Protein AF-A0AAJ2IHF0-F1 (afdb_monomer)

Radius of gyration: 32.64 Å; Cα contacts (8 Å, |Δi|>4): 915; chains: 1; bounding box: 80×68×90 Å

pLDDT: mean 74.74, std 17.46, range [26.31, 97.81]

Sequence (650 aa):
MVAQSSVLARRWADSAPLRAQQWGLITSAQLQRLGVAGSSQLLLRRNGLLVSVARGVMRESRPPSDDLLAAAQLAWVSAAPGSTPEERLSAERPDYVVTAYTALALHGLDDPPVETLPQLAVTGRFRHRQTATYAIVPRRADLSWEDVAVLDGLPVFTPAAAIRDLAAHGGARFADDLADYFTAVAGAAAGRPDRAAIDAAIAATGVRLDAPSSPLPPLLAGKWADTASLRTAQWGLITSVQLQQQGVTRSDQVKLRDAGLVVPVANGVMREADRPGEGVLAAAKLAWVAAVRDSTPAQRLAATRPDCVVTGTTAVAIHGLGQPGEGLPQLAITKERTNGPRTTTTARYLGRSTALSWDDVDIVDGLPVFTPAAAIRDLGQDSRGRLVDDLAGYFADIAIAAADRPDRDAIVAAIAACGARLRTVVCDARAILDRVYRTAGVTDDDLLAATVWGGLWQRRFTADRVQHIVATALSVALDTIAGRAGDDLSATLVQMLERNGQARKCVVPECEWWAVEQDRCSAHAIQRRRERVLLDPSGVDSSTTPTPRRSGHGWWGHLDDDGETIACHECGERFRALTRTHLETHDLTAREYKQRHGIEQRIGLVSTEIRERQQHQVATNPRTSERFRRNPNAPRLTDLPSALLDDQSR

Mean predicted aligned error: 19.47 Å

Solvent-accessible surface area (backbone atoms only — not comparable to full-atom values): 36724 Å² total; per-residue (Å²): 110,70,67,60,55,48,50,51,52,44,45,54,56,69,41,46,66,59,18,64,73,43,83,46,38,47,27,56,54,46,38,42,75,61,68,45,46,72,72,55,52,51,50,40,36,75,69,55,57,33,41,78,81,51,96,60,29,30,26,61,71,63,84,85,69,90,46,71,65,54,45,40,52,52,30,59,50,65,73,46,42,80,61,55,68,68,66,49,73,70,38,98,46,56,62,66,31,30,24,31,52,52,18,32,31,76,72,69,34,45,75,51,79,41,82,60,58,35,34,30,33,32,63,55,93,73,96,71,55,67,60,99,57,28,32,54,45,70,31,92,60,79,55,55,62,90,42,44,39,70,58,97,80,42,48,23,29,32,64,34,45,15,46,44,45,32,65,76,62,37,72,86,54,59,74,72,54,54,35,64,52,50,43,48,30,53,59,58,29,72,86,46,95,59,31,71,51,38,54,50,26,48,56,72,62,71,60,68,68,84,66,79,64,66,76,65,55,69,70,56,47,50,51,53,56,72,42,47,67,55,24,63,73,44,78,35,37,47,26,56,55,48,39,43,76,62,70,42,46,74,74,51,52,38,52,38,35,67,55,58,55,35,41,67,60,46,78,54,29,31,29,36,54,90,54,90,69,73,59,74,62,41,42,40,52,52,24,57,49,65,73,48,49,83,61,53,66,68,62,51,72,68,40,96,45,55,71,61,32,31,21,34,44,43,21,30,27,71,72,70,33,45,71,63,44,90,74,61,35,32,32,37,28,48,63,71,56,98,73,62,86,59,63,51,79,46,26,36,61,44,70,35,94,56,80,55,57,61,92,43,44,39,71,58,97,82,40,54,24,27,32,64,31,46,12,46,45,53,47,61,60,54,84,76,63,83,69,50,93,55,44,24,58,52,52,23,50,29,50,61,63,27,44,86,46,94,59,30,68,53,38,39,47,24,54,17,53,46,35,29,55,88,71,85,86,70,54,50,48,64,58,20,48,62,48,43,35,47,73,45,67,52,48,75,69,50,49,54,63,62,45,78,59,54,104,58,46,65,59,40,46,55,51,69,54,36,18,52,53,46,25,52,54,50,50,54,39,29,33,40,60,64,68,67,53,90,66,64,64,64,63,50,50,42,54,50,48,60,72,71,51,82,58,44,56,19,74,51,85,96,43,86,47,56,17,46,46,95,54,17,19,68,66,57,43,50,48,55,53,56,59,56,50,54,57,77,94,77,69,90,68,96,86,68,84,90,70,80,51,75,29,75,67,34,39,40,32,47,81,52,56,82,40,64,31,24,47,37,36,89,76,52,56,71,30,52,47,71,43,69,78,60,35,50,80,70,79,31,51,78,66,53,49,23,61,75,35,52,31,57,86,88,62,70,64,49,6,49,48,56,53,47,52,54,48,43,58,55,35,69,35,91,88,49,54,83,81,69,80,74,67,92,83,61,84,52,90,84,73,56,80,73,86,82,69,84,78,84,82,132

Structure (mmCIF, N/CA/C/O backbone):
data_AF-A0AAJ2IHF0-F1
#
_entry.id   AF-A0AAJ2IHF0-F1
#
loop_
_atom_site.group_PDB
_atom_site.id
_atom_site.type_symbol
_atom_site.label_atom_id
_atom_site.label_alt_id
_atom_site.label_comp_id
_atom_site.label_asym_id
_atom_site.label_entity_id
_atom_site.label_seq_id
_atom_site.pdbx_PDB_ins_code
_atom_site.Cartn_x
_atom_site.Cartn_y
_atom_site.Cartn_z
_atom_site.occupancy
_atom_site.B_iso_or_equiv
_atom_site.auth_seq_id
_atom_site.auth_comp_id
_atom_site.auth_asym_id
_atom_site.auth_atom_id
_atom_site.pdbx_PDB_model_num
ATOM 1 N N . MET A 1 1 ? 40.220 13.641 -9.267 1.00 33.34 1 MET A N 1
ATOM 2 C CA . MET A 1 1 ? 39.003 12.867 -8.915 1.00 33.34 1 MET A CA 1
ATOM 3 C C . MET A 1 1 ? 39.199 11.952 -7.708 1.00 33.34 1 MET A C 1
ATOM 5 O O . MET A 1 1 ? 38.303 11.896 -6.876 1.00 33.34 1 MET A O 1
ATOM 9 N N . VAL A 1 2 ? 40.368 11.315 -7.551 1.00 26.31 2 VAL A N 1
ATOM 10 C CA . VAL A 1 2 ? 40.700 10.462 -6.388 1.00 26.31 2 VAL A CA 1
ATOM 11 C C . VAL A 1 2 ? 40.499 11.184 -5.042 1.00 26.31 2 VAL A C 1
ATOM 13 O O . VAL A 1 2 ? 39.925 10.607 -4.128 1.00 26.31 2 VAL A O 1
ATOM 16 N N . ALA A 1 3 ? 40.838 12.477 -4.953 1.00 29.20 3 ALA A N 1
ATOM 17 C CA . ALA A 1 3 ? 40.659 13.275 -3.734 1.00 29.20 3 ALA A CA 1
ATOM 18 C C . ALA A 1 3 ? 39.187 13.575 -3.358 1.00 29.20 3 ALA A C 1
ATOM 20 O O . ALA A 1 3 ? 38.857 13.648 -2.183 1.00 29.20 3 ALA A O 1
ATOM 21 N N . GLN A 1 4 ? 38.270 13.736 -4.322 1.00 41.75 4 GLN A N 1
ATOM 22 C CA . GLN A 1 4 ? 36.842 13.947 -4.009 1.00 41.75 4 GLN A CA 1
ATOM 23 C C . GLN A 1 4 ? 36.147 12.633 -3.640 1.00 41.75 4 GLN A C 1
ATOM 25 O O . GLN A 1 4 ? 35.288 12.625 -2.761 1.00 41.75 4 GLN A O 1
ATOM 30 N N . SER A 1 5 ? 36.560 11.522 -4.261 1.00 51.62 5 SER A N 1
ATOM 31 C CA . SER A 1 5 ? 36.126 10.180 -3.868 1.00 51.62 5 SER A CA 1
ATOM 32 C C . SER A 1 5 ? 36.637 9.815 -2.473 1.00 51.62 5 SER A C 1
ATOM 34 O O . SER A 1 5 ? 35.890 9.215 -1.709 1.00 51.62 5 SER A O 1
ATOM 36 N N . SER A 1 6 ? 37.862 10.217 -2.108 1.00 58.22 6 SER A N 1
ATOM 37 C CA . SER A 1 6 ? 38.405 9.987 -0.765 1.00 58.22 6 SER A CA 1
ATOM 38 C C . SER A 1 6 ? 37.771 10.895 0.289 1.00 58.22 6 SER A C 1
ATOM 40 O O . SER A 1 6 ? 37.497 10.426 1.385 1.00 58.22 6 SER A O 1
ATOM 42 N N . VAL A 1 7 ? 37.456 12.157 -0.031 1.00 66.31 7 VAL A N 1
ATOM 43 C CA . VAL A 1 7 ? 36.739 13.063 0.887 1.00 66.31 7 VAL A CA 1
ATOM 44 C C . VAL A 1 7 ? 35.289 12.626 1.091 1.00 66.31 7 VAL A C 1
ATOM 46 O O . VAL A 1 7 ? 34.814 12.654 2.221 1.00 66.31 7 VAL A O 1
ATOM 49 N N . LEU A 1 8 ? 34.580 12.198 0.041 1.00 70.06 8 LEU A N 1
ATOM 50 C CA . LEU A 1 8 ? 33.222 11.666 0.186 1.00 70.06 8 LEU A CA 1
ATOM 51 C C . LEU A 1 8 ? 33.220 10.339 0.952 1.00 70.06 8 LEU A C 1
ATOM 53 O O . LEU A 1 8 ? 32.394 10.172 1.844 1.00 70.06 8 LEU A O 1
ATOM 57 N N . ALA A 1 9 ? 34.151 9.429 0.647 1.00 67.88 9 ALA A N 1
ATOM 58 C CA . ALA A 1 9 ? 34.307 8.180 1.388 1.00 67.88 9 ALA A CA 1
ATOM 59 C C . ALA A 1 9 ? 34.653 8.438 2.859 1.00 67.88 9 ALA A C 1
ATOM 61 O O . ALA A 1 9 ? 34.087 7.791 3.734 1.00 67.88 9 ALA A O 1
ATOM 62 N N . ARG A 1 10 ? 35.510 9.429 3.137 1.00 76.00 10 ARG A N 1
ATOM 63 C CA . ARG A 1 10 ? 35.848 9.852 4.498 1.00 76.00 10 ARG A CA 1
ATOM 64 C C . ARG A 1 10 ? 34.647 10.461 5.214 1.00 76.00 10 ARG A C 1
ATOM 66 O O . ARG A 1 10 ? 34.287 9.947 6.251 1.00 76.00 10 ARG A O 1
ATOM 73 N N . ARG A 1 11 ? 33.936 11.430 4.624 1.00 79.38 11 ARG A N 1
ATOM 74 C CA . ARG A 1 11 ? 32.717 12.021 5.223 1.00 79.38 11 ARG A CA 1
ATOM 75 C C . ARG A 1 11 ? 31.601 10.998 5.445 1.00 79.38 11 ARG A C 1
ATOM 77 O O . ARG A 1 11 ? 30.830 11.104 6.392 1.00 79.38 11 ARG A O 1
ATOM 84 N N . TRP A 1 12 ? 31.499 10.002 4.568 1.00 79.56 12 TRP A N 1
ATOM 85 C CA . TRP A 1 12 ? 30.594 8.873 4.756 1.00 79.56 12 TRP A CA 1
ATOM 86 C C . TRP A 1 12 ? 31.048 7.960 5.905 1.00 79.56 12 TRP A C 1
ATOM 88 O O . TRP A 1 12 ? 30.223 7.580 6.736 1.00 79.56 12 TRP A O 1
ATOM 98 N N . ALA A 1 13 ? 32.343 7.655 6.003 1.00 78.62 13 ALA A N 1
ATOM 99 C CA . ALA A 1 13 ? 32.913 6.922 7.131 1.00 78.62 13 ALA A CA 1
ATOM 100 C C . ALA A 1 13 ? 32.757 7.693 8.456 1.00 78.62 13 ALA A C 1
ATOM 102 O O . ALA A 1 13 ? 32.364 7.102 9.455 1.00 78.62 13 ALA A O 1
ATOM 103 N N . ASP A 1 14 ? 32.932 9.015 8.441 1.00 82.94 14 ASP A N 1
ATOM 104 C CA . ASP A 1 14 ? 32.757 9.911 9.590 1.00 82.94 14 ASP A CA 1
ATOM 105 C C . ASP A 1 14 ? 31.300 9.918 10.096 1.00 82.94 14 ASP A C 1
ATOM 107 O O . ASP A 1 14 ? 31.042 10.244 11.250 1.00 82.94 14 ASP A O 1
ATOM 111 N N . SER A 1 15 ? 30.332 9.513 9.262 1.00 85.94 15 SER A N 1
ATOM 112 C CA . SER A 1 15 ? 28.933 9.337 9.679 1.00 85.94 15 SER A CA 1
ATOM 113 C C . SER A 1 15 ? 28.662 8.017 10.413 1.00 85.94 15 SER A C 1
ATOM 115 O O . SER A 1 15 ? 27.576 7.846 10.967 1.00 85.94 15 SER A O 1
ATOM 117 N N . ALA A 1 16 ? 29.607 7.067 10.412 1.00 85.56 16 ALA A N 1
ATOM 118 C CA . ALA A 1 16 ? 29.413 5.741 10.998 1.00 85.56 16 ALA A CA 1
ATOM 119 C C . ALA A 1 16 ? 29.040 5.766 12.492 1.00 85.56 16 ALA A C 1
ATOM 121 O O . ALA A 1 16 ? 28.111 5.040 12.846 1.00 85.56 16 ALA A O 1
ATOM 122 N N . PRO A 1 17 ? 29.645 6.611 13.356 1.00 88.44 17 PRO A N 1
ATOM 123 C CA . PRO A 1 17 ? 29.239 6.704 14.759 1.00 88.44 17 PRO A CA 1
ATOM 124 C C . PRO A 1 17 ? 27.779 7.145 14.920 1.00 88.44 17 PRO A C 1
ATOM 126 O O . PRO A 1 17 ? 27.024 6.523 15.661 1.00 88.44 17 PRO A O 1
ATOM 129 N N . LEU A 1 18 ? 27.346 8.159 14.161 1.00 88.88 18 LEU A N 1
ATOM 130 C CA . LEU A 1 18 ? 25.962 8.642 14.199 1.00 88.88 18 LEU A CA 1
ATOM 131 C C . LEU A 1 18 ? 24.977 7.573 13.710 1.00 88.88 18 LEU A C 1
ATOM 133 O O . LEU A 1 18 ? 23.908 7.396 14.284 1.00 88.88 18 LEU A O 1
ATOM 137 N N . ARG A 1 19 ? 25.343 6.830 12.661 1.00 88.38 19 ARG A N 1
ATOM 138 C CA . ARG A 1 19 ? 24.531 5.714 12.162 1.00 88.38 19 ARG A CA 1
ATOM 139 C C . ARG A 1 19 ? 24.451 4.580 13.172 1.00 88.38 19 ARG A C 1
ATOM 141 O O . ARG A 1 19 ? 23.376 4.020 13.333 1.00 88.38 19 ARG A O 1
ATOM 148 N N . ALA A 1 20 ? 25.544 4.260 13.861 1.00 86.56 20 ALA A N 1
ATOM 149 C CA . ALA A 1 20 ? 25.544 3.249 14.914 1.00 86.56 20 ALA A CA 1
ATOM 150 C C . ALA A 1 20 ? 24.597 3.631 16.064 1.00 86.56 20 ALA A C 1
ATOM 152 O O . ALA A 1 20 ? 23.838 2.787 16.524 1.00 86.56 20 ALA A O 1
ATOM 153 N N . GLN A 1 21 ? 24.567 4.910 16.453 1.00 86.62 21 GLN A N 1
ATOM 154 C CA . GLN A 1 21 ? 23.627 5.426 17.456 1.00 86.62 21 GLN A CA 1
ATOM 155 C C . GLN A 1 21 ? 22.164 5.470 16.975 1.00 86.62 21 GLN A C 1
ATOM 157 O O . GLN A 1 21 ? 21.259 5.491 17.798 1.00 86.62 21 GLN A O 1
ATOM 162 N N . GLN A 1 22 ? 21.920 5.505 15.660 1.00 90.38 22 GLN A N 1
ATOM 163 C CA . GLN A 1 22 ? 20.583 5.591 15.052 1.00 90.38 22 GLN A CA 1
ATOM 164 C C . GLN A 1 22 ? 20.162 4.307 14.337 1.00 90.38 22 GLN A C 1
ATOM 166 O O . GLN A 1 22 ? 19.456 4.370 13.329 1.00 90.38 22 GLN A O 1
ATOM 171 N N . TRP A 1 23 ? 20.615 3.141 14.798 1.00 89.94 23 TRP A N 1
ATOM 172 C CA . TRP A 1 23 ? 20.162 1.852 14.250 1.00 89.94 23 TRP A CA 1
ATOM 173 C C . TRP A 1 23 ? 20.403 1.710 12.732 1.00 89.94 23 TRP A C 1
ATOM 175 O O . TRP A 1 23 ? 19.651 1.075 11.998 1.00 89.94 23 TRP A O 1
ATOM 185 N N . GLY A 1 24 ? 21.456 2.352 12.223 1.00 88.00 24 GLY A N 1
ATOM 186 C CA . GLY A 1 24 ? 21.801 2.397 10.801 1.00 88.00 24 GLY A CA 1
ATOM 187 C C . GLY A 1 24 ? 21.053 3.453 9.976 1.00 88.00 24 GLY A C 1
ATOM 188 O O . GLY A 1 24 ? 21.317 3.567 8.775 1.00 88.00 24 GLY A O 1
ATOM 189 N N . LEU A 1 25 ? 20.163 4.239 10.589 1.00 90.44 25 LEU A N 1
ATOM 190 C CA . LEU A 1 25 ? 19.421 5.328 9.954 1.00 90.44 25 LEU A CA 1
ATOM 191 C C . LEU A 1 25 ? 20.241 6.623 9.912 1.00 90.44 25 LEU A C 1
ATOM 193 O O . LEU A 1 25 ? 20.995 6.954 10.829 1.00 90.44 25 LEU A O 1
ATOM 197 N N . ILE A 1 26 ? 20.050 7.408 8.854 1.00 91.44 26 ILE A N 1
ATOM 198 C CA . ILE A 1 26 ? 20.618 8.749 8.722 1.00 91.44 26 ILE A CA 1
ATOM 199 C C . ILE A 1 26 ? 19.717 9.656 7.889 1.00 91.44 26 ILE A C 1
ATOM 201 O O . ILE A 1 26 ? 19.158 9.248 6.868 1.00 91.44 26 ILE A O 1
ATOM 205 N N . THR A 1 27 ? 19.572 10.914 8.296 1.00 91.50 27 THR A N 1
ATOM 206 C CA . THR A 1 27 ? 18.740 11.870 7.557 1.00 91.50 27 THR A CA 1
ATOM 207 C C . THR A 1 27 ? 19.547 12.670 6.537 1.00 91.50 27 THR A C 1
ATOM 209 O O . THR A 1 27 ? 20.755 12.887 6.666 1.00 91.50 27 THR A O 1
ATOM 212 N N . SER A 1 28 ? 18.861 13.178 5.512 1.00 87.25 28 SER A N 1
ATOM 213 C CA . SER A 1 28 ? 19.461 14.094 4.537 1.00 87.25 28 SER A CA 1
ATOM 214 C C . SER A 1 28 ? 20.000 15.363 5.205 1.00 87.25 28 SER A C 1
ATOM 216 O O . SER A 1 28 ? 21.059 15.847 4.808 1.00 87.25 28 SER A O 1
ATOM 218 N N . ALA A 1 29 ? 19.321 15.866 6.243 1.00 89.25 29 ALA A N 1
ATOM 219 C CA . ALA A 1 29 ? 19.750 17.039 7.003 1.00 89.25 29 ALA A CA 1
ATOM 220 C C . ALA A 1 29 ? 21.003 16.757 7.856 1.00 89.25 29 ALA A C 1
ATOM 222 O O . ALA A 1 29 ? 21.918 17.577 7.885 1.00 89.25 29 ALA A O 1
ATOM 223 N N . GLN A 1 30 ? 21.100 15.584 8.489 1.00 91.44 30 GLN A N 1
ATOM 224 C CA . GLN A 1 30 ? 22.305 15.142 9.205 1.00 91.44 30 GLN A CA 1
ATOM 225 C C . GLN A 1 30 ? 23.503 14.994 8.258 1.00 91.44 30 GLN A C 1
ATOM 227 O O . GLN A 1 30 ? 24.578 15.519 8.536 1.00 91.44 30 GLN A O 1
ATOM 232 N N . LEU A 1 31 ? 23.308 14.368 7.093 1.00 89.19 31 LEU A N 1
ATOM 233 C CA . LEU A 1 31 ? 24.354 14.266 6.072 1.00 89.19 31 LEU A CA 1
ATOM 234 C C . LEU A 1 31 ? 24.806 15.639 5.560 1.00 89.19 31 LEU A C 1
ATOM 236 O O . LEU A 1 31 ? 26.000 15.850 5.363 1.00 89.19 31 LEU A O 1
ATOM 240 N N . GLN A 1 32 ? 23.884 16.588 5.383 1.00 89.12 32 GLN A N 1
ATOM 241 C CA . GLN A 1 32 ? 24.239 17.961 5.012 1.00 89.12 32 GLN A CA 1
ATOM 242 C C . GLN A 1 32 ? 25.084 18.647 6.095 1.00 89.12 32 GLN A C 1
ATOM 244 O O . GLN A 1 32 ? 26.079 19.280 5.746 1.00 89.12 32 GLN A O 1
ATOM 249 N N . ARG A 1 33 ? 24.757 18.467 7.387 1.00 88.19 33 ARG A N 1
ATOM 250 C CA . ARG A 1 33 ? 25.579 18.966 8.512 1.00 88.19 33 ARG A CA 1
ATOM 251 C C . ARG A 1 33 ? 26.990 18.367 8.516 1.00 88.19 33 ARG A C 1
ATOM 253 O O . ARG A 1 33 ? 27.947 19.080 8.789 1.00 88.19 33 ARG A O 1
ATOM 260 N N . LEU A 1 34 ? 27.135 17.103 8.115 1.00 86.06 34 LEU A N 1
ATOM 261 C CA . LEU A 1 34 ? 28.431 16.427 7.930 1.00 86.06 34 LEU A CA 1
ATOM 262 C C . LEU A 1 34 ? 29.144 16.804 6.611 1.00 86.06 34 LEU A C 1
ATOM 264 O O . LEU A 1 34 ? 30.148 16.201 6.229 1.00 86.06 34 LEU A O 1
ATOM 268 N N . GLY A 1 35 ? 28.632 17.791 5.869 1.00 84.81 35 GLY A N 1
ATOM 269 C CA . GLY A 1 35 ? 29.224 18.260 4.616 1.00 84.81 35 GLY A CA 1
ATOM 270 C C . GLY A 1 35 ? 28.974 17.343 3.413 1.00 84.81 35 GLY A C 1
ATOM 271 O O . GLY A 1 35 ? 29.644 17.479 2.385 1.00 84.81 35 GLY A O 1
ATOM 272 N N . VAL A 1 36 ? 28.030 16.404 3.491 1.00 83.50 36 VAL A N 1
ATOM 273 C CA . VAL A 1 36 ? 27.607 15.565 2.361 1.00 83.50 36 VAL A CA 1
ATOM 274 C C . VAL A 1 36 ? 26.422 16.233 1.658 1.00 83.50 36 VAL A C 1
ATOM 276 O O . VAL A 1 36 ? 25.261 16.071 2.038 1.00 83.50 36 VAL A O 1
ATOM 279 N N . ALA A 1 37 ? 26.724 17.002 0.609 1.00 80.25 37 ALA A N 1
ATOM 280 C CA . ALA A 1 37 ? 25.734 17.726 -0.189 1.00 80.25 37 ALA A CA 1
ATOM 281 C C . ALA A 1 37 ? 24.722 16.791 -0.880 1.00 80.25 37 ALA A C 1
ATOM 283 O O . ALA A 1 37 ? 25.027 15.635 -1.178 1.00 80.25 37 ALA A O 1
ATOM 284 N N . GLY A 1 38 ? 23.530 17.306 -1.211 1.00 73.62 38 GLY A N 1
ATOM 285 C CA . GLY A 1 38 ? 22.446 16.517 -1.819 1.00 73.62 38 GLY A CA 1
ATOM 286 C C . GLY A 1 38 ? 22.821 15.805 -3.129 1.00 73.62 38 GLY A C 1
ATOM 287 O O . GLY A 1 38 ? 22.367 14.690 -3.377 1.00 73.62 38 GLY A O 1
ATOM 288 N N . SER A 1 39 ? 23.710 16.389 -3.939 1.00 73.62 39 SER A N 1
ATOM 289 C CA . SER A 1 39 ? 24.257 15.745 -5.143 1.00 73.62 39 SER A CA 1
ATOM 290 C C . SER A 1 39 ? 25.088 14.496 -4.819 1.00 73.62 39 SER A C 1
ATOM 292 O O . SER A 1 39 ? 24.966 13.484 -5.506 1.00 73.62 39 SER A O 1
ATOM 294 N N . SER A 1 40 ? 25.876 14.527 -3.742 1.00 74.69 40 SER A N 1
ATOM 295 C CA . SER A 1 40 ? 26.642 13.376 -3.253 1.00 74.69 40 SER A CA 1
ATOM 296 C C . SER A 1 40 ? 25.743 12.305 -2.634 1.00 74.69 40 SER A C 1
ATOM 298 O O . SER A 1 40 ? 25.980 11.119 -2.840 1.00 74.69 40 SER A O 1
ATOM 300 N N . GLN A 1 41 ? 24.671 12.705 -1.943 1.00 78.81 41 GLN A N 1
ATOM 301 C CA . GLN A 1 41 ? 23.661 11.770 -1.427 1.00 78.81 41 GLN A CA 1
ATOM 302 C C . GLN A 1 41 ? 22.983 10.995 -2.570 1.00 78.81 41 GLN A C 1
ATOM 304 O O . GLN A 1 41 ? 22.800 9.782 -2.480 1.00 78.81 41 GLN A O 1
ATOM 309 N N . LEU A 1 42 ? 22.666 11.672 -3.681 1.00 71.81 42 LEU A N 1
ATOM 310 C CA . LEU A 1 42 ? 22.108 11.034 -4.876 1.00 71.81 42 LEU A CA 1
ATOM 311 C C . LEU A 1 42 ? 23.082 10.026 -5.506 1.00 71.81 42 LEU A C 1
ATOM 313 O O . LEU A 1 42 ? 22.649 8.965 -5.953 1.00 71.81 42 LEU A O 1
ATOM 317 N N . LEU A 1 43 ? 24.381 10.338 -5.534 1.00 67.50 43 LEU A N 1
ATOM 318 C CA . LEU A 1 43 ? 25.415 9.424 -6.031 1.00 67.50 43 LEU A CA 1
ATOM 319 C C . LEU A 1 43 ? 25.523 8.163 -5.164 1.00 67.50 43 LEU A C 1
ATOM 321 O O . LEU A 1 43 ? 25.524 7.062 -5.706 1.00 67.50 43 LEU A O 1
ATOM 325 N N . LEU A 1 44 ? 25.546 8.308 -3.834 1.00 71.56 44 LEU A N 1
ATOM 326 C CA . LEU A 1 44 ? 25.568 7.170 -2.905 1.00 71.56 44 LEU A CA 1
ATOM 327 C C . LEU A 1 44 ? 24.352 6.251 -3.102 1.00 71.56 44 LEU A C 1
ATOM 329 O O . LEU A 1 44 ? 24.504 5.032 -3.120 1.00 71.56 44 LEU A O 1
ATOM 333 N N . ARG A 1 45 ? 23.165 6.828 -3.330 1.00 76.19 45 ARG A N 1
ATOM 334 C CA . ARG A 1 45 ? 21.939 6.069 -3.619 1.00 76.19 45 ARG A CA 1
ATOM 335 C C . ARG A 1 45 ? 21.976 5.360 -4.971 1.00 76.19 45 ARG A C 1
ATOM 337 O O . ARG A 1 45 ? 21.637 4.188 -5.052 1.00 76.19 45 ARG A O 1
ATOM 344 N N . ARG A 1 46 ? 22.420 6.042 -6.032 1.00 66.31 46 ARG A N 1
ATOM 345 C CA . ARG A 1 46 ? 22.567 5.429 -7.367 1.00 66.31 46 ARG A CA 1
ATOM 346 C C . ARG A 1 46 ? 23.566 4.274 -7.383 1.00 66.31 46 ARG A C 1
ATOM 348 O O . ARG A 1 46 ? 23.404 3.359 -8.176 1.00 66.31 46 ARG A O 1
ATOM 355 N N . ASN A 1 47 ? 24.567 4.323 -6.509 1.00 64.69 47 ASN A N 1
ATOM 356 C CA . ASN A 1 47 ? 25.564 3.267 -6.351 1.00 64.69 47 ASN A CA 1
ATOM 357 C C . ASN A 1 47 ? 25.126 2.156 -5.376 1.00 64.69 47 ASN A C 1
ATOM 359 O O . ASN A 1 47 ? 25.939 1.294 -5.057 1.00 64.69 47 ASN A O 1
ATOM 363 N N . GLY A 1 48 ? 23.887 2.185 -4.867 1.00 66.94 48 GLY A N 1
ATOM 364 C CA . GLY A 1 48 ? 23.347 1.154 -3.973 1.00 66.94 48 GLY A CA 1
ATOM 365 C C . GLY A 1 48 ? 23.912 1.161 -2.548 1.00 66.94 48 GLY A C 1
ATOM 366 O O . GLY A 1 48 ? 23.623 0.257 -1.774 1.00 66.94 48 GLY A O 1
ATOM 367 N N . LEU A 1 49 ? 24.698 2.174 -2.165 1.00 72.31 49 LEU A N 1
ATOM 368 C CA . LEU A 1 49 ? 25.261 2.282 -0.810 1.00 72.31 49 LEU A CA 1
ATOM 369 C C . LEU A 1 49 ? 24.231 2.787 0.210 1.00 72.31 49 LEU A C 1
ATOM 371 O O . LEU A 1 49 ? 24.363 2.540 1.407 1.00 72.31 49 LEU A O 1
ATOM 375 N N . LEU A 1 50 ? 23.210 3.500 -0.269 1.00 79.00 50 LEU A N 1
ATOM 376 C CA . LEU A 1 50 ? 22.113 4.039 0.524 1.00 79.00 50 LEU A CA 1
ATOM 377 C C . LEU A 1 50 ? 20.769 3.711 -0.122 1.00 79.00 50 LEU A C 1
ATOM 379 O O . LEU A 1 50 ? 20.585 3.932 -1.320 1.00 79.00 50 LEU A O 1
ATOM 383 N N . VAL A 1 51 ? 19.801 3.313 0.697 1.00 78.06 51 VAL A N 1
ATOM 384 C CA . VAL A 1 51 ? 18.392 3.163 0.312 1.00 78.06 51 VAL A CA 1
ATOM 385 C C . VAL A 1 51 ? 17.533 4.168 1.079 1.00 78.06 51 VAL A C 1
ATOM 387 O O . VAL A 1 51 ? 17.869 4.571 2.194 1.00 78.06 51 VAL A O 1
ATOM 390 N N . SER A 1 52 ? 16.459 4.648 0.451 1.00 81.56 52 SER A N 1
ATOM 391 C CA . SER A 1 52 ? 15.535 5.608 1.067 1.00 81.56 52 SER A CA 1
ATOM 392 C C . SER A 1 52 ? 14.433 4.839 1.778 1.00 81.56 52 SER A C 1
ATOM 394 O O . SER A 1 52 ? 13.762 4.057 1.128 1.00 81.56 52 SER A O 1
ATOM 396 N N . VAL A 1 53 ? 14.206 5.106 3.063 1.00 79.19 53 VAL A N 1
ATOM 397 C CA . VAL A 1 53 ? 13.174 4.405 3.859 1.00 79.19 53 VAL A CA 1
ATOM 398 C C . VAL A 1 53 ? 11.994 5.288 4.237 1.00 79.19 53 VAL A C 1
ATOM 400 O O . VAL A 1 53 ? 10.875 4.825 4.404 1.00 79.19 53 VAL A O 1
ATOM 403 N N . ALA A 1 54 ? 12.217 6.595 4.331 1.00 76.12 54 ALA A N 1
ATOM 404 C CA . ALA A 1 54 ? 11.154 7.574 4.494 1.00 76.12 54 ALA A CA 1
ATOM 405 C C . ALA A 1 54 ? 11.563 8.883 3.819 1.00 76.12 54 ALA A C 1
ATOM 407 O O . ALA A 1 54 ? 12.671 9.031 3.294 1.00 76.12 54 ALA A O 1
ATOM 408 N N . ARG A 1 55 ? 10.669 9.875 3.816 1.00 74.75 55 ARG A N 1
ATOM 409 C CA . ARG A 1 55 ? 10.976 11.187 3.238 1.00 74.75 55 ARG A CA 1
ATOM 410 C C . ARG A 1 55 ? 12.172 11.813 3.963 1.00 74.75 55 ARG A C 1
ATOM 412 O O . ARG A 1 55 ? 12.031 12.310 5.072 1.00 74.75 55 ARG A O 1
ATOM 419 N N . GLY A 1 56 ? 13.322 11.842 3.290 1.00 79.75 56 GLY A N 1
ATOM 420 C CA . GLY A 1 56 ? 14.547 12.441 3.819 1.00 79.75 56 GLY A CA 1
ATOM 421 C C . GLY A 1 56 ? 15.303 11.570 4.827 1.00 79.75 56 GLY A C 1
ATOM 422 O O . GLY A 1 56 ? 16.272 12.067 5.394 1.00 79.75 56 GLY A O 1
ATOM 423 N N . VAL A 1 57 ? 14.907 10.306 5.019 1.00 86.56 57 VAL A N 1
ATOM 424 C CA . VAL A 1 57 ? 15.600 9.331 5.877 1.00 86.56 57 VAL A CA 1
ATOM 425 C C . VAL A 1 57 ? 16.102 8.173 5.023 1.00 86.56 57 VAL A C 1
ATOM 427 O O . VAL A 1 57 ? 15.384 7.648 4.169 1.00 86.56 57 VAL A O 1
ATOM 430 N N . MET A 1 58 ? 17.359 7.809 5.233 1.00 87.94 58 MET A N 1
ATOM 431 C CA . MET A 1 58 ? 18.094 6.816 4.462 1.00 87.94 58 MET A CA 1
ATOM 432 C C . MET A 1 58 ? 18.772 5.825 5.406 1.00 87.94 58 MET A C 1
ATOM 434 O O . MET A 1 58 ? 18.978 6.125 6.580 1.00 87.94 58 MET A O 1
ATOM 438 N N . ARG A 1 59 ? 19.155 4.664 4.882 1.00 85.62 59 ARG A N 1
ATOM 439 C CA . ARG A 1 59 ? 19.958 3.661 5.593 1.00 85.62 59 ARG A CA 1
ATOM 440 C C . ARG A 1 59 ? 20.907 2.944 4.642 1.00 85.62 59 ARG A C 1
ATOM 442 O O . ARG A 1 59 ? 20.730 3.021 3.425 1.00 85.62 59 ARG A O 1
ATOM 449 N N . GLU A 1 60 ? 21.897 2.245 5.191 1.00 79.81 60 GLU A N 1
ATOM 450 C CA . GLU A 1 60 ? 22.698 1.291 4.412 1.00 79.81 60 GLU A CA 1
ATOM 451 C C . GLU A 1 60 ? 21.810 0.184 3.831 1.00 79.81 60 GLU A C 1
ATOM 453 O O . GLU A 1 60 ? 20.825 -0.225 4.453 1.00 79.81 60 GLU A O 1
ATOM 458 N N . SER A 1 61 ? 22.178 -0.309 2.647 1.00 68.75 61 SER A N 1
ATOM 459 C CA . SER A 1 61 ? 21.487 -1.421 1.991 1.00 68.75 61 SER A CA 1
ATOM 460 C C . SER A 1 61 ? 21.598 -2.696 2.835 1.00 68.75 61 SER A C 1
ATOM 462 O O . SER A 1 61 ? 22.611 -3.391 2.815 1.00 68.75 61 SER A O 1
ATOM 464 N N . ARG A 1 62 ? 20.551 -2.975 3.609 1.00 65.12 62 ARG A N 1
ATOM 465 C CA . ARG A 1 62 ? 20.335 -4.197 4.402 1.00 65.12 62 ARG A CA 1
ATOM 466 C C . ARG A 1 62 ? 18.887 -4.666 4.184 1.00 65.12 62 ARG A C 1
ATOM 468 O O . ARG A 1 62 ? 18.082 -3.857 3.713 1.00 65.12 62 ARG A O 1
ATOM 475 N N . PRO A 1 63 ? 18.502 -5.900 4.522 1.00 53.12 63 PRO A N 1
ATOM 476 C CA . PRO A 1 63 ? 17.087 -6.262 4.563 1.00 53.12 63 PRO A CA 1
ATOM 477 C C . PRO A 1 63 ? 16.319 -5.285 5.476 1.00 53.12 63 PRO A C 1
ATOM 479 O O . PRO A 1 63 ? 16.894 -4.838 6.475 1.00 53.12 63 PRO A O 1
ATOM 482 N N . PRO A 1 64 ? 15.100 -4.852 5.114 1.00 56.34 64 PRO A N 1
ATOM 483 C CA . PRO A 1 64 ? 14.241 -4.138 6.055 1.00 56.34 64 PRO A CA 1
ATOM 484 C C . PRO A 1 64 ? 13.948 -5.039 7.267 1.00 56.34 64 PRO A C 1
ATOM 486 O O . PRO A 1 64 ? 13.900 -6.260 7.129 1.00 56.34 64 PRO A O 1
ATOM 489 N N . SER A 1 65 ? 13.820 -4.437 8.453 1.00 58.22 65 SER A N 1
ATOM 490 C CA . SER A 1 65 ? 13.200 -5.107 9.600 1.00 58.22 65 SER A CA 1
ATOM 491 C C . SER A 1 65 ? 11.762 -4.619 9.678 1.00 58.22 65 SER A C 1
ATOM 493 O O . SER A 1 65 ? 11.548 -3.405 9.726 1.00 58.22 65 SER A O 1
ATOM 495 N N . ASP A 1 66 ? 10.812 -5.549 9.689 1.00 60.16 66 ASP A N 1
ATOM 496 C CA . ASP A 1 66 ? 9.374 -5.261 9.762 1.00 60.16 66 ASP A CA 1
ATOM 497 C C . ASP A 1 66 ? 8.852 -5.276 11.209 1.00 60.16 66 ASP A C 1
ATOM 499 O O . ASP A 1 66 ? 7.647 -5.329 11.450 1.00 60.16 66 ASP A O 1
ATOM 503 N N . ASP A 1 67 ? 9.750 -5.226 12.198 1.00 78.75 67 ASP A N 1
ATOM 504 C CA . ASP A 1 67 ? 9.362 -5.182 13.603 1.00 78.75 67 ASP A CA 1
ATOM 505 C C . ASP A 1 67 ? 8.898 -3.777 14.054 1.00 78.75 67 ASP A C 1
ATOM 507 O O . ASP A 1 67 ? 9.262 -2.726 13.509 1.00 78.75 67 ASP A O 1
ATOM 511 N N . LEU A 1 68 ? 8.051 -3.756 15.087 1.00 83.69 68 LEU A N 1
ATOM 512 C CA . LEU A 1 68 ? 7.473 -2.531 15.645 1.00 83.69 68 LEU A CA 1
ATOM 513 C C . LEU A 1 68 ? 8.546 -1.553 16.156 1.00 83.69 68 LEU A C 1
ATOM 515 O O . LEU A 1 68 ? 8.358 -0.333 16.102 1.00 83.69 68 LEU A O 1
ATOM 519 N N . LEU A 1 69 ? 9.669 -2.083 16.644 1.00 87.50 69 LEU A N 1
ATOM 520 C CA . LEU A 1 69 ? 10.779 -1.301 17.172 1.00 87.50 69 LEU A CA 1
ATOM 521 C C . LEU A 1 69 ? 11.456 -0.498 16.056 1.00 87.50 69 LEU A C 1
ATOM 523 O O . LEU A 1 69 ? 11.606 0.716 16.194 1.00 87.50 69 LEU A O 1
ATOM 527 N N . ALA A 1 70 ? 11.769 -1.120 14.922 1.00 86.88 70 ALA A N 1
ATOM 528 C CA . ALA A 1 70 ? 12.345 -0.485 13.743 1.00 86.88 70 ALA A CA 1
ATOM 529 C C . ALA A 1 70 ? 11.411 0.590 13.170 1.00 86.88 70 ALA A C 1
ATOM 531 O O . ALA A 1 70 ? 11.856 1.691 12.823 1.00 86.88 70 ALA A O 1
ATOM 532 N N . ALA A 1 71 ? 10.102 0.323 13.140 1.00 87.12 71 ALA A N 1
ATOM 533 C CA . ALA A 1 71 ? 9.109 1.316 12.744 1.00 87.12 71 ALA A CA 1
ATOM 534 C C . ALA A 1 71 ? 9.102 2.531 13.694 1.00 87.12 71 ALA A C 1
ATOM 536 O O . ALA A 1 71 ? 9.094 3.682 13.240 1.00 87.12 71 ALA A O 1
ATOM 537 N N . ALA A 1 72 ? 9.148 2.304 15.011 1.00 90.62 72 ALA A N 1
ATOM 538 C CA . ALA A 1 72 ? 9.178 3.366 16.018 1.00 90.62 72 ALA A CA 1
ATOM 539 C C . ALA A 1 72 ? 10.496 4.168 16.003 1.00 90.62 72 ALA A C 1
ATOM 541 O O . ALA A 1 72 ? 10.479 5.397 16.116 1.00 90.62 72 ALA A O 1
ATOM 542 N N . GLN A 1 73 ? 11.628 3.506 15.771 1.00 92.62 73 GLN A N 1
ATOM 543 C CA . GLN A 1 73 ? 12.936 4.132 15.562 1.00 92.62 73 GLN A CA 1
ATOM 544 C C . GLN A 1 73 ? 12.934 5.035 14.322 1.00 92.62 73 GLN A C 1
ATOM 546 O O . GLN A 1 73 ? 13.323 6.207 14.391 1.00 92.62 73 GLN A O 1
ATOM 551 N N . LEU A 1 74 ? 12.417 4.534 13.195 1.00 90.94 74 LEU A N 1
ATOM 552 C CA . LEU A 1 74 ? 12.258 5.312 11.967 1.00 90.94 74 LEU A CA 1
ATOM 553 C C . LEU A 1 74 ? 11.352 6.527 12.182 1.00 90.94 74 LEU A C 1
ATOM 555 O O . LEU A 1 74 ? 11.667 7.626 11.711 1.00 90.94 74 LEU A O 1
ATOM 559 N N . ALA A 1 75 ? 10.243 6.350 12.900 1.00 90.25 75 ALA A N 1
ATOM 560 C CA . ALA A 1 75 ? 9.336 7.428 13.269 1.00 90.25 75 ALA A CA 1
ATOM 561 C C . ALA A 1 75 ? 10.054 8.526 14.064 1.00 90.25 75 ALA A C 1
ATOM 563 O O . ALA A 1 75 ? 9.982 9.702 13.696 1.00 90.25 75 ALA A O 1
ATOM 564 N N . TRP A 1 76 ? 10.788 8.143 15.109 1.00 93.06 76 TRP A N 1
ATOM 565 C CA . TRP A 1 76 ? 11.488 9.073 15.987 1.00 93.06 76 TRP A CA 1
ATOM 566 C C . TRP A 1 76 ? 12.592 9.853 15.262 1.00 93.06 76 TRP A C 1
ATOM 568 O O . TRP A 1 76 ? 12.695 11.069 15.439 1.00 93.06 76 TRP A O 1
ATOM 578 N N . VAL A 1 77 ? 13.365 9.202 14.383 1.00 92.56 77 VAL A N 1
ATOM 579 C CA . VAL A 1 77 ? 14.374 9.865 13.529 1.00 92.56 77 VAL A CA 1
ATOM 580 C C . VAL A 1 77 ? 13.716 10.805 12.513 1.00 92.56 77 VAL A C 1
ATOM 582 O O . VAL A 1 77 ? 14.201 11.910 12.260 1.00 92.56 77 VAL A O 1
ATOM 585 N N . SER A 1 78 ? 12.578 10.401 11.944 1.00 89.06 78 SER A N 1
ATOM 586 C CA . SER A 1 78 ? 11.829 11.210 10.974 1.00 89.06 78 SER A CA 1
ATOM 587 C C . SER A 1 78 ? 11.196 12.464 11.589 1.00 89.06 78 SER A C 1
ATOM 589 O O . SER A 1 78 ? 10.895 13.412 10.860 1.00 89.06 78 SER A O 1
ATOM 591 N N . ALA A 1 79 ? 10.951 12.472 12.901 1.00 88.94 79 ALA A N 1
ATOM 592 C CA . ALA A 1 79 ? 10.284 13.566 13.603 1.00 88.94 79 ALA A CA 1
ATOM 593 C C . ALA A 1 79 ? 11.183 14.795 13.819 1.00 88.94 79 ALA A C 1
ATOM 595 O O . ALA A 1 79 ? 10.714 15.928 13.704 1.00 88.94 79 ALA A O 1
ATOM 596 N N . ALA A 1 80 ? 12.481 14.583 14.049 1.00 89.06 80 ALA A N 1
ATOM 597 C CA . ALA A 1 80 ? 13.465 15.646 14.257 1.00 89.06 80 ALA A CA 1
ATOM 598 C C . ALA A 1 80 ? 14.707 15.426 13.371 1.00 89.06 80 ALA A C 1
ATOM 600 O O . ALA A 1 80 ? 15.799 15.149 13.869 1.00 89.06 80 ALA A O 1
ATOM 601 N N . PRO A 1 81 ? 14.585 15.565 12.036 1.00 89.06 81 PRO A N 1
ATOM 602 C CA . PRO A 1 81 ? 15.637 15.145 11.111 1.00 89.06 81 PRO A CA 1
ATOM 603 C C . PRO A 1 81 ? 16.929 15.959 11.238 1.00 89.06 81 PRO A C 1
ATOM 605 O O . PRO A 1 81 ? 17.970 15.538 10.742 1.00 89.06 81 PRO A O 1
ATOM 608 N N . GLY A 1 82 ? 16.866 17.138 11.854 1.00 88.06 82 GLY A N 1
ATOM 609 C CA . GLY A 1 82 ? 17.992 18.044 12.037 1.00 88.06 82 GLY A CA 1
ATOM 610 C C . GLY A 1 82 ? 18.784 17.840 13.325 1.00 88.06 82 GLY A C 1
ATOM 611 O O . GLY A 1 82 ? 19.747 18.572 13.493 1.00 88.06 82 GLY A O 1
ATOM 612 N N . SER A 1 83 ? 18.427 16.885 14.188 1.00 90.81 83 SER A N 1
ATOM 613 C CA . SER A 1 83 ? 19.065 16.676 15.500 1.00 90.81 83 SER A CA 1
ATOM 614 C C . SER A 1 83 ? 19.650 15.265 15.613 1.00 90.81 83 SER A C 1
ATOM 616 O O . SER A 1 83 ? 19.195 14.359 14.915 1.00 90.81 83 SER A O 1
ATOM 618 N N . THR A 1 84 ? 20.711 15.075 16.397 1.00 91.19 84 THR A N 1
ATOM 619 C CA . THR A 1 84 ? 21.310 13.754 16.688 1.00 91.19 84 THR A CA 1
ATOM 620 C C . THR A 1 84 ? 20.643 13.106 17.909 1.00 91.19 84 THR A C 1
ATOM 622 O O . THR A 1 84 ? 19.978 13.806 18.674 1.00 91.19 84 THR A O 1
ATOM 625 N N . PRO A 1 85 ? 20.794 11.786 18.136 1.00 90.69 85 PRO A N 1
ATOM 626 C CA . PRO A 1 85 ? 20.232 11.148 19.323 1.00 90.69 85 PRO A CA 1
ATOM 627 C C . PRO A 1 85 ? 20.805 11.720 20.613 1.00 90.69 85 PRO A C 1
ATOM 629 O O . PRO A 1 85 ? 20.052 12.014 21.530 1.00 90.69 85 PRO A O 1
ATOM 632 N N . GLU A 1 86 ? 22.116 11.951 20.649 1.00 90.25 86 GLU A N 1
ATOM 633 C CA . GLU A 1 86 ? 22.803 12.546 21.795 1.00 90.25 86 GLU A CA 1
ATOM 634 C C . GLU A 1 86 ? 22.253 13.939 22.132 1.00 90.25 86 GLU A C 1
ATOM 636 O O . GLU A 1 86 ? 21.908 14.188 23.285 1.00 90.25 86 GLU A O 1
ATOM 641 N N . GLU A 1 87 ? 22.073 14.815 21.133 1.00 92.56 87 GLU A N 1
ATOM 642 C CA . GLU A 1 87 ? 21.485 16.156 21.315 1.00 92.56 87 GLU A CA 1
ATOM 643 C C . GLU A 1 87 ? 20.074 16.085 21.919 1.00 92.56 87 GLU A C 1
ATOM 645 O O . GLU A 1 87 ? 19.686 16.935 22.716 1.00 92.56 87 GLU A O 1
ATOM 650 N N . ARG A 1 88 ? 19.291 15.074 21.532 1.00 93.88 88 ARG A N 1
ATOM 651 C CA . ARG A 1 88 ? 17.892 14.929 21.949 1.00 93.88 88 ARG A CA 1
ATOM 652 C C . ARG A 1 88 ? 17.747 14.261 23.313 1.00 93.88 88 ARG A C 1
ATOM 654 O O . ARG A 1 88 ? 16.910 14.683 24.100 1.00 93.88 88 ARG A O 1
ATOM 661 N N . LEU A 1 89 ? 18.554 13.239 23.596 1.00 92.69 89 LEU A N 1
ATOM 662 C CA . LEU A 1 89 ? 18.530 12.498 24.862 1.00 92.69 89 LEU A CA 1
ATOM 663 C C . LEU A 1 89 ? 19.169 13.288 26.016 1.00 92.69 89 LEU A C 1
ATOM 665 O O . LEU A 1 89 ? 18.829 13.051 27.168 1.00 92.69 89 LEU A O 1
ATOM 669 N N . SER A 1 90 ? 20.072 14.227 25.716 1.00 92.00 90 SER A N 1
ATOM 670 C CA . SER A 1 90 ? 20.697 15.115 26.711 1.00 92.00 90 SER A CA 1
ATOM 671 C C . SER A 1 90 ? 19.936 16.423 26.948 1.00 92.00 90 SER A C 1
ATOM 673 O O . SER A 1 90 ? 20.309 17.200 27.829 1.00 92.00 90 SER A O 1
ATOM 675 N N . ALA A 1 91 ? 18.879 16.687 26.176 1.00 92.50 91 ALA A N 1
ATOM 676 C CA . ALA A 1 91 ? 18.057 17.874 26.355 1.00 92.50 91 ALA A CA 1
ATOM 677 C C . ALA A 1 91 ? 17.380 17.869 27.736 1.00 92.50 91 ALA A C 1
ATOM 679 O O . ALA A 1 91 ? 16.974 16.821 28.236 1.00 92.50 91 ALA A O 1
ATOM 680 N N . GLU A 1 92 ? 17.188 19.055 28.327 1.00 92.69 92 GLU A N 1
ATOM 681 C CA . GLU A 1 92 ? 16.527 19.214 29.636 1.00 92.69 92 GLU A CA 1
ATOM 682 C C . GLU A 1 92 ? 15.151 18.531 29.679 1.00 92.69 92 GLU A C 1
ATOM 684 O O . GLU A 1 92 ? 14.729 18.011 30.711 1.00 92.69 92 GLU A O 1
ATOM 689 N N . ARG A 1 93 ? 14.456 18.506 28.537 1.00 91.06 93 ARG A N 1
ATOM 690 C CA . ARG A 1 93 ? 13.159 17.857 28.368 1.00 91.06 93 ARG A CA 1
ATOM 691 C C . ARG A 1 93 ? 13.124 17.059 27.070 1.00 91.06 93 ARG A C 1
ATOM 693 O O . ARG A 1 93 ? 13.686 17.522 26.073 1.00 91.06 93 ARG A O 1
ATOM 700 N N . PRO A 1 94 ? 12.428 15.912 27.046 1.00 92.69 94 PRO A N 1
ATOM 701 C CA . PRO A 1 94 ? 12.291 15.134 25.830 1.00 92.69 94 PRO A CA 1
ATOM 702 C C . PRO A 1 94 ? 11.414 15.867 24.810 1.00 92.69 94 PRO A C 1
ATOM 704 O O . PRO A 1 94 ? 10.416 16.504 25.154 1.00 92.69 94 PRO A O 1
ATOM 707 N N . ASP A 1 95 ? 11.785 15.760 23.535 1.00 90.12 95 ASP A N 1
ATOM 708 C CA . ASP A 1 95 ? 11.091 16.421 22.431 1.00 90.12 95 ASP A CA 1
ATOM 709 C C . ASP A 1 95 ? 9.973 15.547 21.843 1.00 90.12 95 ASP A C 1
ATOM 711 O O . ASP A 1 95 ? 8.822 15.972 21.777 1.00 90.12 95 ASP A O 1
ATOM 715 N N . TYR A 1 96 ? 10.297 14.308 21.471 1.00 92.38 96 TYR A N 1
ATOM 716 C CA . TYR A 1 96 ? 9.369 13.289 20.995 1.00 92.38 96 TYR A CA 1
ATOM 717 C C . TYR A 1 96 ? 9.574 11.999 21.778 1.00 92.38 96 TYR A C 1
ATOM 719 O O . TYR A 1 96 ? 10.695 11.493 21.859 1.00 92.38 96 TYR A O 1
ATOM 727 N N . VAL A 1 97 ? 8.480 11.434 22.281 1.00 95.38 97 VAL A N 1
ATOM 728 C CA . VAL A 1 97 ? 8.489 10.194 23.068 1.00 95.38 97 VAL A CA 1
ATOM 729 C C . VAL A 1 97 ? 7.474 9.217 22.491 1.00 95.38 97 VAL A C 1
ATOM 731 O O . VAL A 1 97 ? 6.348 9.611 22.185 1.00 95.38 97 VAL A O 1
ATOM 734 N N . VAL A 1 98 ? 7.848 7.950 22.321 1.00 94.44 98 VAL A N 1
ATOM 735 C CA . VAL A 1 98 ? 6.905 6.911 21.882 1.00 94.44 98 VAL A CA 1
ATOM 736 C C . VAL A 1 98 ? 5.848 6.689 22.963 1.00 94.44 98 VAL A C 1
ATOM 738 O O . VAL A 1 98 ? 6.181 6.587 24.140 1.00 94.44 98 VAL A O 1
ATOM 741 N N . THR A 1 99 ? 4.573 6.634 22.578 1.00 91.38 99 THR A N 1
ATOM 742 C CA . THR A 1 99 ? 3.446 6.682 23.526 1.00 91.38 99 THR A CA 1
ATOM 743 C C . THR A 1 99 ? 2.342 5.667 23.220 1.00 91.38 99 THR A C 1
ATOM 745 O O . THR A 1 99 ? 2.348 5.021 22.169 1.00 91.38 99 THR A O 1
ATOM 748 N N . ALA A 1 100 ? 1.358 5.585 24.124 1.00 85.00 100 ALA A N 1
ATOM 749 C CA . ALA A 1 100 ? 0.111 4.833 23.977 1.00 85.00 100 ALA A CA 1
ATOM 750 C C . ALA A 1 100 ? 0.353 3.341 23.661 1.00 85.00 100 ALA A C 1
ATOM 752 O O . ALA A 1 100 ? 1.267 2.739 24.221 1.00 85.00 100 ALA A O 1
ATOM 753 N N . TYR A 1 101 ? -0.449 2.751 22.767 1.00 85.25 101 TYR A N 1
ATOM 754 C CA . TYR A 1 101 ? -0.346 1.341 22.369 1.00 85.25 101 TYR A CA 1
ATOM 755 C C . TYR A 1 101 ? 1.066 0.953 21.909 1.00 85.25 101 TYR A C 1
ATOM 757 O O . TYR A 1 101 ? 1.571 -0.093 22.293 1.00 85.25 101 TYR A O 1
ATOM 765 N N . THR A 1 102 ? 1.743 1.818 21.140 1.00 87.50 102 THR A N 1
ATOM 766 C CA . THR A 1 102 ? 3.110 1.550 20.667 1.00 87.50 102 THR A CA 1
ATOM 767 C C . THR A 1 102 ? 4.086 1.417 21.836 1.00 87.50 102 THR A C 1
ATOM 769 O O . THR A 1 102 ? 4.932 0.534 21.819 1.00 87.50 102 THR A O 1
ATOM 772 N N . ALA A 1 103 ? 3.968 2.262 22.863 1.00 92.75 103 ALA A N 1
ATOM 773 C CA . ALA A 1 103 ? 4.834 2.171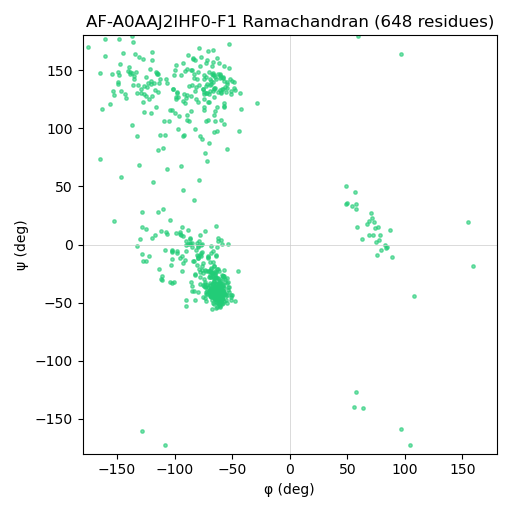 24.036 1.00 92.75 103 ALA A CA 1
ATOM 774 C C . ALA A 1 103 ? 4.592 0.878 24.826 1.00 92.75 103 ALA A C 1
ATOM 776 O O . ALA A 1 103 ? 5.548 0.201 25.188 1.00 92.75 103 ALA A O 1
ATOM 777 N N . LEU A 1 104 ? 3.328 0.516 25.060 1.00 91.50 104 LEU A N 1
ATOM 778 C CA . LEU A 1 104 ? 2.971 -0.688 25.817 1.00 91.50 104 LEU A CA 1
ATOM 779 C C . LEU A 1 104 ? 3.422 -1.973 25.112 1.00 91.50 104 LEU A C 1
ATOM 781 O O . LEU A 1 104 ? 3.987 -2.853 25.762 1.00 91.50 104 LEU A O 1
ATOM 785 N N . ALA A 1 105 ? 3.281 -2.028 23.790 1.00 89.88 105 ALA A N 1
ATOM 786 C CA . ALA A 1 105 ? 3.780 -3.129 22.977 1.00 89.88 105 ALA A CA 1
ATOM 787 C C . ALA A 1 105 ? 5.312 -3.241 23.010 1.00 89.88 105 ALA A C 1
ATOM 789 O O . ALA A 1 105 ? 5.844 -4.330 23.197 1.00 89.88 105 ALA A O 1
ATOM 790 N N . LEU A 1 106 ? 6.046 -2.121 22.925 1.00 92.56 106 LEU A N 1
ATOM 791 C CA . LEU A 1 106 ? 7.513 -2.129 23.054 1.00 92.56 106 LEU A CA 1
ATOM 792 C C . LEU A 1 106 ? 7.993 -2.557 24.450 1.00 92.56 106 LEU A C 1
ATOM 794 O O . LEU A 1 106 ? 9.091 -3.092 24.581 1.00 92.56 106 LEU A O 1
ATOM 798 N N . HIS A 1 107 ? 7.175 -2.361 25.487 1.00 93.44 107 HIS A N 1
ATOM 799 C CA . HIS A 1 107 ? 7.424 -2.909 26.826 1.00 93.44 107 HIS A CA 1
ATOM 800 C C . HIS A 1 107 ? 7.038 -4.389 26.963 1.00 93.44 107 HIS A C 1
ATOM 802 O O . HIS A 1 107 ? 7.233 -4.954 28.042 1.00 93.44 107 HIS A O 1
ATOM 808 N N . GLY A 1 108 ? 6.505 -5.012 25.908 1.00 89.50 108 GLY A N 1
ATOM 809 C CA . GLY A 1 108 ? 6.073 -6.410 25.886 1.00 89.50 108 GLY A CA 1
ATOM 810 C C . GLY A 1 108 ? 4.815 -6.680 26.711 1.00 89.50 108 GLY A C 1
ATOM 811 O O . GLY A 1 108 ? 4.684 -7.771 27.258 1.00 89.50 108 GLY A O 1
ATOM 812 N N . LEU A 1 109 ? 3.942 -5.680 26.886 1.00 87.88 109 LEU A N 1
ATOM 813 C CA . LEU A 1 109 ? 2.730 -5.817 27.700 1.00 87.88 109 LEU A CA 1
ATOM 814 C C . LEU A 1 109 ? 1.526 -6.290 26.893 1.00 87.88 109 LEU A C 1
ATOM 816 O O . LEU A 1 109 ? 0.837 -7.195 27.342 1.00 87.88 109 LEU A O 1
ATOM 820 N N . ASP A 1 110 ? 1.268 -5.677 25.739 1.00 83.06 110 ASP A N 1
ATOM 821 C CA . ASP A 1 110 ? 0.233 -6.137 24.814 1.00 83.06 110 ASP A CA 1
ATOM 822 C C . ASP A 1 110 ? 0.406 -5.489 23.436 1.00 83.06 110 ASP A C 1
ATOM 824 O O . ASP A 1 110 ? 0.8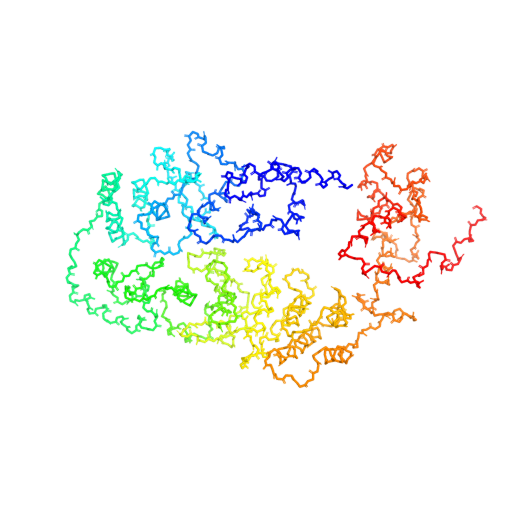34 -4.330 23.341 1.00 83.06 110 ASP A O 1
ATOM 828 N N . ASP A 1 111 ? 0.054 -6.217 22.380 1.00 74.12 111 ASP A N 1
ATOM 829 C CA . ASP A 1 111 ? 0.180 -5.747 21.000 1.00 74.12 111 ASP A CA 1
ATOM 830 C C . ASP A 1 111 ? -0.831 -4.629 20.695 1.00 74.12 111 ASP A C 1
ATOM 832 O O . ASP A 1 111 ? -1.928 -4.585 21.254 1.00 74.12 111 ASP A O 1
ATOM 836 N N . PRO A 1 112 ? -0.504 -3.672 19.808 1.00 72.56 112 PRO A N 1
ATOM 837 C CA . PRO A 1 112 ? -1.448 -2.621 19.465 1.00 72.56 112 PRO A CA 1
ATOM 838 C C . PRO A 1 112 ? -2.679 -3.231 18.758 1.00 72.56 112 PRO A C 1
ATOM 840 O O . PRO A 1 112 ? -2.511 -3.995 17.810 1.00 72.56 112 PRO A O 1
ATOM 843 N N . PRO A 1 113 ? -3.920 -2.838 19.115 1.00 58.84 113 PRO A N 1
ATOM 844 C CA . PRO A 1 113 ? -5.152 -3.486 18.632 1.00 58.84 113 PRO A CA 1
ATOM 845 C C . PRO A 1 113 ? -5.401 -3.369 17.113 1.00 58.84 113 PRO A C 1
ATOM 847 O O . PRO A 1 113 ? -6.319 -3.979 16.573 1.00 58.84 113 PRO A O 1
ATOM 850 N N . VAL A 1 114 ? -4.606 -2.563 16.403 1.00 57.09 114 VAL A N 1
ATOM 851 C CA . VAL A 1 114 ? -4.623 -2.387 14.942 1.00 57.09 114 VAL A CA 1
ATOM 852 C C . VAL A 1 114 ? -3.190 -2.097 14.490 1.00 57.09 114 VAL A C 1
ATOM 854 O O . VAL A 1 114 ? -2.430 -1.508 15.265 1.00 57.09 114 VAL A O 1
ATOM 857 N N . GLU A 1 115 ? -2.852 -2.396 13.227 1.00 53.25 115 GLU A N 1
ATOM 858 C CA . GLU A 1 115 ? -1.697 -1.822 12.514 1.00 53.25 115 GLU A CA 1
ATOM 859 C C . GLU A 1 115 ? -1.760 -0.283 12.557 1.00 53.25 115 GLU A C 1
ATOM 861 O O . GLU A 1 115 ? -2.269 0.413 11.673 1.00 53.25 115 GLU A O 1
ATOM 866 N N . THR A 1 116 ? -1.304 0.279 13.668 1.00 61.62 116 THR A N 1
ATOM 867 C CA . THR A 1 116 ? -1.251 1.711 13.899 1.00 61.62 116 THR A CA 1
ATOM 868 C C . THR A 1 116 ? 0.159 2.169 13.602 1.00 61.62 116 THR A C 1
ATOM 870 O O . THR A 1 116 ? 1.132 1.596 14.082 1.00 61.62 116 THR A O 1
ATOM 873 N N . LEU A 1 117 ? 0.276 3.235 12.806 1.00 73.56 117 LEU A N 1
ATOM 874 C CA . LEU A 1 117 ? 1.545 3.944 12.689 1.00 73.56 117 LEU A CA 1
ATOM 875 C C . LEU A 1 117 ? 2.073 4.260 14.100 1.00 73.56 117 LEU A C 1
ATOM 877 O O . LEU A 1 117 ? 1.265 4.677 14.942 1.00 73.56 117 LEU A O 1
ATOM 881 N N . PRO A 1 118 ? 3.391 4.149 14.340 1.00 83.56 118 PRO A N 1
ATOM 882 C CA . PRO A 1 118 ? 3.988 4.490 15.623 1.00 83.56 118 PRO A CA 1
ATOM 883 C C . PRO A 1 118 ? 3.517 5.855 16.131 1.00 83.56 118 PRO A C 1
ATOM 885 O O . PRO A 1 118 ? 3.450 6.832 15.370 1.00 83.56 118 PRO A O 1
ATOM 888 N N . GLN A 1 119 ? 3.162 5.921 17.413 1.00 86.38 119 GLN A N 1
ATOM 889 C CA . GLN A 1 119 ? 2.617 7.127 18.034 1.00 86.38 119 GLN A CA 1
ATOM 890 C C . GLN A 1 119 ? 3.700 7.880 18.801 1.00 86.38 119 GLN A C 1
ATOM 892 O O . GLN A 1 119 ? 4.355 7.311 19.671 1.00 86.38 119 GLN A O 1
ATOM 897 N N . LEU A 1 120 ? 3.853 9.173 18.506 1.00 90.06 120 LEU A N 1
ATOM 898 C CA . LEU A 1 120 ? 4.820 10.056 19.157 1.00 90.06 120 LEU A CA 1
ATOM 899 C C . LEU A 1 120 ? 4.108 11.174 19.922 1.00 90.06 120 LEU A C 1
ATOM 901 O O . LEU A 1 120 ? 3.410 11.999 19.326 1.00 90.06 120 LEU A O 1
ATOM 905 N N . ALA A 1 121 ? 4.308 11.218 21.236 1.00 89.88 121 ALA A N 1
ATOM 906 C CA . ALA A 1 121 ? 3.951 12.343 22.085 1.00 89.88 121 ALA A CA 1
ATOM 907 C C . ALA A 1 121 ? 4.899 13.521 21.826 1.00 89.88 121 ALA A C 1
ATOM 909 O O . ALA A 1 121 ? 6.103 13.319 21.703 1.00 89.88 121 ALA A O 1
ATOM 910 N N . VAL A 1 122 ? 4.360 14.740 21.759 1.00 89.19 122 VAL A N 1
ATOM 911 C CA . VAL A 1 122 ? 5.148 15.968 21.548 1.00 89.19 122 VAL A CA 1
ATOM 912 C C . VAL A 1 122 ? 4.502 17.151 22.263 1.00 89.19 122 VAL A C 1
ATOM 914 O O . VAL A 1 122 ? 3.272 17.235 22.299 1.00 89.19 122 VAL A O 1
ATOM 917 N N . THR A 1 123 ? 5.280 18.101 22.777 1.00 84.62 123 THR A N 1
ATOM 918 C CA . THR A 1 123 ? 4.721 19.322 23.381 1.00 84.62 123 THR A CA 1
ATOM 919 C C . THR A 1 123 ? 4.420 20.403 22.338 1.00 84.62 123 THR A C 1
ATOM 921 O O . THR A 1 123 ? 5.236 20.685 21.464 1.00 84.62 123 THR A O 1
ATOM 924 N N . GLY A 1 124 ? 3.266 21.071 22.449 1.00 69.75 124 GLY A N 1
ATOM 925 C CA . GLY A 1 124 ? 2.973 22.307 21.709 1.00 69.75 124 GLY A CA 1
ATOM 926 C C . GLY A 1 124 ? 2.009 22.172 20.520 1.00 69.75 124 GLY A C 1
ATOM 927 O O . GLY A 1 124 ? 1.339 21.157 20.313 1.00 69.75 124 GLY A O 1
ATOM 928 N N . ARG A 1 125 ? 1.862 23.258 19.741 1.00 58.62 125 ARG A N 1
ATOM 929 C CA . ARG A 1 125 ? 0.898 23.342 18.623 1.00 58.62 125 ARG A CA 1
ATOM 930 C C . ARG A 1 125 ? 1.514 22.856 17.308 1.00 58.62 125 ARG A C 1
ATOM 932 O O . ARG A 1 125 ? 2.315 23.555 16.698 1.00 58.62 125 ARG A O 1
ATOM 939 N N . PHE A 1 126 ? 1.039 21.713 16.815 1.00 64.19 126 PHE A N 1
ATOM 940 C CA . PHE A 1 126 ? 1.445 21.136 15.528 1.00 64.19 126 PHE A CA 1
ATOM 941 C C . PHE A 1 126 ? 0.408 21.378 14.424 1.00 64.19 126 PHE A C 1
ATOM 943 O O . PHE A 1 126 ? -0.786 21.140 14.614 1.00 64.19 126 PHE A O 1
ATOM 950 N N . ARG A 1 127 ? 0.871 21.815 13.240 1.00 52.81 127 ARG A N 1
ATOM 951 C CA . ARG A 1 127 ? 0.013 22.041 12.055 1.00 52.81 127 ARG A CA 1
ATOM 952 C C . ARG A 1 127 ? -0.404 20.745 11.346 1.00 52.81 127 ARG A C 1
ATOM 954 O O . ARG A 1 127 ? -1.413 20.745 10.649 1.00 52.81 127 ARG A O 1
ATOM 961 N N . HIS A 1 128 ? 0.331 19.646 11.528 1.00 56.25 128 HIS A N 1
ATOM 962 C CA . HIS A 1 128 ? 0.053 18.354 10.893 1.00 56.25 128 HIS A CA 1
ATOM 963 C C . HIS A 1 128 ? 0.108 17.231 11.933 1.00 56.25 128 HIS A C 1
ATOM 965 O O . HIS A 1 128 ? 1.063 17.168 12.696 1.00 56.25 128 HIS A O 1
ATOM 971 N N . ARG A 1 129 ? -0.915 16.364 11.989 1.00 57.47 129 ARG A N 1
ATOM 972 C CA . ARG A 1 129 ? -1.062 15.360 13.067 1.00 57.47 129 ARG A CA 1
ATOM 973 C C . ARG A 1 129 ? -0.691 13.924 12.682 1.00 57.47 129 ARG A C 1
ATOM 975 O O . ARG A 1 129 ? -0.521 13.105 13.571 1.00 57.47 129 ARG A O 1
ATOM 982 N N . GLN A 1 130 ? -0.605 13.575 11.398 1.00 57.97 130 GLN A N 1
ATOM 983 C CA . GLN A 1 130 ? -0.332 12.195 10.955 1.00 57.97 130 GLN A CA 1
ATOM 984 C C . GLN A 1 130 ? 0.485 12.209 9.668 1.00 57.97 130 GLN A C 1
ATOM 986 O O . GLN A 1 130 ? 0.126 12.941 8.759 1.00 57.97 130 GLN A O 1
ATOM 991 N N . THR A 1 131 ? 1.561 11.435 9.564 1.00 68.94 131 THR A N 1
ATOM 992 C CA . THR A 1 131 ? 2.328 11.254 8.319 1.00 68.94 131 THR A CA 1
ATOM 993 C C . THR A 1 131 ? 2.087 9.853 7.744 1.00 68.94 131 THR A C 1
ATOM 995 O O . THR A 1 131 ? 1.218 9.133 8.223 1.00 68.94 131 THR A O 1
ATOM 998 N N . ALA A 1 132 ? 2.818 9.465 6.696 1.00 65.19 132 ALA A N 1
ATOM 999 C CA . ALA A 1 132 ? 2.841 8.071 6.247 1.00 65.19 132 ALA A CA 1
ATOM 1000 C C . ALA A 1 132 ? 3.723 7.175 7.143 1.00 65.19 132 ALA A C 1
ATOM 1002 O O . ALA A 1 132 ? 3.696 5.967 6.973 1.00 65.19 132 ALA A O 1
ATOM 1003 N N . THR A 1 133 ? 4.507 7.764 8.056 1.00 73.06 133 THR A N 1
ATOM 1004 C CA . THR A 1 133 ? 5.522 7.070 8.868 1.00 73.06 133 THR A CA 1
ATOM 1005 C C . THR A 1 133 ? 5.137 7.004 10.349 1.00 73.06 133 THR A C 1
ATOM 1007 O O . THR A 1 133 ? 5.504 6.060 11.027 1.00 73.06 133 THR A O 1
ATOM 1010 N N . TYR A 1 134 ? 4.403 7.995 10.868 1.00 80.31 134 TYR A N 1
ATOM 1011 C CA . TYR A 1 134 ? 4.036 8.081 12.289 1.00 80.31 134 TYR A CA 1
ATOM 1012 C C . TYR A 1 134 ? 2.833 8.996 12.535 1.00 80.31 134 TYR A C 1
ATOM 1014 O O . TYR A 1 134 ? 2.501 9.857 11.708 1.00 80.31 134 TYR A O 1
ATOM 1022 N N . ALA A 1 135 ? 2.205 8.850 13.700 1.00 78.62 135 ALA A N 1
ATOM 1023 C CA . ALA A 1 135 ? 1.163 9.738 14.203 1.00 78.62 135 ALA A CA 1
ATOM 1024 C C . ALA A 1 135 ? 1.688 10.617 15.351 1.00 78.62 135 ALA A C 1
ATOM 1026 O O . ALA A 1 135 ? 2.410 10.145 16.221 1.00 78.62 135 ALA A O 1
ATOM 1027 N N . ILE A 1 136 ? 1.307 11.896 15.361 1.00 82.38 136 ILE A N 1
ATOM 1028 C CA . ILE A 1 136 ? 1.657 12.849 16.422 1.00 82.38 136 ILE A CA 1
ATOM 1029 C C . ILE A 1 136 ? 0.499 12.958 17.412 1.00 82.38 136 ILE A C 1
ATOM 1031 O O . ILE A 1 136 ? -0.640 13.235 17.019 1.00 82.38 136 ILE A O 1
ATOM 1035 N N . VAL A 1 137 ? 0.822 12.832 18.698 1.00 80.94 137 VAL A N 1
ATOM 1036 C CA . VAL A 1 137 ? -0.092 13.011 19.824 1.00 80.94 137 VAL A CA 1
ATOM 1037 C C . VAL A 1 137 ? 0.328 14.264 20.614 1.00 80.94 137 VAL A C 1
ATOM 1039 O O . VAL A 1 137 ? 1.239 14.212 21.440 1.00 80.94 137 VAL A O 1
ATOM 1042 N N . PRO A 1 138 ? -0.271 15.435 20.329 1.00 80.19 138 PRO A N 1
ATOM 1043 C CA . PRO A 1 138 ? 0.166 16.696 20.921 1.00 80.19 138 PRO A CA 1
ATOM 1044 C C . PRO A 1 138 ? -0.230 16.803 22.400 1.00 80.19 138 PRO A C 1
ATOM 1046 O O . PRO A 1 138 ? -1.381 16.540 22.757 1.00 80.19 138 PRO A O 1
ATOM 1049 N N . ARG A 1 139 ? 0.697 17.278 23.236 1.00 78.56 139 ARG A N 1
ATOM 1050 C CA . ARG A 1 139 ? 0.519 17.535 24.669 1.00 78.56 139 ARG A CA 1
ATOM 1051 C C . ARG A 1 139 ? 0.448 19.017 24.969 1.00 78.56 139 ARG A C 1
ATOM 1053 O O . ARG A 1 139 ? 1.131 19.843 24.358 1.00 78.56 139 ARG A O 1
ATOM 1060 N N . ARG A 1 140 ? -0.423 19.335 25.927 1.00 71.69 140 ARG A N 1
ATOM 1061 C CA . ARG A 1 140 ? -0.526 20.672 26.519 1.00 71.69 140 ARG A CA 1
ATOM 1062 C C . ARG A 1 140 ? 0.476 20.867 27.654 1.00 71.69 140 ARG A C 1
ATOM 1064 O O . ARG A 1 140 ? 0.964 21.977 27.804 1.00 71.69 140 ARG A O 1
ATOM 1071 N N . ALA A 1 141 ? 0.736 19.815 28.426 1.00 75.81 141 ALA A N 1
ATOM 1072 C CA . ALA A 1 141 ? 1.794 19.790 29.424 1.00 75.81 141 ALA A CA 1
ATOM 1073 C C . ALA A 1 141 ? 3.122 19.406 28.766 1.00 75.81 141 ALA A C 1
ATOM 1075 O O . ALA A 1 141 ? 3.129 18.677 27.770 1.00 75.81 141 ALA A O 1
ATOM 1076 N N . ASP A 1 142 ? 4.217 19.907 29.327 1.00 80.81 142 ASP A N 1
ATOM 1077 C CA . ASP A 1 142 ? 5.558 19.520 28.914 1.00 80.81 142 ASP A CA 1
ATOM 1078 C C . ASP A 1 142 ? 5.835 18.050 29.241 1.00 80.81 142 ASP A C 1
ATOM 1080 O O . ASP A 1 142 ? 5.356 17.525 30.247 1.00 80.81 142 ASP A O 1
ATOM 1084 N N . LEU A 1 143 ? 6.614 17.392 28.385 1.00 89.81 143 LEU A N 1
ATOM 1085 C CA . LEU A 1 143 ? 7.089 16.036 28.626 1.00 89.81 143 LEU A CA 1
ATOM 1086 C C . LEU A 1 143 ? 8.197 16.052 29.695 1.00 89.81 143 LEU A C 1
ATOM 1088 O O . LEU A 1 143 ? 9.031 16.959 29.711 1.00 89.81 143 LEU A O 1
ATOM 1092 N N . SER A 1 144 ? 8.212 15.039 30.564 1.00 92.44 144 SER A N 1
ATOM 1093 C CA . SER A 1 144 ? 9.201 14.860 31.635 1.00 92.44 144 SER A CA 1
ATOM 1094 C C . SER A 1 144 ? 9.974 13.566 31.432 1.00 92.44 144 SER A C 1
ATOM 1096 O O . SER A 1 144 ? 9.367 12.547 31.114 1.00 92.44 144 SER A O 1
ATOM 1098 N N . TRP A 1 145 ? 11.288 13.587 31.672 1.00 94.25 145 TRP A N 1
ATOM 1099 C CA . TRP A 1 145 ? 12.121 12.381 31.657 1.00 94.25 145 TRP A CA 1
ATOM 1100 C C . TRP A 1 145 ? 11.720 11.352 32.726 1.00 94.25 145 TRP A C 1
ATOM 1102 O O . TRP A 1 145 ? 11.987 10.173 32.539 1.00 94.25 145 TRP A O 1
ATOM 1112 N N . GLU A 1 146 ? 11.022 11.753 33.794 1.00 93.88 146 GLU A N 1
ATOM 1113 C CA . GLU A 1 146 ? 10.507 10.826 34.821 1.00 93.88 146 GLU A CA 1
ATOM 1114 C C . GLU A 1 146 ? 9.454 9.849 34.272 1.00 93.88 146 GLU A C 1
ATOM 1116 O O . GLU A 1 146 ? 9.327 8.723 34.748 1.00 93.88 146 GLU A O 1
ATOM 1121 N N . ASP A 1 147 ? 8.713 10.264 33.243 1.00 94.31 147 ASP A N 1
ATOM 1122 C CA . ASP A 1 147 ? 7.705 9.438 32.581 1.00 94.31 147 ASP A CA 1
ATOM 1123 C C . ASP A 1 147 ? 8.297 8.600 31.430 1.00 94.31 147 ASP A C 1
ATOM 1125 O O . ASP A 1 147 ? 7.557 7.854 30.783 1.00 94.31 147 ASP A O 1
ATOM 1129 N N . VAL A 1 148 ? 9.606 8.692 31.156 1.00 96.19 148 VAL A N 1
ATOM 1130 C CA . VAL A 1 148 ? 10.268 8.078 29.992 1.00 96.19 148 VAL A CA 1
ATOM 1131 C C . VAL A 1 148 ? 11.258 6.987 30.403 1.00 96.19 148 VAL A C 1
ATOM 1133 O O . VAL A 1 148 ? 12.149 7.195 31.217 1.00 96.19 148 VAL A O 1
ATOM 1136 N N . ALA A 1 149 ? 11.150 5.834 29.752 1.00 95.56 149 ALA A N 1
ATOM 1137 C CA . ALA A 1 149 ? 12.184 4.811 29.683 1.00 95.56 149 ALA A CA 1
ATOM 1138 C C . ALA A 1 149 ? 12.930 4.907 28.341 1.00 95.56 149 ALA A C 1
ATOM 1140 O O . ALA A 1 149 ? 12.338 5.222 27.310 1.00 95.56 149 ALA A O 1
ATOM 1141 N N . VAL A 1 150 ? 14.229 4.608 28.324 1.00 95.12 150 VAL A N 1
ATOM 1142 C CA . VAL A 1 150 ? 15.018 4.554 27.082 1.00 95.12 150 VAL A CA 1
ATOM 1143 C C . VAL A 1 150 ? 15.264 3.090 26.720 1.00 95.12 150 VAL A C 1
ATOM 1145 O O . VAL A 1 150 ? 16.058 2.420 27.375 1.00 95.12 150 VAL A O 1
ATOM 1148 N N . LEU A 1 151 ? 14.573 2.595 25.692 1.00 93.38 151 LEU A N 1
ATOM 1149 C CA . LEU A 1 151 ? 14.675 1.215 25.201 1.00 93.38 151 LEU A CA 1
ATOM 1150 C C . LEU A 1 151 ? 15.537 1.196 23.938 1.00 93.38 151 LEU A C 1
ATOM 1152 O O . LEU A 1 151 ? 15.177 1.825 22.949 1.00 93.38 151 LEU A O 1
ATOM 1156 N N . ASP A 1 152 ? 16.698 0.540 23.969 1.00 88.94 152 ASP A N 1
ATOM 1157 C CA . ASP A 1 152 ? 17.662 0.518 22.854 1.00 88.94 152 ASP A CA 1
ATOM 1158 C C . ASP A 1 152 ? 17.990 1.909 22.275 1.00 88.94 152 ASP A C 1
ATOM 1160 O O . ASP A 1 152 ? 18.194 2.067 21.075 1.00 88.94 152 ASP A O 1
ATOM 1164 N N . GLY A 1 153 ? 18.026 2.944 23.121 1.00 90.62 153 GLY A N 1
ATOM 1165 C CA . GLY A 1 153 ? 18.266 4.336 22.711 1.00 90.62 153 GLY A CA 1
ATOM 1166 C C . GLY A 1 153 ? 17.020 5.097 22.235 1.00 90.62 153 GLY A C 1
ATOM 1167 O O . GLY A 1 153 ? 17.109 6.286 21.932 1.00 90.62 153 GLY A O 1
ATOM 1168 N N . LEU A 1 154 ? 15.855 4.449 22.186 1.00 95.25 154 LEU A N 1
ATOM 1169 C CA . LEU A 1 154 ? 14.574 5.052 21.830 1.00 95.25 154 LEU A CA 1
ATOM 1170 C C . LEU A 1 154 ? 13.855 5.532 23.103 1.00 95.25 154 LEU A C 1
ATOM 1172 O O . LEU A 1 154 ? 13.616 4.720 23.997 1.00 95.25 154 LEU A O 1
ATOM 1176 N N . PRO A 1 155 ? 13.473 6.817 23.218 1.00 97.12 155 PRO A N 1
ATOM 1177 C CA . PRO A 1 155 ? 12.665 7.283 24.338 1.00 97.12 155 PRO A CA 1
ATOM 1178 C C . PRO A 1 155 ? 11.211 6.818 24.179 1.00 97.12 155 PRO A C 1
ATOM 1180 O O . PRO A 1 155 ? 10.506 7.197 23.237 1.00 97.12 155 PRO A O 1
ATOM 1183 N N . VAL A 1 156 ? 10.757 6.013 25.132 1.00 97.12 156 VAL A N 1
ATOM 1184 C CA . VAL A 1 156 ? 9.430 5.395 25.195 1.00 97.12 156 VAL A CA 1
ATOM 1185 C C . VAL A 1 156 ? 8.811 5.728 26.546 1.00 97.12 156 VAL A C 1
ATOM 1187 O O . VAL A 1 156 ? 9.486 5.653 27.565 1.00 97.12 156 VAL A O 1
ATOM 1190 N N . PHE A 1 157 ? 7.532 6.091 26.607 1.00 96.06 157 PHE A N 1
ATOM 1191 C CA . PHE A 1 157 ? 6.885 6.268 27.906 1.00 96.06 157 PHE A CA 1
ATOM 1192 C C . PHE A 1 157 ? 6.964 4.991 28.742 1.00 96.06 157 PHE A C 1
ATOM 1194 O O . PHE A 1 157 ? 6.847 3.881 28.222 1.00 96.06 157 PHE A O 1
ATOM 1201 N N . THR A 1 158 ? 7.148 5.150 30.052 1.00 96.00 158 THR A N 1
ATOM 1202 C CA . THR A 1 158 ? 6.975 4.049 31.005 1.00 96.00 158 THR A CA 1
ATOM 1203 C C . THR A 1 158 ? 5.563 3.472 30.868 1.00 96.00 158 THR A C 1
ATOM 1205 O O . THR A 1 158 ? 4.646 4.210 30.492 1.00 96.00 158 THR A O 1
ATOM 1208 N N . PRO A 1 159 ? 5.329 2.190 31.199 1.00 95.62 159 PRO A N 1
ATOM 1209 C CA . PRO A 1 159 ? 3.993 1.604 31.106 1.00 95.62 159 PRO A CA 1
ATOM 1210 C C . PRO A 1 159 ? 2.906 2.429 31.805 1.00 95.62 159 PRO A C 1
ATOM 1212 O O . PRO A 1 159 ? 1.868 2.727 31.218 1.00 95.62 159 PRO A O 1
ATOM 1215 N N . ALA A 1 160 ? 3.179 2.898 33.024 1.00 94.25 160 ALA A N 1
ATOM 1216 C CA . ALA A 1 160 ? 2.252 3.730 33.784 1.00 94.25 160 ALA A CA 1
ATOM 1217 C C . ALA A 1 160 ? 1.966 5.081 33.095 1.00 94.25 160 ALA A C 1
ATOM 1219 O O . ALA A 1 160 ? 0.812 5.514 33.043 1.00 94.25 160 ALA A O 1
ATOM 1220 N N . ALA A 1 161 ? 2.990 5.739 32.537 1.00 93.44 161 ALA A N 1
ATOM 1221 C CA . ALA A 1 161 ? 2.815 6.974 31.775 1.00 93.44 161 ALA A CA 1
ATOM 1222 C C . ALA A 1 161 ? 2.035 6.735 30.478 1.00 93.44 161 ALA A C 1
ATOM 1224 O O . ALA A 1 161 ? 1.110 7.486 30.185 1.00 93.44 161 ALA A O 1
ATOM 1225 N N . ALA A 1 162 ? 2.335 5.659 29.747 1.00 91.62 162 ALA A N 1
ATOM 1226 C CA . ALA A 1 162 ? 1.636 5.282 28.524 1.00 91.62 162 ALA A CA 1
ATOM 1227 C C . ALA A 1 162 ? 0.149 4.969 28.768 1.00 91.62 162 ALA A C 1
ATOM 1229 O O . ALA A 1 162 ? -0.685 5.361 27.955 1.00 91.62 162 ALA A O 1
ATOM 1230 N N . ILE A 1 163 ? -0.201 4.336 29.894 1.00 90.62 163 ILE A N 1
ATOM 1231 C CA . ILE A 1 163 ? -1.594 4.064 30.302 1.00 90.62 163 ILE A CA 1
ATOM 1232 C C . ILE A 1 163 ? -2.337 5.361 30.625 1.00 90.62 163 ILE A C 1
ATOM 1234 O O . ILE A 1 163 ? -3.418 5.603 30.082 1.00 90.62 163 ILE A O 1
ATOM 1238 N N . ARG A 1 164 ? -1.749 6.231 31.462 1.00 87.50 164 ARG A N 1
ATOM 1239 C CA . ARG A 1 164 ? -2.318 7.561 31.758 1.00 87.50 164 ARG A CA 1
ATOM 1240 C C . ARG A 1 164 ? -2.516 8.364 30.481 1.00 87.50 164 ARG A C 1
ATOM 1242 O O . ARG A 1 164 ? -3.542 9.015 30.286 1.00 87.50 164 ARG A O 1
ATOM 1249 N N . ASP A 1 165 ? -1.524 8.300 29.607 1.00 85.06 165 ASP A N 1
ATOM 1250 C CA . ASP A 1 165 ? -1.527 8.989 28.339 1.00 85.06 165 ASP A CA 1
ATOM 1251 C C . ASP A 1 165 ? -2.635 8.492 27.406 1.00 85.06 165 ASP A C 1
ATOM 1253 O O . ASP A 1 165 ? -3.382 9.299 26.839 1.00 85.06 165 ASP A O 1
ATOM 1257 N N . LEU A 1 166 ? -2.771 7.169 27.303 1.00 81.88 166 LEU A N 1
ATOM 1258 C CA . LEU A 1 166 ? -3.799 6.496 26.527 1.00 81.88 166 LEU A CA 1
ATOM 1259 C C . LEU A 1 166 ? -5.200 6.824 27.057 1.00 81.88 166 LEU A C 1
ATOM 1261 O O . LEU A 1 166 ? -6.084 7.131 26.262 1.00 81.88 166 LEU A O 1
ATOM 1265 N N . ALA A 1 167 ? -5.406 6.860 28.372 1.00 79.19 167 ALA A N 1
ATOM 1266 C CA . ALA A 1 167 ? -6.681 7.270 28.959 1.00 79.19 167 ALA A CA 1
ATOM 1267 C C . ALA A 1 167 ? -7.000 8.753 28.703 1.00 79.19 167 ALA A C 1
ATOM 1269 O O . ALA A 1 167 ? -8.122 9.102 28.334 1.00 79.19 167 ALA A O 1
ATOM 1270 N N . ALA A 1 168 ? -6.012 9.640 28.845 1.00 76.19 168 ALA A N 1
ATOM 1271 C CA . ALA A 1 168 ? -6.218 11.079 28.688 1.00 76.19 168 ALA A CA 1
ATOM 1272 C C . ALA A 1 168 ? -6.380 11.519 27.219 1.00 76.19 168 ALA A C 1
ATOM 1274 O O . ALA A 1 168 ? -7.055 12.512 26.938 1.00 76.19 168 ALA A O 1
ATOM 1275 N N . HIS A 1 169 ? -5.753 10.811 26.274 1.00 66.19 169 HIS A N 1
ATOM 1276 C CA . HIS A 1 169 ? -5.637 11.257 24.879 1.00 66.19 169 HIS A CA 1
ATOM 1277 C C . HIS A 1 169 ? -5.975 10.197 23.831 1.00 66.19 169 HIS A C 1
ATOM 1279 O O . HIS A 1 169 ? -6.041 10.529 22.647 1.00 66.19 169 HIS A O 1
ATOM 1285 N N . GLY A 1 170 ? -6.307 8.970 24.237 1.00 59.62 170 GLY A N 1
ATOM 1286 C CA . GLY A 1 170 ? -6.944 7.955 23.385 1.00 59.62 170 GLY A CA 1
ATOM 1287 C C . GLY A 1 170 ? -8.329 8.370 22.861 1.00 59.62 170 GLY A C 1
ATOM 1288 O O . GLY A 1 170 ? -8.988 7.614 22.141 1.00 59.62 170 GLY A O 1
ATOM 1289 N N . GLY A 1 171 ? -8.757 9.597 23.182 1.00 44.78 171 GLY A N 1
ATOM 1290 C CA . GLY A 1 171 ? -9.991 10.242 22.770 1.00 44.78 171 GLY A CA 1
ATOM 1291 C C . GLY A 1 171 ? -10.348 10.033 21.296 1.00 44.78 171 GLY A C 1
ATOM 1292 O O . GLY A 1 171 ? -9.690 10.533 20.381 1.00 44.78 171 GLY A O 1
ATOM 1293 N N . ALA A 1 172 ? -11.488 9.358 21.127 1.00 41.28 172 ALA A N 1
ATOM 1294 C CA . ALA A 1 172 ? -12.335 9.192 19.945 1.00 41.28 172 ALA A CA 1
ATOM 1295 C C . ALA A 1 172 ? -12.053 8.035 18.974 1.00 41.28 172 ALA A C 1
ATOM 1297 O O . ALA A 1 172 ? -12.910 7.802 18.125 1.00 41.28 172 ALA A O 1
ATOM 1298 N N . ARG A 1 173 ? -10.927 7.308 19.057 1.00 46.28 173 ARG A N 1
ATOM 1299 C CA . ARG A 1 173 ? -10.626 6.254 18.059 1.00 46.28 173 ARG A CA 1
ATOM 1300 C C . ARG A 1 173 ? -10.840 4.815 18.549 1.00 46.28 173 ARG A C 1
ATOM 1302 O O . ARG A 1 173 ? -11.259 4.002 17.735 1.00 46.28 173 ARG A O 1
ATOM 1309 N N . PHE A 1 174 ? -10.620 4.554 19.844 1.00 49.69 174 PHE A N 1
ATOM 1310 C CA . PHE A 1 174 ? -10.742 3.232 20.492 1.00 49.69 174 PHE A CA 1
ATOM 1311 C C . PHE A 1 174 ? -11.099 3.327 21.995 1.00 49.69 174 PHE A C 1
ATOM 1313 O O . PHE A 1 174 ? -10.849 2.391 22.739 1.00 49.69 174 PHE A O 1
ATOM 1320 N N . ALA A 1 175 ? -11.657 4.454 22.468 1.00 45.12 175 ALA A N 1
ATOM 1321 C CA . ALA A 1 175 ? -11.889 4.779 23.900 1.00 45.12 175 ALA A CA 1
ATOM 1322 C C . ALA A 1 175 ? -12.844 3.831 24.661 1.00 45.12 175 ALA A C 1
ATOM 1324 O O . ALA A 1 175 ? -13.231 4.063 25.796 1.00 45.12 175 ALA A O 1
ATOM 1325 N N . ASP A 1 176 ? -13.250 2.791 23.976 1.00 45.75 176 ASP A N 1
ATOM 1326 C CA . ASP A 1 176 ? -14.475 2.053 24.102 1.00 45.75 176 ASP A CA 1
ATOM 1327 C C . ASP A 1 176 ? -14.081 0.563 24.388 1.00 45.75 176 ASP A C 1
ATOM 1329 O O . ASP A 1 176 ? -14.922 -0.231 24.792 1.00 45.75 176 ASP A O 1
ATOM 1333 N N . ASP A 1 177 ? -12.780 0.234 24.253 1.00 61.53 177 ASP A N 1
ATOM 1334 C CA . ASP A 1 177 ? -12.114 -1.085 24.316 1.00 61.53 177 ASP A CA 1
ATOM 1335 C C . ASP A 1 177 ? -10.914 -1.101 25.293 1.00 61.53 177 ASP A C 1
ATOM 1337 O O . ASP A 1 177 ? -10.041 -1.961 25.253 1.00 61.53 177 ASP A O 1
ATOM 1341 N N . LEU A 1 178 ? -10.818 -0.083 26.157 1.00 72.38 178 LEU A N 1
ATOM 1342 C CA . LEU A 1 178 ? -9.695 0.055 27.090 1.00 72.38 178 LEU A CA 1
ATOM 1343 C C . LEU A 1 178 ? -9.748 -0.963 28.234 1.00 72.38 178 LEU A C 1
ATOM 1345 O O . LEU A 1 178 ? -8.712 -1.225 28.830 1.00 72.38 178 LEU A O 1
ATOM 1349 N N . ALA A 1 179 ? -10.924 -1.512 28.555 1.00 73.56 179 ALA A N 1
ATOM 1350 C CA . ALA A 1 179 ? -11.073 -2.487 29.633 1.00 73.56 179 ALA A CA 1
ATOM 1351 C C . ALA A 1 179 ? -10.368 -3.800 29.287 1.00 73.56 179 ALA A C 1
ATOM 1353 O O . ALA A 1 179 ? -9.466 -4.194 30.016 1.00 73.56 179 ALA A O 1
ATOM 1354 N N . ASP A 1 180 ? -10.695 -4.408 28.146 1.00 71.06 180 ASP A N 1
ATOM 1355 C CA . ASP A 1 180 ? -10.080 -5.664 27.699 1.00 71.06 180 ASP A CA 1
ATOM 1356 C C . ASP A 1 180 ? -8.571 -5.517 27.493 1.00 71.06 180 ASP A C 1
ATOM 1358 O O . ASP A 1 180 ? -7.787 -6.332 27.979 1.00 71.06 180 ASP A O 1
ATOM 1362 N N . TYR A 1 181 ? -8.156 -4.415 26.862 1.00 77.12 181 TYR A N 1
ATOM 1363 C CA . TYR A 1 181 ? -6.744 -4.104 26.667 1.00 77.12 181 TYR A CA 1
ATOM 1364 C C . TYR A 1 181 ? -6.006 -3.930 28.004 1.00 77.12 181 TYR A C 1
ATOM 1366 O O . TYR A 1 181 ? -4.937 -4.495 28.217 1.00 77.12 181 TYR A O 1
ATOM 1374 N N . PHE A 1 182 ? -6.578 -3.191 28.961 1.00 85.25 182 PHE A N 1
ATOM 1375 C CA . PHE A 1 182 ? -5.973 -3.056 30.287 1.00 85.25 182 PHE A CA 1
ATOM 1376 C C . PHE A 1 182 ? -6.015 -4.353 31.098 1.00 85.25 182 PHE A C 1
ATOM 1378 O O . PHE A 1 182 ? -5.111 -4.569 31.903 1.00 85.25 182 PHE A O 1
ATOM 1385 N N . THR A 1 183 ? -6.988 -5.235 30.869 1.00 82.38 183 THR A N 1
ATOM 1386 C CA . THR A 1 183 ? -7.022 -6.577 31.462 1.00 82.38 183 THR A CA 1
ATOM 1387 C C . THR A 1 183 ? -5.869 -7.429 30.931 1.00 82.38 183 THR A C 1
ATOM 1389 O O . THR A 1 183 ? -5.157 -8.045 31.726 1.00 82.38 183 THR A O 1
ATOM 1392 N N . ALA A 1 184 ? -5.619 -7.412 29.618 1.00 81.50 184 ALA A N 1
ATOM 1393 C CA . ALA A 1 184 ? -4.473 -8.087 29.006 1.00 81.50 184 ALA A CA 1
ATOM 1394 C C . ALA A 1 184 ? -3.141 -7.528 29.534 1.00 81.50 184 ALA A C 1
ATOM 1396 O O . ALA A 1 184 ? -2.297 -8.288 30.013 1.00 81.50 184 ALA A O 1
ATOM 1397 N N . VAL A 1 185 ? -3.001 -6.198 29.569 1.00 86.31 185 VAL A N 1
ATOM 1398 C CA . VAL A 1 185 ? -1.826 -5.508 30.126 1.00 86.31 185 VAL A CA 1
ATOM 1399 C C . VAL A 1 185 ? -1.602 -5.867 31.599 1.00 86.31 185 VAL A C 1
ATOM 1401 O O . VAL A 1 185 ? -0.470 -6.157 31.988 1.00 86.31 185 VAL A O 1
ATOM 1404 N N . ALA A 1 186 ? -2.650 -5.880 32.428 1.00 86.56 186 ALA A N 1
ATOM 1405 C CA . ALA A 1 186 ? -2.553 -6.263 33.838 1.00 86.56 186 ALA A CA 1
ATOM 1406 C C . ALA A 1 186 ? -2.138 -7.737 34.001 1.00 86.56 186 ALA A C 1
ATOM 1408 O O . ALA A 1 186 ? -1.316 -8.063 34.862 1.00 86.56 186 ALA A O 1
ATOM 1409 N N . GLY A 1 187 ? -2.651 -8.621 33.139 1.00 84.25 187 GLY A N 1
ATOM 1410 C CA . GLY A 1 187 ? -2.243 -10.023 33.063 1.00 84.25 187 GLY A CA 1
ATOM 1411 C C . GLY A 1 187 ? -0.762 -10.185 32.710 1.00 84.25 187 GLY A C 1
ATOM 1412 O O . GLY A 1 187 ? -0.024 -10.854 33.436 1.00 84.25 187 GLY A O 1
ATOM 1413 N N . ALA A 1 188 ? -0.295 -9.514 31.655 1.00 86.81 188 ALA A N 1
ATOM 1414 C CA . ALA A 1 188 ? 1.110 -9.516 31.244 1.00 86.81 188 ALA A CA 1
ATOM 1415 C C . ALA A 1 188 ? 2.038 -8.875 32.294 1.00 86.81 188 ALA A C 1
ATOM 1417 O O . ALA A 1 188 ? 3.206 -9.250 32.427 1.00 86.81 188 ALA A O 1
ATOM 1418 N N . ALA A 1 189 ? 1.517 -7.942 33.096 1.00 89.19 189 ALA A N 1
ATOM 1419 C CA . ALA A 1 189 ? 2.256 -7.298 34.173 1.00 89.19 189 ALA A CA 1
ATOM 1420 C C . ALA A 1 189 ? 2.430 -8.161 35.433 1.00 89.19 189 ALA A C 1
ATOM 1422 O O . ALA A 1 189 ? 3.177 -7.766 36.330 1.00 89.19 189 ALA A O 1
ATOM 1423 N N . ALA A 1 190 ? 1.802 -9.342 35.522 1.00 84.00 190 ALA A N 1
ATOM 1424 C CA . ALA A 1 190 ? 1.708 -10.115 36.761 1.00 84.00 190 ALA A CA 1
ATOM 1425 C C . ALA A 1 190 ? 3.059 -10.419 37.444 1.00 84.00 190 ALA A C 1
ATOM 1427 O O . ALA A 1 190 ? 3.107 -10.455 38.677 1.00 84.00 190 ALA A O 1
ATOM 1428 N N . GLY A 1 191 ? 4.132 -10.603 36.663 1.00 85.19 191 GLY A N 1
ATOM 1429 C CA . GLY A 1 191 ? 5.492 -10.897 37.139 1.00 85.19 191 GLY A CA 1
ATOM 1430 C C . GLY A 1 191 ? 6.492 -9.740 37.034 1.00 85.19 191 GLY A C 1
ATOM 1431 O O . GLY A 1 191 ? 7.689 -9.962 37.213 1.00 85.19 191 GLY A O 1
ATOM 1432 N N . ARG A 1 192 ? 6.046 -8.522 36.707 1.00 90.44 192 ARG A N 1
ATOM 1433 C CA . ARG A 1 192 ? 6.943 -7.385 36.466 1.00 90.44 192 ARG A CA 1
ATOM 1434 C C . ARG A 1 192 ? 7.213 -6.562 37.733 1.00 90.44 192 ARG A C 1
ATOM 1436 O O . ARG A 1 192 ? 6.320 -6.413 38.568 1.00 90.44 192 ARG A O 1
ATOM 1443 N N . PRO A 1 193 ? 8.404 -5.944 37.864 1.00 91.44 193 PRO A N 1
ATOM 1444 C CA . PRO A 1 193 ? 8.727 -5.089 39.010 1.00 91.44 193 PRO A CA 1
ATOM 1445 C C . PRO A 1 193 ? 7.893 -3.796 39.063 1.00 91.44 193 PRO A C 1
ATOM 1447 O O . PRO A 1 193 ? 7.692 -3.240 40.138 1.00 91.44 193 PRO A O 1
ATOM 1450 N N . ASP A 1 194 ? 7.385 -3.322 37.923 1.00 90.69 194 ASP A N 1
ATOM 1451 C CA . ASP A 1 194 ? 6.580 -2.102 37.786 1.00 90.69 194 ASP A CA 1
ATOM 1452 C C . ASP A 1 194 ? 5.060 -2.346 37.877 1.00 90.69 194 ASP A C 1
ATOM 1454 O O . ASP A 1 194 ? 4.276 -1.409 37.705 1.00 90.69 194 ASP A O 1
ATOM 1458 N N . ARG A 1 195 ? 4.626 -3.571 38.217 1.00 91.81 195 ARG A N 1
ATOM 1459 C CA . ARG A 1 195 ? 3.207 -3.959 38.302 1.00 91.81 195 ARG A CA 1
ATOM 1460 C C . ARG A 1 195 ? 2.365 -3.004 39.147 1.00 91.81 195 ARG A C 1
ATOM 1462 O O . ARG A 1 195 ? 1.316 -2.562 38.698 1.00 91.81 195 ARG A O 1
ATOM 1469 N N . ALA A 1 196 ? 2.829 -2.636 40.341 1.00 91.75 196 ALA A N 1
ATOM 1470 C CA . ALA A 1 196 ? 2.069 -1.751 41.227 1.00 91.75 196 ALA A CA 1
ATOM 1471 C C . ALA A 1 196 ? 1.810 -0.367 40.600 1.00 91.75 196 ALA A C 1
ATOM 1473 O O . ALA A 1 196 ? 0.749 0.220 40.808 1.00 91.75 196 ALA A O 1
ATOM 1474 N N . ALA A 1 197 ? 2.757 0.150 39.808 1.00 92.50 197 ALA A N 1
ATOM 1475 C CA . ALA A 1 197 ? 2.598 1.417 39.099 1.00 92.50 197 ALA A CA 1
ATOM 1476 C C . ALA A 1 197 ? 1.649 1.287 37.896 1.00 92.50 197 ALA A C 1
ATOM 1478 O O . ALA A 1 197 ? 0.891 2.218 37.623 1.00 92.50 197 ALA A O 1
ATOM 1479 N N . ILE A 1 198 ? 1.674 0.143 37.204 1.00 92.25 198 ILE A N 1
ATOM 1480 C CA . ILE A 1 198 ? 0.733 -0.202 36.127 1.00 92.25 198 ILE A CA 1
ATOM 1481 C C . ILE A 1 198 ? -0.691 -0.290 36.686 1.00 92.25 198 ILE A C 1
ATOM 1483 O O . ILE A 1 198 ? -1.566 0.435 36.217 1.00 92.25 198 ILE A O 1
ATOM 1487 N N . ASP A 1 199 ? -0.903 -1.083 37.737 1.00 89.81 199 ASP A N 1
ATOM 1488 C CA . ASP A 1 199 ? -2.210 -1.277 38.375 1.00 89.81 199 ASP A CA 1
ATOM 1489 C C . ASP A 1 199 ? -2.772 0.055 38.906 1.00 89.81 199 ASP A C 1
ATOM 1491 O O . ASP A 1 199 ? -3.938 0.385 38.679 1.00 89.81 199 ASP A O 1
ATOM 1495 N N . ALA A 1 200 ? -1.930 0.880 39.542 1.00 91.12 200 ALA A N 1
ATOM 1496 C CA . ALA A 1 200 ? -2.317 2.215 39.996 1.00 91.12 200 ALA A CA 1
ATOM 1497 C C . ALA A 1 200 ? -2.670 3.157 38.833 1.00 91.12 200 ALA A C 1
ATOM 1499 O O . ALA A 1 200 ? -3.627 3.929 38.932 1.00 91.12 200 ALA A O 1
ATOM 1500 N N . ALA A 1 201 ? -1.923 3.100 37.724 1.00 91.25 201 ALA A N 1
ATOM 1501 C CA . ALA A 1 201 ? -2.215 3.894 36.536 1.00 91.25 201 ALA A CA 1
ATOM 1502 C C . ALA A 1 201 ? -3.546 3.484 35.900 1.00 91.25 201 ALA A C 1
ATOM 1504 O O . ALA A 1 201 ? -4.332 4.371 35.576 1.00 91.25 201 ALA A O 1
ATOM 1505 N N . ILE A 1 202 ? -3.823 2.178 35.782 1.00 88.19 202 ILE A N 1
ATOM 1506 C CA . ILE A 1 202 ? -5.103 1.647 35.289 1.00 88.19 202 ILE A CA 1
ATOM 1507 C C . ILE A 1 202 ? -6.242 2.103 36.201 1.00 88.19 202 ILE A C 1
ATOM 1509 O O . ILE A 1 202 ? -7.218 2.674 35.716 1.00 88.19 202 ILE A O 1
ATOM 1513 N N . ALA A 1 203 ? -6.105 1.939 37.518 1.00 85.88 203 ALA A N 1
ATOM 1514 C CA . ALA A 1 203 ? -7.124 2.362 38.476 1.00 85.88 203 ALA A CA 1
ATOM 1515 C C . ALA A 1 203 ? -7.429 3.868 38.372 1.00 85.88 203 ALA A C 1
ATOM 1517 O O . ALA A 1 203 ? -8.592 4.273 38.395 1.00 85.88 203 ALA A O 1
ATOM 1518 N N . ALA A 1 204 ? -6.399 4.700 38.180 1.00 86.19 204 ALA A N 1
ATOM 1519 C CA . ALA A 1 204 ? -6.547 6.144 38.007 1.00 86.19 204 ALA A CA 1
ATOM 1520 C C . ALA A 1 204 ? -7.292 6.543 36.718 1.00 86.19 204 ALA A C 1
ATOM 1522 O O . ALA A 1 204 ? -7.795 7.664 36.635 1.00 86.19 204 ALA A O 1
ATOM 1523 N N . THR A 1 205 ? -7.397 5.651 35.725 1.00 82.25 205 THR A N 1
ATOM 1524 C CA . THR A 1 205 ? -8.192 5.901 34.508 1.00 82.25 205 THR A CA 1
ATOM 1525 C C . THR A 1 205 ? -9.703 5.828 34.751 1.00 82.25 205 THR A C 1
ATOM 1527 O O . THR A 1 205 ? -10.470 6.381 33.966 1.00 82.25 205 THR A O 1
ATOM 1530 N N . GLY A 1 206 ? -10.143 5.146 35.818 1.00 76.12 206 GLY A N 1
ATOM 1531 C CA . GLY A 1 206 ? -11.557 4.874 36.096 1.00 76.12 206 GLY A CA 1
ATOM 1532 C C . GLY A 1 206 ? -12.182 3.747 35.257 1.00 76.12 206 GLY A C 1
ATOM 1533 O O . GLY A 1 206 ? -13.380 3.494 35.391 1.00 76.12 206 GLY A O 1
ATOM 1534 N N . VAL A 1 207 ? -11.405 3.061 34.410 1.00 72.75 207 VAL A N 1
ATOM 1535 C CA . VAL A 1 207 ? -11.848 1.889 33.634 1.00 72.75 207 VAL A CA 1
ATOM 1536 C C . VAL A 1 207 ? -11.971 0.669 34.559 1.00 72.75 207 VAL A C 1
ATOM 1538 O O . VAL A 1 207 ? -11.051 0.365 35.315 1.00 72.75 207 VAL A O 1
ATOM 1541 N N . ARG A 1 208 ? -13.111 -0.036 34.521 1.00 69.38 208 ARG A N 1
ATOM 1542 C CA . ARG A 1 208 ? -13.338 -1.262 35.312 1.00 69.38 208 ARG A CA 1
ATOM 1543 C C . ARG A 1 208 ? -12.923 -2.491 34.499 1.00 69.38 208 ARG A C 1
ATOM 1545 O O . ARG A 1 208 ? -13.486 -2.700 33.435 1.00 69.38 208 ARG A O 1
ATOM 1552 N N . LEU A 1 209 ? -11.984 -3.284 35.023 1.00 70.31 209 LEU A N 1
ATOM 1553 C CA . LEU A 1 209 ? -11.460 -4.500 34.376 1.00 70.31 209 LEU A CA 1
ATOM 1554 C C . LEU A 1 209 ? -12.346 -5.740 34.581 1.00 70.31 209 LEU A C 1
ATOM 1556 O O . LEU A 1 209 ? -12.368 -6.631 33.743 1.00 70.31 209 LEU A O 1
ATOM 1560 N N . ASP A 1 210 ? -13.126 -5.759 35.666 1.00 54.69 210 ASP A N 1
ATOM 1561 C CA . ASP A 1 210 ? -14.015 -6.867 36.015 1.00 54.69 210 ASP A CA 1
ATOM 1562 C C . ASP A 1 210 ? -15.482 -6.470 35.812 1.00 54.69 210 ASP A C 1
ATOM 1564 O O . ASP A 1 210 ? -16.134 -5.907 36.702 1.00 54.69 210 ASP A O 1
ATOM 1568 N N . ALA A 1 211 ? -16.027 -6.794 34.644 1.00 44.69 211 ALA A N 1
ATOM 1569 C CA . ALA A 1 211 ? -17.450 -7.061 34.516 1.00 44.69 211 ALA A CA 1
ATOM 1570 C C . ALA A 1 211 ? -17.599 -8.492 33.982 1.00 44.69 211 ALA A C 1
ATOM 1572 O O . ALA A 1 211 ? -17.215 -8.743 32.842 1.00 44.69 211 ALA A O 1
ATOM 1573 N N . PRO A 1 212 ? -18.144 -9.453 34.757 1.00 42.47 212 PRO A N 1
ATOM 1574 C CA . PRO A 1 212 ? -18.604 -10.695 34.154 1.00 42.47 212 PRO A CA 1
ATOM 1575 C C . PRO A 1 212 ? -19.586 -10.321 33.048 1.00 42.47 212 PRO A C 1
ATOM 1577 O O . PRO A 1 212 ? -20.439 -9.457 33.271 1.00 42.47 212 PRO A O 1
ATOM 1580 N N . SER A 1 213 ? -19.446 -10.957 31.883 1.00 45.38 213 SER A N 1
ATOM 1581 C CA . SER A 1 213 ? -20.349 -10.827 30.743 1.00 45.38 213 SER A CA 1
ATOM 1582 C C . SER A 1 213 ? -21.789 -10.878 31.248 1.00 45.38 213 SER A C 1
ATOM 1584 O O . SER A 1 213 ? -22.330 -11.951 31.534 1.00 45.38 213 SER A O 1
ATOM 1586 N N . SER A 1 214 ? -22.407 -9.713 31.434 1.00 47.88 214 SER A N 1
ATOM 1587 C CA . SER A 1 214 ? -23.827 -9.677 31.723 1.00 47.88 214 SER A CA 1
ATOM 1588 C C . SER A 1 214 ? -24.480 -10.200 30.449 1.00 47.88 214 SER A C 1
ATOM 1590 O O . SER A 1 214 ? -24.124 -9.709 29.370 1.00 47.88 214 SER A O 1
ATOM 1592 N N . PRO A 1 215 ? -25.357 -11.219 30.519 1.00 61.47 215 PRO A N 1
ATOM 1593 C CA . PRO A 1 215 ? -26.023 -11.713 29.327 1.00 61.47 215 PRO A CA 1
ATOM 1594 C C . PRO A 1 215 ? -26.626 -10.514 28.604 1.00 61.47 215 PRO A C 1
ATOM 1596 O O . PRO A 1 215 ? -27.256 -9.656 29.232 1.00 61.47 215 PRO A O 1
ATOM 1599 N N . LEU A 1 216 ? -26.350 -10.416 27.301 1.00 74.81 216 LEU A N 1
ATOM 1600 C CA . LEU A 1 216 ? -26.782 -9.267 26.518 1.00 74.81 216 LEU A CA 1
ATOM 1601 C C . LEU A 1 216 ? -28.275 -9.047 26.755 1.00 74.81 216 LEU A C 1
ATOM 1603 O O . LEU A 1 216 ? -29.043 -10.012 26.679 1.00 74.81 216 LEU A O 1
ATOM 1607 N N . PRO A 1 217 ? -28.707 -7.804 27.033 1.00 82.31 217 PRO A N 1
ATOM 1608 C CA . PRO A 1 217 ? -30.123 -7.509 27.161 1.00 82.31 217 PRO A CA 1
ATOM 1609 C C . PRO A 1 217 ? -30.884 -8.118 25.970 1.00 82.31 217 PRO A C 1
ATOM 1611 O O . PRO A 1 217 ? -30.431 -7.923 24.840 1.00 82.31 217 PRO A O 1
ATOM 1614 N N . PRO A 1 218 ? -32.017 -8.822 26.161 1.00 83.62 218 PRO A N 1
ATOM 1615 C CA . PRO A 1 218 ? -32.667 -9.580 25.083 1.00 83.62 218 PRO A CA 1
ATOM 1616 C C . PRO A 1 218 ? -32.947 -8.755 23.819 1.00 83.62 218 PRO A C 1
ATOM 1618 O O . PRO A 1 218 ? -32.776 -9.231 22.701 1.00 83.62 218 PRO A O 1
ATOM 1621 N N . LEU A 1 219 ? -33.300 -7.476 23.992 1.00 86.62 219 LEU A N 1
ATOM 1622 C CA . LEU A 1 219 ? -33.494 -6.536 22.886 1.00 86.62 219 LEU A CA 1
ATOM 1623 C C . LEU A 1 219 ? -32.196 -6.224 22.126 1.00 86.62 219 LEU A C 1
ATOM 1625 O O . LEU A 1 219 ? -32.224 -6.068 20.910 1.00 86.62 219 LEU A O 1
ATOM 1629 N N . LEU A 1 220 ? -31.062 -6.122 22.824 1.00 89.31 220 LEU A N 1
ATOM 1630 C CA . LEU A 1 220 ? -29.757 -5.932 22.193 1.00 89.31 220 LEU A CA 1
ATOM 1631 C C . LEU A 1 220 ? -29.299 -7.212 21.486 1.00 89.31 220 LEU A C 1
ATOM 1633 O O . LEU A 1 220 ? -28.794 -7.131 20.372 1.00 89.31 220 LEU A O 1
ATOM 1637 N N . ALA A 1 221 ? -29.532 -8.383 22.083 1.00 86.75 221 ALA A N 1
ATOM 1638 C CA . ALA A 1 221 ? -29.256 -9.662 21.436 1.00 86.75 221 ALA A CA 1
ATOM 1639 C C . ALA A 1 221 ? -30.042 -9.813 20.118 1.00 86.75 221 ALA A C 1
ATOM 1641 O O . ALA A 1 221 ? -29.458 -10.196 19.106 1.00 86.75 221 ALA A O 1
ATOM 1642 N N . GLY A 1 222 ? -31.326 -9.427 20.102 1.00 90.00 222 GLY A N 1
ATOM 1643 C CA . GLY A 1 222 ? -32.147 -9.388 18.886 1.00 90.00 222 GLY A CA 1
ATOM 1644 C C . GLY A 1 222 ? -31.589 -8.433 17.826 1.00 90.00 222 GLY A C 1
ATOM 1645 O O . GLY A 1 222 ? -31.274 -8.865 16.723 1.00 90.00 222 GLY A O 1
ATOM 1646 N N . LYS A 1 223 ? -31.342 -7.165 18.189 1.00 92.38 223 LYS A N 1
ATOM 1647 C CA . LYS A 1 223 ? -30.741 -6.182 17.266 1.00 92.38 223 LYS A CA 1
ATOM 1648 C C . LYS A 1 223 ? -29.391 -6.639 16.712 1.00 92.38 223 LYS A C 1
ATOM 1650 O O . LYS A 1 223 ? -29.071 -6.368 15.561 1.00 92.38 223 LYS A O 1
ATOM 1655 N N . TRP A 1 224 ? -28.573 -7.305 17.526 1.00 91.75 224 TRP A N 1
ATOM 1656 C CA . TRP A 1 224 ? -27.302 -7.863 17.076 1.00 91.75 224 TRP A CA 1
ATOM 1657 C C . TRP A 1 224 ? -27.506 -9.000 16.070 1.00 91.75 224 TRP A C 1
ATOM 1659 O O . TRP A 1 224 ? -26.851 -9.013 15.024 1.00 91.75 224 TRP A O 1
ATOM 1669 N N . ALA A 1 225 ? -28.441 -9.912 16.342 1.00 90.06 225 ALA A N 1
ATOM 1670 C CA . ALA A 1 225 ? -28.800 -10.988 15.425 1.00 90.06 225 ALA A CA 1
ATOM 1671 C C . ALA A 1 225 ? -29.298 -10.449 14.071 1.00 90.06 225 ALA A C 1
ATOM 1673 O O . ALA A 1 225 ? -28.861 -10.941 13.031 1.00 90.06 225 ALA A O 1
ATOM 1674 N N . ASP A 1 226 ? -30.088 -9.371 14.066 1.00 91.62 226 ASP A N 1
ATOM 1675 C CA . ASP A 1 226 ? -30.600 -8.733 12.843 1.00 91.62 226 ASP A CA 1
ATOM 1676 C C . ASP A 1 226 ? -29.482 -8.195 11.926 1.00 91.62 226 ASP A C 1
ATOM 1678 O O . ASP A 1 226 ? -29.649 -8.083 10.711 1.00 91.62 226 ASP A O 1
ATOM 1682 N N . THR A 1 227 ? -28.291 -7.916 12.471 1.00 92.00 227 THR A N 1
ATOM 1683 C CA . THR A 1 227 ? -27.127 -7.488 11.672 1.00 92.00 227 THR A CA 1
ATOM 1684 C C . THR A 1 227 ? -26.367 -8.642 11.009 1.00 92.00 227 THR A C 1
ATOM 1686 O O . THR A 1 227 ? -25.429 -8.386 10.250 1.00 92.00 227 THR A O 1
ATOM 1689 N N . ALA A 1 228 ? -26.721 -9.907 11.269 1.00 90.56 228 ALA A N 1
ATOM 1690 C CA . ALA A 1 228 ? -25.953 -11.073 10.818 1.00 90.56 228 ALA A CA 1
ATOM 1691 C C . ALA A 1 228 ? -25.765 -11.128 9.294 1.00 90.56 228 ALA A C 1
ATOM 1693 O O . ALA A 1 228 ? -24.663 -11.414 8.819 1.00 90.56 228 ALA A O 1
ATOM 1694 N N . SER A 1 229 ? -26.798 -10.796 8.515 1.00 89.00 229 SER A N 1
ATOM 1695 C CA . SER A 1 229 ? -26.698 -10.750 7.051 1.00 89.00 229 SER A CA 1
ATOM 1696 C C . SER A 1 229 ? -25.712 -9.680 6.571 1.00 89.00 229 SER A C 1
ATOM 1698 O O . SER A 1 229 ? -24.914 -9.942 5.673 1.00 89.00 229 SER A O 1
ATOM 1700 N N . LEU A 1 230 ? -25.710 -8.497 7.201 1.00 89.69 230 LEU A N 1
ATOM 1701 C CA . LEU A 1 230 ? -24.763 -7.425 6.878 1.00 89.69 230 LEU A CA 1
ATOM 1702 C C . LEU A 1 230 ? -23.329 -7.833 7.222 1.00 89.69 230 LEU A C 1
ATOM 1704 O O . LEU A 1 230 ? -22.428 -7.647 6.408 1.00 89.69 230 LEU A O 1
ATOM 1708 N N . ARG A 1 231 ? -23.123 -8.411 8.409 1.00 90.81 231 ARG A N 1
ATOM 1709 C CA . ARG A 1 231 ? -21.802 -8.871 8.857 1.00 90.81 231 ARG A CA 1
ATOM 1710 C C . ARG A 1 231 ? -21.273 -9.969 7.944 1.00 90.81 231 ARG A C 1
ATOM 1712 O O . ARG A 1 231 ? -20.138 -9.879 7.497 1.00 90.81 231 ARG A O 1
ATOM 1719 N N . THR A 1 232 ? -22.114 -10.922 7.551 1.00 89.06 232 THR A N 1
ATOM 1720 C CA . THR A 1 232 ? -21.742 -11.985 6.605 1.00 89.06 232 THR A CA 1
ATOM 1721 C C . THR A 1 232 ? -21.309 -11.410 5.255 1.00 89.06 232 THR A C 1
ATOM 1723 O O . THR A 1 232 ? -20.252 -11.771 4.743 1.00 89.06 232 THR A O 1
ATOM 1726 N N . ALA A 1 233 ? -22.076 -10.460 4.709 1.00 87.88 233 ALA A N 1
ATOM 1727 C CA . ALA A 1 233 ? -21.757 -9.802 3.441 1.00 87.88 233 ALA A CA 1
ATOM 1728 C C . ALA A 1 233 ? -20.512 -8.894 3.510 1.00 87.88 233 ALA A C 1
ATOM 1730 O O . ALA A 1 233 ? -19.925 -8.584 2.477 1.00 87.88 233 ALA A O 1
ATOM 1731 N N . GLN A 1 234 ? -20.113 -8.459 4.708 1.00 92.12 234 GLN A N 1
ATOM 1732 C CA . GLN A 1 234 ? -18.987 -7.553 4.945 1.00 92.12 234 GLN A CA 1
ATOM 1733 C C . GLN A 1 234 ? -17.851 -8.239 5.728 1.00 92.12 234 GLN A C 1
ATOM 1735 O O . GLN A 1 234 ? -17.092 -7.584 6.437 1.00 92.12 234 GLN A O 1
ATOM 1740 N N . TRP A 1 235 ? -17.714 -9.564 5.594 1.00 91.75 235 TRP A N 1
ATOM 1741 C CA . TRP A 1 235 ? -16.604 -10.357 6.154 1.00 91.75 235 TRP A CA 1
ATOM 1742 C C . TRP A 1 235 ? -16.438 -10.253 7.676 1.00 91.75 235 TRP A C 1
ATOM 1744 O O . TRP A 1 235 ? -15.327 -10.246 8.199 1.00 91.75 235 TRP A O 1
ATOM 1754 N N . GLY A 1 236 ? -17.552 -10.129 8.388 1.00 90.69 236 GLY A N 1
ATOM 1755 C CA . GLY A 1 236 ? -17.605 -9.914 9.829 1.00 90.69 236 GLY A CA 1
ATOM 1756 C C . GLY A 1 236 ? -17.241 -8.497 10.263 1.00 90.69 236 GLY A C 1
ATOM 1757 O O . GLY A 1 236 ? -17.234 -8.222 11.460 1.00 90.69 236 GLY A O 1
ATOM 1758 N N . LEU A 1 237 ? -16.960 -7.580 9.330 1.00 92.00 237 LEU A N 1
ATOM 1759 C CA . LEU A 1 237 ? -16.743 -6.168 9.627 1.00 92.00 237 LEU A CA 1
ATOM 1760 C C . LEU A 1 237 ? -18.081 -5.435 9.717 1.00 92.00 237 LEU A C 1
ATOM 1762 O O . LEU A 1 237 ? -19.008 -5.680 8.943 1.00 92.00 237 LEU A O 1
ATOM 1766 N N . ILE A 1 238 ? -18.173 -4.474 10.628 1.00 92.00 238 ILE A N 1
ATOM 1767 C CA . ILE A 1 238 ? -19.334 -3.601 10.771 1.00 92.00 238 ILE A CA 1
ATOM 1768 C C . ILE A 1 238 ? -18.913 -2.231 11.292 1.00 92.00 238 ILE A C 1
ATOM 1770 O O . ILE A 1 238 ? -18.068 -2.114 12.180 1.00 92.00 238 ILE A O 1
ATOM 1774 N N . THR A 1 239 ? -19.480 -1.163 10.737 1.00 90.38 239 THR A N 1
ATOM 1775 C CA . THR A 1 239 ? -19.150 0.192 11.188 1.00 90.38 239 THR A CA 1
ATOM 1776 C C . THR A 1 239 ? -20.059 0.637 12.329 1.00 90.38 239 THR A C 1
ATOM 1778 O O . THR A 1 239 ? -21.233 0.267 12.408 1.00 90.38 239 THR A O 1
ATOM 1781 N N . SER A 1 240 ? -19.550 1.513 13.197 1.00 87.25 240 SER A N 1
ATOM 1782 C CA . SER A 1 240 ? -20.365 2.133 14.251 1.00 87.25 240 SER A CA 1
ATOM 1783 C C . SER A 1 240 ? -21.571 2.890 13.686 1.00 87.25 240 SER A C 1
ATOM 1785 O O . SER A 1 240 ? -22.588 3.002 14.367 1.00 87.25 240 SER A O 1
ATOM 1787 N N . VAL A 1 241 ? -21.459 3.409 12.456 1.00 86.62 241 VAL A N 1
ATOM 1788 C CA . VAL A 1 241 ? -22.543 4.107 11.748 1.00 86.62 241 VAL A CA 1
ATOM 1789 C C . VAL A 1 241 ? -23.603 3.114 11.272 1.00 86.62 241 VAL A C 1
ATOM 1791 O O . VAL A 1 241 ? -24.783 3.345 11.514 1.00 86.62 241 VAL A O 1
ATOM 1794 N N . GLN A 1 242 ? -23.198 1.990 10.674 1.00 91.44 242 GLN A N 1
ATOM 1795 C CA . GLN A 1 242 ? -24.111 0.923 10.252 1.00 91.44 242 GLN A CA 1
ATOM 1796 C C . GLN A 1 242 ? -24.888 0.350 11.449 1.00 91.44 242 GLN A C 1
ATOM 1798 O O . GLN A 1 242 ? -26.098 0.170 11.367 1.00 91.44 242 GLN A O 1
ATOM 1803 N N . LEU A 1 243 ? -24.234 0.150 12.597 1.00 91.69 243 LEU A N 1
ATOM 1804 C CA . LEU A 1 243 ? -24.910 -0.280 13.828 1.00 91.69 243 LEU A CA 1
ATOM 1805 C C . LEU A 1 243 ? -25.934 0.742 14.331 1.00 91.69 243 LEU A C 1
ATOM 1807 O O . LEU A 1 243 ? -27.045 0.369 14.700 1.00 91.69 243 LEU A O 1
ATOM 1811 N N . GLN A 1 244 ? -25.604 2.034 14.293 1.00 90.44 244 GLN A N 1
ATOM 1812 C CA . GLN A 1 244 ? -26.549 3.091 14.668 1.00 90.44 244 GLN A CA 1
ATOM 1813 C C . GLN A 1 244 ? -27.758 3.148 13.729 1.00 90.44 244 GLN A C 1
ATOM 1815 O O . GLN A 1 244 ? -28.875 3.341 14.204 1.00 90.44 244 GLN A O 1
ATOM 1820 N N . GLN A 1 245 ? -27.562 2.930 12.424 1.00 90.19 245 GLN A N 1
ATOM 1821 C CA . GLN A 1 245 ? -28.654 2.823 11.448 1.00 90.19 245 GLN A CA 1
ATOM 1822 C C . GLN A 1 245 ? -29.581 1.628 11.740 1.00 90.19 245 GLN A C 1
ATOM 1824 O O . GLN A 1 245 ? -30.773 1.716 11.473 1.00 90.19 245 GLN A O 1
ATOM 1829 N N . GLN A 1 246 ? -29.059 0.556 12.347 1.00 89.94 246 GLN A N 1
ATOM 1830 C CA . GLN A 1 246 ? -29.828 -0.604 12.829 1.00 89.94 246 GLN A CA 1
ATOM 1831 C C . GLN A 1 246 ? -30.347 -0.430 14.273 1.00 89.94 246 GLN A C 1
ATOM 1833 O O . GLN A 1 246 ? -30.782 -1.380 14.919 1.00 89.94 246 GLN A O 1
ATOM 1838 N N . GLY A 1 247 ? -30.287 0.787 14.825 1.00 89.44 247 GLY A N 1
ATOM 1839 C CA . GLY A 1 247 ? -30.795 1.094 16.162 1.00 89.44 247 GLY A CA 1
ATOM 1840 C C . GLY A 1 247 ? -29.935 0.573 17.321 1.00 89.44 247 GLY A C 1
ATOM 1841 O O . GLY A 1 247 ? -30.414 0.554 18.459 1.00 89.44 247 GLY A O 1
ATOM 1842 N N . VAL A 1 248 ? -28.688 0.162 17.067 1.00 91.38 248 VAL A N 1
ATOM 1843 C CA . VAL A 1 248 ? -27.697 -0.212 18.090 1.00 91.38 248 VAL A CA 1
ATOM 1844 C C . VAL A 1 248 ? -26.915 1.037 18.506 1.00 91.38 248 VAL A C 1
ATOM 1846 O O . VAL A 1 248 ? -26.087 1.573 17.760 1.00 91.38 248 VAL A O 1
ATOM 1849 N N . THR A 1 249 ? -27.202 1.533 19.710 1.00 86.81 249 THR A N 1
ATOM 1850 C CA . THR A 1 249 ? -26.638 2.790 20.226 1.00 86.81 249 THR A CA 1
ATOM 1851 C C . THR A 1 249 ? -25.148 2.656 20.561 1.00 86.81 249 THR A C 1
ATOM 1853 O O . THR A 1 249 ? -24.627 1.552 20.662 1.00 86.81 249 THR A O 1
ATOM 1856 N N . ARG A 1 250 ? -24.428 3.768 20.787 1.00 80.06 250 ARG A N 1
ATOM 1857 C CA . ARG A 1 250 ? -23.017 3.696 21.233 1.00 80.06 250 ARG A CA 1
ATOM 1858 C C . ARG A 1 250 ? -22.858 2.929 22.548 1.00 80.06 250 ARG A C 1
ATOM 1860 O O . ARG A 1 250 ? -21.945 2.129 22.670 1.00 80.06 250 ARG A O 1
ATOM 1867 N N . SER A 1 251 ? -23.770 3.126 23.498 1.00 76.31 251 SER A N 1
ATOM 1868 C CA . SER A 1 251 ? -23.764 2.383 24.763 1.00 76.31 251 SER A CA 1
ATOM 1869 C C . SER A 1 251 ? -24.032 0.890 24.567 1.00 76.31 251 SER A C 1
ATOM 1871 O O . SER A 1 251 ? -23.517 0.076 25.322 1.00 76.31 251 SER A O 1
ATOM 1873 N N . ASP A 1 252 ? -24.813 0.516 23.554 1.00 84.81 252 ASP A N 1
ATOM 1874 C CA . ASP A 1 252 ? -25.002 -0.886 23.185 1.00 84.81 252 ASP A CA 1
ATOM 1875 C C . ASP A 1 252 ? -23.754 -1.476 22.514 1.00 84.81 252 ASP A C 1
ATOM 1877 O O . ASP A 1 252 ? -23.409 -2.621 22.779 1.00 84.81 252 ASP A O 1
ATOM 1881 N N . GLN A 1 253 ? -23.039 -0.692 21.699 1.00 86.19 253 GLN A N 1
ATOM 1882 C CA . GLN A 1 253 ? -21.762 -1.100 21.095 1.00 86.19 253 GLN A CA 1
ATOM 1883 C C . GLN A 1 253 ? -20.703 -1.416 22.160 1.00 86.19 253 GLN A C 1
ATOM 1885 O O . GLN A 1 253 ? -19.969 -2.383 21.995 1.00 86.19 253 GLN A O 1
ATOM 1890 N N . VAL A 1 254 ? -20.672 -0.656 23.263 1.00 77.62 254 VAL A N 1
ATOM 1891 C CA . VAL A 1 254 ? -19.833 -0.964 24.437 1.00 77.62 254 VAL A CA 1
ATOM 1892 C C . VAL A 1 254 ? -20.179 -2.333 25.006 1.00 77.62 254 VAL A C 1
ATOM 1894 O O . VAL A 1 254 ? -19.313 -3.190 25.081 1.00 77.62 254 VAL A O 1
ATOM 1897 N N . LYS A 1 255 ? -21.462 -2.602 25.267 1.00 78.31 255 LYS A N 1
ATOM 1898 C CA . LYS A 1 255 ? -21.900 -3.905 25.793 1.00 78.31 255 LYS A CA 1
ATOM 1899 C C . LYS A 1 255 ? -21.585 -5.073 24.857 1.00 78.31 255 LYS A C 1
ATOM 1901 O O . LYS A 1 255 ? -21.355 -6.176 25.333 1.00 78.31 255 LYS A O 1
ATOM 1906 N N . LEU A 1 256 ? -21.624 -4.861 23.539 1.00 84.00 256 LEU A N 1
ATOM 1907 C CA . LEU A 1 256 ? -21.251 -5.892 22.565 1.00 84.00 256 LEU A CA 1
ATOM 1908 C C . LEU A 1 256 ? -19.747 -6.212 22.615 1.00 84.00 256 LEU A C 1
ATOM 1910 O O . LEU A 1 256 ? -19.391 -7.371 22.412 1.00 84.00 256 LEU A O 1
ATOM 1914 N N . ARG A 1 257 ? -18.891 -5.218 22.894 1.00 82.00 257 ARG A N 1
ATOM 1915 C CA . ARG A 1 257 ? -17.452 -5.428 23.125 1.00 82.00 257 ARG A CA 1
ATOM 1916 C C . ARG A 1 257 ? -17.181 -6.080 24.470 1.00 82.00 257 ARG A C 1
ATOM 1918 O O . ARG A 1 257 ? -16.545 -7.118 24.484 1.00 82.00 257 ARG A O 1
ATOM 1925 N N . ASP A 1 258 ? -17.778 -5.572 25.549 1.00 69.69 258 ASP A N 1
ATOM 1926 C CA . ASP A 1 258 ? -17.649 -6.157 26.894 1.00 69.69 258 ASP A CA 1
ATOM 1927 C C . ASP A 1 258 ? -18.123 -7.628 26.929 1.00 69.69 258 ASP A C 1
ATOM 1929 O O . ASP A 1 258 ? -17.695 -8.426 27.758 1.00 69.69 258 ASP A O 1
ATOM 1933 N N . ALA A 1 259 ? -19.044 -8.004 26.032 1.00 73.88 259 ALA A N 1
ATOM 1934 C CA . ALA A 1 259 ? -19.512 -9.378 25.853 1.00 73.88 259 ALA A CA 1
ATOM 1935 C C . ALA A 1 259 ? -18.625 -10.230 24.918 1.00 73.88 259 ALA A C 1
ATOM 1937 O O . ALA A 1 259 ? -18.972 -11.377 24.640 1.00 73.88 259 ALA A O 1
ATOM 1938 N N . GLY A 1 260 ? -17.532 -9.678 24.387 1.00 75.06 260 GLY A N 1
ATOM 1939 C CA . GLY A 1 260 ? -16.599 -10.344 23.480 1.00 75.06 260 GLY A CA 1
ATOM 1940 C C . GLY A 1 260 ? -17.171 -10.681 22.101 1.00 75.06 260 GLY A C 1
ATOM 1941 O O . GLY A 1 260 ? -16.619 -11.529 21.406 1.00 75.06 260 GLY A O 1
ATOM 1942 N N . LEU A 1 261 ? -18.286 -10.070 21.678 1.00 84.56 261 LEU A N 1
ATOM 1943 C CA . LEU A 1 261 ? -18.893 -10.372 20.373 1.00 84.56 261 LEU A CA 1
ATOM 1944 C C . LEU A 1 261 ? -18.233 -9.622 19.217 1.00 84.56 261 LEU A C 1
ATOM 1946 O O . LEU A 1 261 ? -18.287 -10.069 18.068 1.00 84.56 261 LEU A O 1
ATOM 1950 N N . VAL A 1 262 ? -17.633 -8.470 19.506 1.00 86.19 262 VAL A N 1
ATOM 1951 C CA . VAL A 1 262 ? -16.939 -7.639 18.524 1.00 86.19 262 VAL A CA 1
ATOM 1952 C C . VAL A 1 262 ? -15.664 -7.056 19.103 1.00 86.19 262 VAL A C 1
ATOM 1954 O O . VAL A 1 262 ? -15.613 -6.735 20.281 1.00 86.19 262 VAL A O 1
ATOM 1957 N N . VAL A 1 263 ? -14.677 -6.846 18.238 1.00 79.38 263 VAL A N 1
ATOM 1958 C CA . VAL A 1 263 ? -13.413 -6.169 18.539 1.00 79.38 263 VAL A CA 1
ATOM 1959 C C . VAL A 1 263 ? -13.231 -4.981 17.589 1.00 79.38 263 VAL A C 1
ATOM 1961 O O . VAL A 1 263 ? -13.569 -5.079 16.404 1.00 79.38 263 VAL A O 1
ATOM 1964 N N . PRO A 1 264 ? -12.753 -3.817 18.044 1.00 76.44 264 PRO A N 1
ATOM 1965 C CA . PRO A 1 264 ? -12.502 -2.686 17.166 1.00 76.44 264 PRO A CA 1
ATOM 1966 C C . PRO A 1 264 ? -11.233 -2.907 16.336 1.00 76.44 264 PRO A C 1
ATOM 1968 O O . PRO A 1 264 ? -10.186 -3.272 16.849 1.00 76.44 264 PRO A O 1
ATOM 1971 N N . VAL A 1 265 ? -11.317 -2.630 15.035 1.00 75.38 265 VAL A N 1
ATOM 1972 C CA . VAL A 1 265 ? -10.219 -2.877 14.077 1.00 75.38 265 VAL A CA 1
ATOM 1973 C C . VAL A 1 265 ? -9.810 -1.634 13.289 1.00 75.38 265 VAL A C 1
ATOM 1975 O O . VAL A 1 265 ? -8.765 -1.599 12.653 1.00 75.38 265 VAL A O 1
ATOM 1978 N N . ALA A 1 266 ? -10.622 -0.577 13.308 1.00 71.75 266 ALA A N 1
ATOM 1979 C CA . ALA A 1 266 ? -10.246 0.746 12.822 1.00 71.75 266 ALA A CA 1
ATOM 1980 C C . ALA A 1 266 ? -11.182 1.809 13.404 1.00 71.75 266 ALA A C 1
ATOM 1982 O O . ALA A 1 266 ? -12.165 1.510 14.075 1.00 71.75 266 ALA A O 1
ATOM 1983 N N . ASN A 1 267 ? -10.918 3.083 13.099 1.00 68.25 267 ASN A N 1
ATOM 1984 C CA . ASN A 1 267 ? -11.756 4.189 13.560 1.00 68.25 267 ASN A CA 1
ATOM 1985 C C . ASN A 1 267 ? -13.225 4.034 13.116 1.00 68.25 267 ASN A C 1
ATOM 1987 O O . ASN A 1 267 ? -13.570 4.337 11.964 1.00 68.25 267 ASN A O 1
ATOM 1991 N N . GLY A 1 268 ? -14.080 3.635 14.059 1.00 75.06 268 GLY A N 1
ATOM 1992 C CA . GLY A 1 268 ? -15.500 3.387 13.831 1.00 75.06 268 GLY A CA 1
ATOM 1993 C C . GLY A 1 268 ? -15.784 2.131 13.006 1.00 75.06 268 GLY A C 1
ATOM 1994 O O . GLY A 1 268 ? -16.839 2.077 12.376 1.00 75.06 268 GLY A O 1
ATOM 1995 N N . VAL A 1 269 ? -14.856 1.169 12.969 1.00 85.38 269 VAL A N 1
ATOM 1996 C CA . VAL A 1 269 ? -15.027 -0.151 12.343 1.00 85.38 269 VAL A CA 1
ATOM 1997 C C . VAL A 1 269 ? -14.687 -1.227 13.369 1.00 85.38 269 VAL A C 1
ATOM 1999 O O . VAL A 1 269 ? -13.630 -1.182 13.996 1.00 85.38 269 VAL A O 1
ATOM 2002 N N . MET A 1 270 ? -15.588 -2.187 13.522 1.00 87.38 270 MET A N 1
ATOM 2003 C CA . MET A 1 270 ? -15.469 -3.344 14.402 1.00 87.38 270 MET A CA 1
ATOM 2004 C C . MET A 1 270 ? -15.528 -4.630 13.576 1.00 87.38 270 MET A C 1
ATOM 2006 O O . MET A 1 270 ? -16.033 -4.620 12.454 1.00 87.38 270 MET A O 1
ATOM 2010 N N . ARG A 1 271 ? -15.007 -5.721 14.128 1.00 89.62 271 ARG A N 1
ATOM 2011 C CA . ARG A 1 271 ? -14.981 -7.068 13.555 1.00 89.62 271 ARG A CA 1
ATOM 2012 C C . ARG A 1 271 ? -15.613 -8.041 14.549 1.00 89.62 271 ARG A C 1
ATOM 2014 O O . ARG A 1 271 ? -15.414 -7.868 15.743 1.00 89.62 271 ARG A O 1
ATOM 2021 N N . GLU A 1 272 ? -16.336 -9.057 14.087 1.00 88.88 272 GLU A N 1
ATOM 2022 C CA . GLU A 1 272 ? -16.709 -10.206 14.932 1.00 88.88 272 GLU A CA 1
ATOM 2023 C C . GLU A 1 272 ? -15.462 -10.848 15.550 1.00 88.88 272 GLU A C 1
ATOM 2025 O O . GLU A 1 272 ? -14.494 -11.103 14.832 1.00 88.88 272 GLU A O 1
ATOM 2030 N N . ALA A 1 273 ? -15.461 -11.098 16.861 1.00 79.50 273 ALA A N 1
ATOM 2031 C CA . ALA A 1 273 ? -14.257 -11.529 17.577 1.00 79.50 273 ALA A CA 1
ATOM 2032 C C . ALA A 1 273 ? -13.642 -12.831 17.020 1.00 79.50 273 ALA A C 1
ATOM 2034 O O . ALA A 1 273 ? -12.420 -12.938 16.925 1.00 79.50 273 ALA A O 1
ATOM 2035 N N . ASP A 1 274 ? -14.479 -13.761 16.558 1.00 77.12 274 ASP A N 1
ATOM 2036 C CA . ASP A 1 274 ? -14.118 -15.083 16.029 1.00 77.12 274 ASP A CA 1
ATOM 2037 C C . ASP A 1 274 ? -13.557 -15.080 14.591 1.00 77.12 274 ASP A C 1
ATOM 2039 O O . ASP A 1 274 ? -13.084 -16.109 14.103 1.00 77.12 274 ASP A O 1
ATOM 2043 N N . ARG A 1 275 ? -13.584 -13.941 13.888 1.00 75.25 275 ARG A N 1
ATOM 2044 C CA . ARG A 1 275 ? -13.135 -13.846 12.488 1.00 75.25 275 ARG A CA 1
ATOM 2045 C C . ARG A 1 275 ? -11.638 -13.526 12.363 1.00 75.25 275 ARG A C 1
ATOM 2047 O O . ARG A 1 275 ? -11.199 -12.510 12.885 1.00 75.25 275 ARG A O 1
ATOM 2054 N N . PRO A 1 276 ? -10.838 -14.282 11.594 1.00 70.31 276 PRO A N 1
ATOM 2055 C CA . PRO A 1 276 ? -9.431 -13.942 11.380 1.00 70.31 276 PRO A CA 1
ATOM 2056 C C . PRO A 1 276 ? -9.277 -12.615 10.617 1.00 70.31 276 PRO A C 1
ATOM 2058 O O . PRO A 1 276 ? -10.077 -12.297 9.734 1.00 70.31 276 PRO A O 1
ATOM 2061 N N . GLY A 1 277 ? -8.250 -11.836 10.971 1.00 66.38 277 GLY A N 1
ATOM 2062 C CA . GLY A 1 277 ? -8.011 -10.483 10.446 1.00 66.38 277 GLY A CA 1
ATOM 2063 C C . GLY A 1 277 ? -6.710 -10.300 9.661 1.00 66.38 277 GLY A C 1
ATOM 2064 O O . GLY A 1 277 ? -6.366 -9.165 9.345 1.00 66.38 277 GLY A O 1
ATOM 2065 N N . GLU A 1 278 ? -5.983 -11.376 9.361 1.00 74.00 278 GLU A N 1
ATOM 2066 C CA . GLU A 1 278 ? -4.618 -11.302 8.829 1.00 74.00 278 GLU A CA 1
ATOM 2067 C C . GLU A 1 278 ? -4.542 -11.466 7.303 1.00 74.00 278 GLU A C 1
ATOM 2069 O O . GLU A 1 278 ? -5.390 -12.095 6.664 1.00 74.00 278 GLU A O 1
ATOM 2074 N N . GLY A 1 279 ? -3.485 -10.901 6.715 1.00 81.69 279 GLY A N 1
ATOM 2075 C CA . GLY A 1 279 ? -3.157 -11.026 5.296 1.00 81.69 279 GLY A CA 1
ATOM 2076 C C . GLY A 1 279 ? -3.644 -9.869 4.418 1.00 81.69 279 GLY A C 1
ATOM 2077 O O . GLY A 1 279 ? -4.510 -9.071 4.782 1.00 81.69 279 GLY A O 1
ATOM 2078 N N . VAL A 1 280 ? -3.084 -9.799 3.205 1.00 87.75 280 VAL A N 1
ATOM 2079 C CA . VAL A 1 280 ? -3.287 -8.688 2.252 1.00 87.75 280 VAL A CA 1
ATOM 2080 C C . VAL A 1 280 ? -4.768 -8.457 1.946 1.00 87.75 280 VAL A C 1
ATOM 2082 O O . VAL A 1 280 ? -5.232 -7.317 1.913 1.00 87.75 280 VAL A O 1
ATOM 2085 N N . LEU A 1 281 ? -5.528 -9.538 1.753 1.00 90.25 281 LEU A N 1
ATOM 2086 C CA . LEU A 1 281 ? -6.953 -9.460 1.447 1.00 90.25 281 LEU A CA 1
ATOM 2087 C C . LEU A 1 281 ? -7.773 -8.947 2.641 1.00 90.25 281 LEU A C 1
ATOM 2089 O O . LEU A 1 281 ? -8.670 -8.129 2.448 1.00 90.25 281 LEU A O 1
ATOM 2093 N N . ALA A 1 282 ? -7.469 -9.385 3.868 1.00 89.31 282 ALA A N 1
ATOM 2094 C CA . ALA A 1 282 ? -8.157 -8.919 5.072 1.00 89.31 282 ALA A CA 1
ATOM 2095 C C . ALA A 1 282 ? -7.876 -7.431 5.333 1.00 89.31 282 ALA A C 1
ATOM 2097 O O . ALA A 1 282 ? -8.810 -6.651 5.546 1.00 89.31 282 ALA A O 1
ATOM 2098 N N . ALA A 1 283 ? -6.614 -7.013 5.196 1.00 89.19 283 ALA A N 1
ATOM 2099 C CA . ALA A 1 283 ? -6.217 -5.612 5.292 1.00 89.19 283 ALA A CA 1
ATOM 2100 C C . ALA A 1 283 ? -6.926 -4.748 4.232 1.00 89.19 283 ALA A C 1
ATOM 2102 O O . ALA A 1 283 ? -7.446 -3.673 4.541 1.00 89.19 283 ALA A O 1
ATOM 2103 N N . ALA A 1 284 ? -7.028 -5.231 2.988 1.00 92.31 284 ALA A N 1
ATOM 2104 C CA . ALA A 1 284 ? -7.730 -4.533 1.911 1.00 92.31 284 ALA A CA 1
ATOM 2105 C C . ALA A 1 284 ? -9.256 -4.454 2.135 1.00 92.31 284 ALA A C 1
ATOM 2107 O O . ALA A 1 284 ? -9.858 -3.409 1.874 1.00 92.31 284 ALA A O 1
ATOM 2108 N N . LYS A 1 285 ? -9.883 -5.507 2.678 1.00 93.44 285 LYS A N 1
ATOM 2109 C CA . LYS A 1 285 ? -11.301 -5.508 3.086 1.00 93.44 285 LYS A CA 1
ATOM 2110 C C . LYS A 1 285 ? -11.565 -4.472 4.178 1.00 93.44 285 LYS A C 1
ATOM 2112 O O . LYS A 1 285 ? -12.469 -3.645 4.037 1.00 93.44 285 LYS A O 1
ATOM 2117 N N . LEU A 1 286 ? -10.726 -4.440 5.216 1.00 91.06 286 LEU A N 1
ATOM 2118 C CA . LEU A 1 286 ? -10.786 -3.427 6.272 1.00 91.06 286 LEU A CA 1
ATOM 2119 C C . LEU A 1 286 ? -10.621 -2.009 5.709 1.00 91.06 286 LEU A C 1
ATOM 2121 O O . LEU A 1 286 ? -11.407 -1.115 6.030 1.00 91.06 286 LEU A O 1
ATOM 2125 N N . ALA A 1 287 ? -9.625 -1.805 4.846 1.00 89.75 287 ALA A N 1
ATOM 2126 C CA . ALA A 1 287 ? -9.371 -0.538 4.172 1.00 89.75 287 ALA A CA 1
ATOM 2127 C C . ALA A 1 287 ? -10.603 -0.045 3.401 1.00 89.75 287 ALA A C 1
ATOM 2129 O O . ALA A 1 287 ? -11.002 1.114 3.543 1.00 89.75 287 ALA A O 1
ATOM 2130 N N . TRP A 1 288 ? -11.224 -0.931 2.622 1.00 92.69 288 TRP A N 1
ATOM 2131 C CA . TRP A 1 288 ? -12.374 -0.614 1.784 1.00 92.69 288 TRP A CA 1
ATOM 2132 C C . TRP A 1 288 ? -13.631 -0.288 2.600 1.00 92.69 288 TRP A C 1
ATOM 2134 O O . TRP A 1 288 ? -14.328 0.675 2.276 1.00 92.69 288 TRP A O 1
ATOM 2144 N N . VAL A 1 289 ? -13.897 -1.017 3.692 1.00 91.19 289 VAL A N 1
ATOM 2145 C CA . VAL A 1 289 ? -15.003 -0.719 4.629 1.00 91.19 289 VAL A CA 1
ATOM 2146 C C . VAL A 1 289 ? -14.757 0.595 5.376 1.00 91.19 289 VAL A C 1
ATOM 2148 O O . VAL A 1 289 ? -15.659 1.416 5.539 1.00 91.19 289 VAL A O 1
ATOM 2151 N N . ALA A 1 290 ? -13.517 0.852 5.797 1.00 86.69 290 ALA A N 1
ATOM 2152 C CA . ALA A 1 290 ? -13.157 2.089 6.482 1.00 86.69 290 ALA A CA 1
ATOM 2153 C C . ALA A 1 290 ? -13.250 3.333 5.577 1.00 86.69 290 ALA A C 1
ATOM 2155 O O . ALA A 1 290 ? -13.420 4.446 6.089 1.00 86.69 290 ALA A O 1
ATOM 2156 N N . ALA A 1 291 ? -13.141 3.163 4.254 1.00 85.31 291 ALA A N 1
ATOM 2157 C CA . ALA A 1 291 ? -13.204 4.254 3.285 1.00 85.31 291 ALA A CA 1
ATOM 2158 C C . ALA A 1 291 ? -14.599 4.899 3.202 1.00 85.31 291 ALA A C 1
ATOM 2160 O O . ALA A 1 291 ? -14.697 6.127 3.107 1.00 85.31 291 ALA A O 1
ATOM 2161 N N . VAL A 1 292 ? -15.665 4.093 3.283 1.00 85.06 292 VAL A N 1
ATOM 2162 C CA . VAL A 1 292 ? -17.066 4.541 3.204 1.00 85.06 292 VAL A CA 1
ATOM 2163 C C . VAL A 1 292 ? -17.883 3.818 4.267 1.00 85.06 292 VAL A C 1
ATOM 2165 O O . VAL A 1 292 ? -18.203 2.643 4.134 1.00 85.06 292 VAL A O 1
ATOM 2168 N N . ARG A 1 293 ? -18.192 4.531 5.357 1.00 83.00 293 ARG A N 1
ATOM 2169 C CA . ARG A 1 293 ? -18.704 3.918 6.594 1.00 83.00 293 ARG A CA 1
ATOM 2170 C C . ARG A 1 293 ? -20.223 3.860 6.705 1.00 83.00 293 ARG A C 1
ATOM 2172 O O . ARG A 1 293 ? -20.727 3.170 7.581 1.00 83.00 293 ARG A O 1
ATOM 2179 N N . ASP A 1 294 ? -20.934 4.620 5.892 1.00 82.62 294 ASP A N 1
ATOM 2180 C CA . ASP A 1 294 ? -22.382 4.831 5.948 1.00 82.62 294 ASP A CA 1
ATOM 2181 C C . ASP A 1 294 ? -23.164 4.027 4.902 1.00 82.62 294 ASP A C 1
ATOM 2183 O O . ASP A 1 294 ? -24.392 4.022 4.945 1.00 82.62 294 ASP A O 1
ATOM 2187 N N . SER A 1 295 ? -22.462 3.335 3.999 1.00 86.31 295 SER A N 1
ATOM 2188 C CA . SER A 1 295 ? -23.042 2.498 2.945 1.00 86.31 295 SER A CA 1
ATOM 2189 C C . SER A 1 295 ? -22.680 1.027 3.147 1.00 86.31 295 SER A C 1
ATOM 2191 O O . SER A 1 295 ? -21.599 0.701 3.638 1.00 86.31 295 SER A O 1
ATOM 2193 N N . THR A 1 296 ? -23.584 0.128 2.771 1.00 86.81 296 THR A N 1
ATOM 2194 C CA . THR A 1 296 ? -23.358 -1.328 2.796 1.00 86.81 296 THR A CA 1
ATOM 2195 C C . THR A 1 296 ? -22.603 -1.799 1.546 1.00 86.81 296 THR A C 1
ATOM 2197 O O . THR A 1 296 ? -22.669 -1.122 0.514 1.00 86.81 296 THR A O 1
ATOM 2200 N N . PRO A 1 297 ? -21.936 -2.972 1.572 1.00 87.12 297 PRO A N 1
ATOM 2201 C CA . PRO A 1 297 ? -21.276 -3.509 0.384 1.00 87.12 297 PRO A CA 1
ATOM 2202 C C . PRO A 1 297 ? -22.222 -3.638 -0.814 1.00 87.12 297 PRO A C 1
ATOM 2204 O O . PRO A 1 297 ? -21.888 -3.194 -1.906 1.00 87.12 297 PRO A O 1
ATOM 2207 N N . ALA A 1 298 ? -23.443 -4.135 -0.591 1.00 86.69 298 ALA A N 1
ATOM 2208 C CA . ALA A 1 298 ? -24.453 -4.284 -1.637 1.00 86.69 298 ALA A CA 1
ATOM 2209 C C . ALA A 1 298 ? -24.817 -2.946 -2.304 1.00 86.69 298 ALA A C 1
ATOM 2211 O O . ALA A 1 298 ? -24.861 -2.862 -3.528 1.00 86.69 298 ALA A O 1
ATOM 2212 N N . GLN A 1 299 ? -25.022 -1.882 -1.519 1.00 90.12 299 GLN A N 1
ATOM 2213 C CA . GLN A 1 299 ? -25.314 -0.548 -2.060 1.00 90.12 299 GLN A CA 1
ATOM 2214 C C . GLN A 1 299 ? -24.157 -0.000 -2.900 1.00 90.12 299 GLN A C 1
ATOM 2216 O O . GLN A 1 299 ? -24.384 0.617 -3.937 1.00 90.12 299 GLN A O 1
ATOM 2221 N N . ARG A 1 300 ? -22.919 -0.228 -2.454 1.00 92.31 300 ARG A N 1
ATOM 2222 C CA . ARG A 1 300 ? -21.718 0.268 -3.134 1.00 92.31 300 ARG A CA 1
ATOM 2223 C C . ARG A 1 300 ? -21.454 -0.483 -4.436 1.00 92.31 300 ARG A C 1
ATOM 2225 O O . ARG A 1 300 ? -21.170 0.150 -5.446 1.00 92.31 300 ARG A O 1
ATOM 2232 N N . LEU A 1 301 ? -21.609 -1.806 -4.429 1.00 91.19 301 LEU A N 1
ATOM 2233 C CA . LEU A 1 301 ? -21.461 -2.648 -5.619 1.00 91.19 301 LEU A CA 1
ATOM 2234 C C . LEU A 1 301 ? -22.586 -2.420 -6.645 1.00 91.19 301 LEU A C 1
ATOM 2236 O O . LEU A 1 301 ? -22.358 -2.572 -7.838 1.00 91.19 301 LEU A O 1
ATOM 2240 N N . ALA A 1 302 ? -23.781 -2.015 -6.203 1.00 91.56 302 ALA A N 1
ATOM 2241 C CA . ALA A 1 302 ? -24.899 -1.681 -7.089 1.00 91.56 302 ALA A CA 1
ATOM 2242 C C . ALA A 1 302 ? -24.813 -0.269 -7.705 1.00 91.56 302 ALA A C 1
ATOM 2244 O O . ALA A 1 302 ? -25.622 0.080 -8.568 1.00 91.56 302 ALA A O 1
ATOM 2245 N N . ALA A 1 303 ? -23.875 0.573 -7.262 1.00 91.25 303 ALA A N 1
ATOM 2246 C CA . ALA A 1 303 ? -23.719 1.919 -7.798 1.00 91.25 303 ALA A CA 1
ATOM 2247 C C . ALA A 1 303 ? -23.261 1.879 -9.265 1.00 91.25 303 ALA A C 1
ATOM 2249 O O . ALA A 1 303 ? -22.468 1.030 -9.662 1.00 91.25 303 ALA A O 1
ATOM 2250 N N . THR A 1 304 ? -23.687 2.852 -10.077 1.00 92.06 304 THR A N 1
ATOM 2251 C CA . THR A 1 304 ? -23.312 2.929 -11.507 1.00 92.06 304 THR A CA 1
ATOM 2252 C C . THR A 1 304 ? -21.800 3.004 -11.728 1.00 92.06 304 THR A C 1
ATOM 2254 O O . THR A 1 304 ? -21.305 2.612 -12.781 1.00 92.06 304 THR A O 1
ATOM 2257 N N . ARG A 1 305 ? -21.057 3.533 -10.752 1.00 90.38 305 ARG A N 1
ATOM 2258 C CA . ARG A 1 305 ? -19.596 3.585 -10.770 1.00 90.38 305 ARG A CA 1
ATOM 2259 C C . ARG A 1 305 ? -19.037 3.249 -9.392 1.00 90.38 305 ARG A C 1
ATOM 2261 O O . ARG A 1 305 ? -19.660 3.639 -8.401 1.00 90.38 305 ARG A O 1
ATOM 2268 N N . PRO A 1 306 ? -17.850 2.627 -9.327 1.00 92.69 306 PRO A N 1
ATOM 2269 C CA . PRO A 1 306 ? -17.188 2.391 -8.061 1.00 92.69 306 PRO A CA 1
ATOM 2270 C C . PRO A 1 306 ? -16.743 3.707 -7.416 1.00 92.69 306 PRO A C 1
ATOM 2272 O O . PRO A 1 306 ? -16.242 4.625 -8.073 1.00 92.69 306 PRO A O 1
ATOM 2275 N N . ASP A 1 307 ? -16.909 3.779 -6.101 1.00 89.00 307 ASP A N 1
ATOM 2276 C CA . ASP A 1 307 ? -16.487 4.895 -5.258 1.00 89.00 307 ASP A CA 1
ATOM 2277 C C . ASP A 1 307 ? -15.012 4.775 -4.838 1.00 89.00 307 ASP A C 1
ATOM 2279 O O . ASP A 1 307 ? -14.273 5.765 -4.858 1.00 89.00 307 ASP A O 1
ATOM 2283 N N . CYS A 1 308 ? -14.570 3.558 -4.513 1.00 91.19 308 CYS A N 1
ATOM 2284 C CA . CYS A 1 308 ? -13.171 3.191 -4.372 1.00 91.19 308 CYS A CA 1
ATOM 2285 C C . CYS A 1 308 ? -12.921 1.721 -4.737 1.00 91.19 308 CYS A C 1
ATOM 2287 O O . CYS A 1 308 ? -13.777 0.856 -4.540 1.00 91.19 308 CYS A O 1
ATOM 2289 N N . VAL A 1 309 ? -11.725 1.448 -5.258 1.00 95.50 309 VAL A N 1
ATOM 2290 C CA . VAL A 1 309 ? -11.299 0.115 -5.715 1.00 95.50 309 VAL A CA 1
ATOM 2291 C C . VAL A 1 309 ? -9.888 -0.165 -5.210 1.00 95.50 309 VAL A C 1
ATOM 2293 O O . VAL A 1 309 ? -9.059 0.748 -5.173 1.00 95.50 309 VAL A O 1
ATOM 2296 N N . VAL A 1 310 ? -9.597 -1.407 -4.819 1.00 96.12 310 VAL A N 1
ATOM 2297 C CA . VAL A 1 310 ? -8.230 -1.815 -4.460 1.00 96.12 310 VAL A CA 1
ATOM 2298 C C . VAL A 1 310 ? -7.337 -1.782 -5.693 1.00 96.12 310 VAL A C 1
ATOM 2300 O O . VAL A 1 310 ? -7.705 -2.299 -6.743 1.00 96.12 310 VAL A O 1
ATOM 2303 N N . THR A 1 311 ? -6.158 -1.175 -5.575 1.00 93.56 311 THR A N 1
ATOM 2304 C CA . THR A 1 311 ? -5.259 -0.953 -6.713 1.00 93.56 311 THR A CA 1
ATOM 2305 C C . THR A 1 311 ? -3.798 -1.251 -6.368 1.00 93.56 311 THR A C 1
ATOM 2307 O O . THR A 1 311 ? -3.459 -1.630 -5.247 1.00 93.56 311 THR A O 1
ATOM 2310 N N . GLY A 1 312 ? -2.933 -1.080 -7.360 1.00 89.75 312 GLY A N 1
ATOM 2311 C CA . GLY A 1 312 ? -1.491 -1.094 -7.241 1.00 89.75 312 GLY A CA 1
ATOM 2312 C C . GLY A 1 312 ? -0.915 -2.433 -6.795 1.00 89.75 312 GLY A C 1
ATOM 2313 O O . GLY A 1 312 ? -1.380 -3.484 -7.233 1.00 89.75 312 GLY A O 1
ATOM 2314 N N . THR A 1 313 ? 0.108 -2.410 -5.940 1.00 91.00 313 THR A N 1
ATOM 2315 C CA . THR A 1 313 ? 0.772 -3.640 -5.476 1.00 91.00 313 THR A CA 1
ATOM 2316 C C . THR A 1 313 ? -0.154 -4.488 -4.609 1.00 91.00 313 THR A C 1
ATOM 2318 O O . THR A 1 313 ? -0.053 -5.709 -4.624 1.00 91.00 313 THR A O 1
ATOM 2321 N N . THR A 1 314 ? -1.116 -3.870 -3.912 1.00 93.50 314 THR A N 1
ATOM 2322 C CA . THR A 1 314 ? -2.148 -4.591 -3.152 1.00 93.50 314 THR A CA 1
ATOM 2323 C C . THR A 1 314 ? -3.053 -5.405 -4.077 1.00 93.50 314 THR A C 1
ATOM 2325 O O . THR A 1 314 ? -3.291 -6.578 -3.811 1.00 93.50 314 THR A O 1
ATOM 2328 N N . ALA A 1 315 ? -3.533 -4.813 -5.176 1.00 96.00 315 ALA A N 1
ATOM 2329 C CA . ALA A 1 315 ? -4.378 -5.520 -6.141 1.00 96.00 315 ALA A CA 1
ATOM 2330 C C . ALA A 1 315 ? -3.623 -6.657 -6.842 1.00 96.00 315 ALA A C 1
ATOM 2332 O O . ALA A 1 315 ? -4.132 -7.771 -6.927 1.00 96.00 315 ALA A O 1
ATOM 2333 N N . VAL A 1 316 ? -2.386 -6.399 -7.279 1.00 94.69 316 VAL A N 1
ATOM 2334 C CA . VAL A 1 316 ? -1.518 -7.418 -7.893 1.00 94.69 316 VAL A CA 1
ATOM 2335 C C . VAL A 1 316 ? -1.291 -8.600 -6.942 1.00 94.69 316 VAL A C 1
ATOM 2337 O O . VAL A 1 316 ? -1.382 -9.751 -7.368 1.00 94.69 316 VAL A O 1
ATOM 2340 N N . ALA A 1 317 ? -1.050 -8.328 -5.657 1.00 94.25 317 ALA A N 1
ATOM 2341 C CA . ALA A 1 317 ? -0.855 -9.366 -4.649 1.00 94.25 317 ALA A CA 1
ATOM 2342 C C . ALA A 1 317 ? -2.125 -10.180 -4.368 1.00 94.25 317 ALA A C 1
ATOM 2344 O O . ALA A 1 317 ? -2.047 -11.400 -4.262 1.00 94.25 317 ALA A O 1
ATOM 2345 N N . ILE A 1 318 ? -3.300 -9.541 -4.315 1.00 96.00 318 ILE A N 1
ATOM 2346 C CA . ILE A 1 318 ? -4.587 -10.248 -4.171 1.00 96.00 318 ILE A CA 1
ATOM 2347 C C . ILE A 1 318 ? -4.838 -11.196 -5.353 1.00 96.00 318 ILE A C 1
ATOM 2349 O O . ILE A 1 318 ? -5.364 -12.288 -5.159 1.00 96.00 318 ILE A O 1
ATOM 2353 N N . HIS A 1 319 ? -4.405 -10.822 -6.560 1.00 95.75 319 HIS A N 1
ATOM 2354 C CA . HIS A 1 319 ? -4.475 -11.676 -7.752 1.00 95.75 319 HIS A CA 1
ATOM 2355 C C . HIS A 1 319 ? -3.399 -12.772 -7.815 1.00 95.75 319 HIS A C 1
ATOM 2357 O O . HIS A 1 319 ? -3.374 -13.540 -8.780 1.00 95.75 319 HIS A O 1
ATOM 2363 N N . GLY A 1 320 ? -2.509 -12.848 -6.818 1.00 93.38 320 GLY A N 1
ATOM 2364 C CA . GLY A 1 320 ? -1.431 -13.838 -6.742 1.00 93.38 320 GLY A CA 1
ATOM 2365 C C . GLY A 1 320 ? -0.279 -13.597 -7.722 1.00 93.38 320 GLY A C 1
ATOM 2366 O O . GLY A 1 320 ? 0.459 -14.526 -8.030 1.00 93.38 320 GLY A O 1
ATOM 2367 N N . LEU A 1 321 ? -0.131 -12.375 -8.242 1.00 90.75 321 LEU A N 1
ATOM 2368 C CA . LEU A 1 321 ? 0.816 -12.042 -9.315 1.00 90.75 321 LEU A CA 1
ATOM 2369 C C . LEU A 1 321 ? 2.092 -11.339 -8.839 1.00 90.75 321 LEU A C 1
ATOM 2371 O O . LEU A 1 321 ? 2.989 -11.083 -9.633 1.00 90.75 321 LEU A O 1
ATOM 2375 N N . GLY A 1 322 ? 2.191 -11.003 -7.558 1.00 85.69 322 GLY A N 1
ATOM 2376 C CA . GLY A 1 322 ? 3.351 -10.314 -7.009 1.00 85.69 322 GLY A CA 1
ATOM 2377 C C . GLY A 1 322 ? 3.252 -10.155 -5.502 1.00 85.69 322 GLY A C 1
ATOM 2378 O O . GLY A 1 322 ? 2.210 -10.405 -4.903 1.00 85.69 322 GLY A O 1
ATOM 2379 N N . GLN A 1 323 ? 4.347 -9.728 -4.882 1.00 82.88 323 GLN A N 1
ATOM 2380 C CA . GLN A 1 323 ? 4.350 -9.447 -3.449 1.00 82.88 323 GLN A CA 1
ATOM 2381 C C . GLN A 1 323 ? 3.615 -8.131 -3.154 1.00 82.88 323 GLN A C 1
ATOM 2383 O O . GLN A 1 323 ? 3.670 -7.203 -3.978 1.00 82.88 323 GLN A O 1
ATOM 2388 N N . PRO A 1 324 ? 2.919 -8.020 -2.008 1.00 80.94 324 PRO A N 1
ATOM 2389 C CA . PRO A 1 324 ? 2.382 -6.742 -1.567 1.00 80.94 324 PRO A CA 1
ATOM 2390 C C . PRO A 1 324 ? 3.536 -5.752 -1.361 1.00 80.94 324 PRO A C 1
ATOM 2392 O O . PRO A 1 324 ? 4.624 -6.125 -0.930 1.00 80.94 324 PRO A O 1
ATOM 2395 N N . GLY A 1 325 ? 3.313 -4.481 -1.701 1.00 69.75 325 GLY A N 1
ATOM 2396 C CA . GLY A 1 325 ? 4.293 -3.437 -1.384 1.00 69.75 325 GLY A CA 1
ATOM 2397 C C . GLY A 1 325 ? 4.297 -3.136 0.114 1.00 69.75 325 GLY A C 1
ATOM 2398 O O . GLY A 1 325 ? 3.280 -3.339 0.775 1.00 69.75 325 GLY A O 1
ATOM 2399 N N . GLU A 1 326 ? 5.407 -2.607 0.628 1.00 65.94 326 GLU A N 1
ATOM 2400 C CA . GLU A 1 326 ? 5.510 -2.198 2.032 1.00 65.94 326 GLU A CA 1
ATOM 2401 C C . GLU A 1 326 ? 4.449 -1.135 2.392 1.00 65.94 326 GLU A C 1
ATOM 2403 O O . GLU A 1 326 ? 4.247 -0.139 1.681 1.00 65.94 326 GLU A O 1
ATOM 2408 N N . GLY A 1 327 ? 3.785 -1.332 3.535 1.00 73.44 327 GLY A N 1
ATOM 2409 C CA . GLY A 1 327 ? 2.837 -0.387 4.123 1.00 73.44 327 GLY A CA 1
ATOM 2410 C C . GLY A 1 327 ? 1.361 -0.649 3.805 1.00 73.44 327 GLY A C 1
ATOM 2411 O O . GLY A 1 327 ? 0.938 -1.759 3.506 1.00 73.44 327 GLY A O 1
ATOM 2412 N N . LEU A 1 328 ? 0.545 0.405 3.933 1.00 82.25 328 LEU A N 1
ATOM 2413 C CA . LEU A 1 328 ? -0.917 0.287 3.925 1.00 82.25 328 LEU A CA 1
ATOM 2414 C C . LEU A 1 328 ? -1.491 -0.134 2.557 1.00 82.25 328 LEU A C 1
ATOM 2416 O O . LEU A 1 328 ? -1.019 0.363 1.524 1.00 82.25 328 LEU A O 1
ATOM 2420 N N . PRO A 1 329 ? -2.602 -0.901 2.547 1.00 87.94 329 PRO A N 1
ATOM 2421 C CA . PRO A 1 329 ? -3.372 -1.213 1.347 1.00 87.94 329 PRO A CA 1
ATOM 2422 C C . PRO A 1 329 ? -3.690 0.017 0.490 1.00 87.94 329 PRO A C 1
ATOM 2424 O O . PRO A 1 329 ? -4.038 1.089 0.998 1.00 87.94 329 PRO A O 1
ATOM 2427 N N . GLN A 1 330 ? -3.594 -0.137 -0.827 1.00 89.44 330 GLN A N 1
ATOM 2428 C CA . GLN A 1 330 ? -3.767 0.952 -1.787 1.00 89.44 330 GLN A CA 1
ATOM 2429 C C . GLN A 1 330 ? -5.195 0.976 -2.345 1.00 89.44 330 GLN A C 1
ATOM 2431 O O . GLN A 1 330 ? -5.676 -0.021 -2.882 1.00 89.44 330 GLN A O 1
ATOM 2436 N N . LEU A 1 331 ? -5.865 2.131 -2.257 1.00 91.31 331 LEU A N 1
ATOM 2437 C CA . LEU A 1 331 ? -7.225 2.339 -2.774 1.00 91.31 331 LEU A CA 1
ATOM 2438 C C . LEU A 1 331 ? -7.264 3.480 -3.797 1.00 91.31 331 LEU A C 1
ATOM 2440 O O . LEU A 1 331 ? -6.887 4.607 -3.476 1.00 91.31 331 LEU A O 1
ATOM 2444 N N . ALA A 1 332 ? -7.769 3.224 -5.001 1.00 90.81 332 ALA A N 1
ATOM 2445 C CA . ALA A 1 332 ? -8.040 4.247 -6.008 1.00 90.81 332 ALA A CA 1
ATOM 2446 C C . ALA A 1 332 ? -9.355 4.983 -5.702 1.00 90.81 332 ALA A C 1
ATOM 2448 O O . ALA A 1 332 ? -10.349 4.343 -5.359 1.00 90.81 332 ALA A O 1
ATOM 2449 N N . ILE A 1 333 ? -9.375 6.316 -5.844 1.00 87.81 333 ILE A N 1
ATOM 2450 C CA . ILE A 1 333 ? -10.570 7.168 -5.657 1.00 87.81 333 ILE A CA 1
ATOM 2451 C C . ILE A 1 333 ? -10.658 8.270 -6.727 1.00 87.81 333 ILE A C 1
ATOM 2453 O O . ILE A 1 333 ? -9.637 8.810 -7.144 1.00 87.81 333 ILE A O 1
ATOM 2457 N N . THR A 1 334 ? -11.869 8.654 -7.143 1.00 78.44 334 THR A N 1
ATOM 2458 C CA . THR A 1 334 ? -12.126 9.615 -8.249 1.00 78.44 334 THR A CA 1
ATOM 2459 C C . THR A 1 334 ? -12.000 11.096 -7.893 1.00 78.44 334 THR A C 1
ATOM 2461 O O . THR A 1 334 ? -11.924 11.945 -8.778 1.00 78.44 334 THR A O 1
ATOM 2464 N N . LYS A 1 335 ? -12.035 11.457 -6.610 1.00 62.03 335 LYS A N 1
ATOM 2465 C CA . LYS A 1 335 ? -11.940 12.854 -6.177 1.00 62.03 335 LYS A CA 1
ATOM 2466 C C . LYS A 1 335 ? -11.107 12.916 -4.911 1.00 62.03 335 LYS A C 1
ATOM 2468 O O . LYS A 1 335 ? -11.420 12.235 -3.934 1.00 62.03 335 LYS A O 1
ATOM 2473 N N . GLU A 1 336 ? -10.059 13.739 -4.908 1.00 51.53 336 GLU A N 1
ATOM 2474 C CA . GLU A 1 336 ? -9.419 14.114 -3.649 1.00 51.53 336 GLU A CA 1
ATOM 2475 C C . GLU A 1 336 ? -10.501 14.744 -2.763 1.00 51.53 336 GLU A C 1
ATOM 2477 O O . GLU A 1 336 ? -11.118 15.749 -3.128 1.00 51.53 336 GLU A O 1
ATOM 2482 N N . ARG A 1 337 ? -10.773 14.141 -1.597 1.00 50.31 337 ARG A N 1
ATOM 2483 C CA . ARG A 1 337 ? -11.522 14.842 -0.549 1.00 50.31 337 ARG A CA 1
ATOM 2484 C C . ARG A 1 337 ? -10.769 16.145 -0.295 1.00 50.31 337 ARG A C 1
ATOM 2486 O O . ARG A 1 337 ? -9.546 16.116 -0.210 1.00 50.31 337 ARG A O 1
ATOM 2493 N N . THR A 1 338 ? -11.484 17.256 -0.136 1.00 41.19 338 THR A N 1
ATOM 2494 C CA . THR A 1 338 ? -11.000 18.656 -0.097 1.00 41.19 338 THR A CA 1
ATOM 2495 C C . THR A 1 338 ? -9.882 18.962 0.924 1.00 41.19 338 THR A C 1
ATOM 2497 O O . THR A 1 338 ? -9.410 20.086 1.012 1.00 41.19 338 THR A O 1
ATOM 2500 N N . ASN A 1 339 ? -9.426 17.958 1.674 1.00 40.28 339 ASN A N 1
ATOM 2501 C CA . ASN A 1 339 ? -8.370 17.990 2.674 1.00 40.28 339 ASN A CA 1
ATOM 2502 C C . ASN A 1 339 ? -7.201 17.045 2.305 1.00 40.28 339 ASN A C 1
ATOM 2504 O O . ASN A 1 339 ? -6.837 16.203 3.123 1.00 40.28 339 ASN A O 1
ATOM 2508 N N . GLY A 1 340 ? -6.626 17.166 1.102 1.00 40.59 340 GLY A N 1
ATOM 2509 C CA . GLY A 1 340 ? -5.393 16.479 0.670 1.00 40.59 340 GLY A CA 1
ATOM 2510 C C . GLY A 1 340 ? -5.415 14.936 0.708 1.00 40.59 340 GLY A C 1
ATOM 2511 O O . GLY A 1 340 ? -6.404 14.321 1.116 1.00 40.59 340 GLY A O 1
ATOM 2512 N N . PRO A 1 341 ? -4.316 14.265 0.302 1.00 41.66 341 PRO A N 1
ATOM 2513 C CA . PRO A 1 341 ? -4.183 12.819 0.441 1.00 41.66 341 PRO A CA 1
ATOM 2514 C C . PRO A 1 341 ? -4.030 12.469 1.926 1.00 41.66 341 PRO A C 1
ATOM 2516 O O . PRO A 1 341 ? -2.923 12.400 2.460 1.00 41.66 341 PRO A O 1
ATOM 2519 N N . ARG A 1 342 ? -5.149 12.284 2.631 1.00 43.44 342 ARG A N 1
ATOM 2520 C CA . ARG A 1 342 ? -5.136 11.705 3.976 1.00 43.44 342 ARG A CA 1
ATOM 2521 C C . ARG A 1 342 ? -4.799 10.229 3.834 1.00 43.44 342 ARG A C 1
ATOM 2523 O O . ARG A 1 342 ? -5.660 9.461 3.430 1.00 43.44 342 ARG A O 1
ATOM 2530 N N . THR A 1 343 ? -3.595 9.813 4.208 1.00 48.25 343 THR A N 1
ATOM 2531 C CA . THR A 1 343 ? -3.414 8.443 4.695 1.00 48.25 343 THR A CA 1
ATOM 2532 C C . THR A 1 343 ? -4.363 8.263 5.884 1.00 48.25 343 THR A C 1
ATOM 2534 O O . THR A 1 343 ? -4.300 9.021 6.857 1.00 48.25 343 THR A O 1
ATOM 2537 N N . THR A 1 344 ? -5.320 7.338 5.787 1.00 57.50 344 THR A N 1
ATOM 2538 C CA . THR A 1 344 ? -5.993 6.834 6.994 1.00 57.50 344 THR A CA 1
ATOM 2539 C C . THR A 1 344 ? -5.071 5.812 7.647 1.00 57.50 344 THR A C 1
ATOM 2541 O O . THR A 1 344 ? -4.087 5.397 7.049 1.00 57.50 344 THR A O 1
ATOM 2544 N N . THR A 1 345 ? -5.369 5.387 8.874 1.00 62.88 345 THR A N 1
ATOM 2545 C CA . THR A 1 345 ? -4.635 4.277 9.511 1.00 62.88 345 THR A CA 1
ATOM 2546 C C . THR A 1 345 ? -4.821 2.945 8.786 1.00 62.88 345 THR A C 1
ATOM 2548 O O . THR A 1 345 ? -4.148 1.996 9.128 1.00 62.88 345 THR A O 1
ATOM 2551 N N . THR A 1 346 ? -5.737 2.864 7.818 1.00 74.62 346 THR A N 1
ATOM 2552 C CA . THR A 1 346 ? -6.116 1.614 7.147 1.00 74.62 346 THR A CA 1
ATOM 2553 C C . THR A 1 346 ? -5.734 1.561 5.674 1.00 74.62 346 THR A C 1
ATOM 2555 O O . THR A 1 346 ? -5.710 0.481 5.104 1.00 74.62 346 THR A O 1
ATOM 2558 N N . ALA A 1 347 ? -5.508 2.706 5.021 1.00 82.81 347 ALA A N 1
ATOM 2559 C CA . ALA A 1 347 ? -5.352 2.748 3.574 1.00 82.81 347 ALA A CA 1
ATOM 2560 C C . ALA A 1 347 ? -4.516 3.937 3.103 1.00 82.81 347 ALA A C 1
ATOM 2562 O O . ALA A 1 347 ? -4.606 5.060 3.623 1.00 82.81 347 ALA A O 1
ATOM 2563 N N . ARG A 1 348 ? -3.780 3.706 2.019 1.00 82.94 348 ARG A N 1
ATOM 2564 C CA . ARG A 1 348 ? -3.193 4.747 1.186 1.00 82.94 348 ARG A CA 1
ATOM 2565 C C . ARG A 1 348 ? -4.116 5.028 0.001 1.00 82.94 348 ARG A C 1
ATOM 2567 O O . ARG A 1 348 ? -4.219 4.225 -0.921 1.00 82.94 348 ARG A O 1
ATOM 2574 N N . TYR A 1 349 ? -4.738 6.203 -0.014 1.00 82.19 349 TYR A N 1
ATOM 2575 C CA . TYR A 1 349 ? -5.592 6.610 -1.132 1.00 82.19 349 TYR A CA 1
ATOM 2576 C C . TYR A 1 349 ? -4.782 7.186 -2.292 1.00 82.19 349 TYR A C 1
ATOM 2578 O O . TYR A 1 349 ? -3.947 8.077 -2.106 1.00 82.19 349 TYR A O 1
ATOM 2586 N N . LEU A 1 350 ? -5.074 6.707 -3.498 1.00 81.00 350 LEU A N 1
ATOM 2587 C CA . LEU A 1 350 ? -4.521 7.182 -4.755 1.00 81.00 350 LEU A CA 1
ATOM 2588 C C . LEU A 1 350 ? -5.618 7.927 -5.528 1.00 81.00 350 LEU A C 1
ATOM 2590 O O . LEU A 1 350 ? -6.550 7.329 -6.061 1.00 81.00 350 LEU A O 1
ATOM 2594 N N . GLY A 1 351 ? -5.516 9.257 -5.561 1.00 78.75 351 GLY A N 1
ATOM 2595 C CA . GLY A 1 351 ? -6.456 10.104 -6.296 1.00 78.75 351 GLY A CA 1
ATOM 2596 C C . GLY A 1 351 ? -6.323 9.935 -7.811 1.00 78.75 351 GLY A C 1
ATOM 2597 O O . GLY A 1 351 ? -5.209 9.877 -8.346 1.00 78.75 351 GLY A O 1
ATOM 2598 N N . ARG A 1 352 ? -7.460 9.874 -8.504 1.00 78.94 352 ARG A N 1
ATOM 2599 C CA . ARG A 1 352 ? -7.573 9.784 -9.963 1.00 78.94 352 ARG A CA 1
ATOM 2600 C C . ARG A 1 352 ? -8.355 10.972 -10.492 1.00 78.94 352 ARG A C 1
ATOM 2602 O O . ARG A 1 352 ? -9.334 11.393 -9.894 1.00 78.94 352 ARG A O 1
ATOM 2609 N N . SER A 1 353 ? -7.890 11.530 -11.605 1.00 73.62 353 SER A N 1
ATOM 2610 C CA . SER A 1 353 ? -8.578 12.616 -12.309 1.00 73.62 353 SER A CA 1
ATOM 2611 C C . SER A 1 353 ? -9.744 12.110 -13.160 1.00 73.62 353 SER A C 1
ATOM 2613 O O . SER A 1 353 ? -10.638 12.883 -13.494 1.00 73.62 353 SER A O 1
ATOM 2615 N N . THR A 1 354 ? -9.737 10.824 -13.514 1.00 78.50 354 THR A N 1
ATOM 2616 C CA . THR A 1 354 ? -10.793 10.146 -14.267 1.00 78.50 354 THR A CA 1
ATOM 2617 C C . THR A 1 354 ? -11.704 9.353 -13.338 1.00 78.50 354 THR A C 1
ATOM 2619 O O . THR A 1 354 ? -11.278 8.861 -12.291 1.00 78.50 354 THR A O 1
ATOM 2622 N N . ALA A 1 355 ? -12.971 9.220 -13.734 1.00 85.12 355 ALA A N 1
ATOM 2623 C CA . ALA A 1 355 ? -13.914 8.368 -13.024 1.00 85.12 355 ALA A CA 1
ATOM 2624 C C . ALA A 1 355 ? -13.472 6.894 -13.100 1.00 85.12 355 ALA A C 1
ATOM 2626 O O . ALA A 1 355 ? -12.976 6.463 -14.139 1.00 85.12 355 ALA A O 1
ATOM 2627 N N . LEU A 1 356 ? -13.660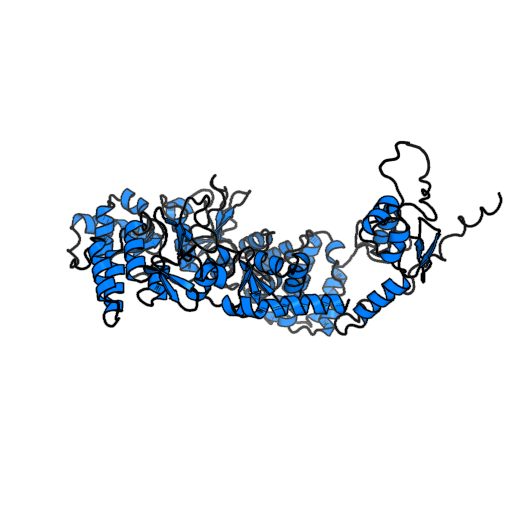 6.138 -12.016 1.00 91.75 356 LEU A N 1
ATOM 2628 C CA . LEU A 1 356 ? -13.429 4.694 -12.001 1.00 91.75 356 LEU A CA 1
ATOM 2629 C C . LEU A 1 356 ? -14.553 4.002 -12.796 1.00 91.75 356 LEU A C 1
ATOM 2631 O O . LEU A 1 356 ? -15.701 4.458 -12.751 1.00 91.75 356 LEU A O 1
ATOM 2635 N N . SER A 1 357 ? -14.219 2.930 -13.517 1.00 93.31 357 SER A N 1
ATOM 2636 C CA . SER A 1 357 ? -15.173 2.089 -14.257 1.00 93.31 357 SER A CA 1
ATOM 2637 C C . SER A 1 357 ? -15.223 0.696 -13.649 1.00 93.31 357 SER A C 1
ATOM 2639 O O . SER A 1 357 ? -14.196 0.212 -13.185 1.00 93.31 357 SER A O 1
ATOM 2641 N N . TRP A 1 358 ? -16.391 0.052 -13.688 1.00 94.94 358 TRP A N 1
ATOM 2642 C CA . TRP A 1 358 ? -16.528 -1.362 -13.334 1.00 94.94 358 TRP A CA 1
ATOM 2643 C C . TRP A 1 358 ? -15.852 -2.294 -14.352 1.00 94.94 358 TRP A C 1
ATOM 2645 O O . TRP A 1 358 ? -15.475 -3.395 -13.980 1.00 94.94 358 TRP A O 1
ATOM 2655 N N . ASP A 1 359 ? -15.607 -1.838 -15.586 1.00 94.44 359 ASP A N 1
ATOM 2656 C CA . ASP A 1 359 ? -14.931 -2.641 -16.625 1.00 94.44 359 ASP A CA 1
ATOM 2657 C C . ASP A 1 359 ? -13.469 -2.976 -16.278 1.00 94.44 359 ASP A C 1
ATOM 2659 O O . ASP A 1 359 ? -12.897 -3.928 -16.799 1.00 94.44 359 ASP A O 1
ATOM 2663 N N . ASP A 1 360 ? -12.849 -2.178 -15.406 1.00 94.69 360 ASP A N 1
ATOM 2664 C CA . ASP A 1 360 ? -11.472 -2.369 -14.947 1.00 94.69 360 ASP A CA 1
ATOM 2665 C C . ASP A 1 360 ? -11.404 -3.151 -13.616 1.00 94.69 360 ASP A C 1
ATOM 2667 O O . ASP A 1 360 ? -10.333 -3.212 -13.007 1.00 94.69 360 ASP A O 1
ATOM 2671 N N . VAL A 1 361 ? -12.516 -3.723 -13.131 1.00 96.94 361 VAL A N 1
ATOM 2672 C CA . VAL A 1 361 ? -12.652 -4.260 -11.765 1.00 96.94 361 VAL A CA 1
ATOM 2673 C C . VAL A 1 361 ? -13.092 -5.722 -11.762 1.00 96.94 361 VAL A C 1
ATOM 2675 O O . VAL A 1 361 ? -14.143 -6.064 -12.292 1.00 96.94 361 VAL A O 1
ATOM 2678 N N . ASP A 1 362 ? -12.340 -6.547 -11.041 1.00 96.81 362 ASP A N 1
ATOM 2679 C CA . ASP A 1 362 ? -12.751 -7.879 -10.615 1.00 96.81 362 ASP A CA 1
ATOM 2680 C C . ASP A 1 362 ? -13.342 -7.830 -9.200 1.00 96.81 362 ASP A C 1
ATOM 2682 O O . ASP A 1 362 ? -12.895 -7.071 -8.333 1.00 96.81 362 ASP A O 1
ATOM 2686 N N . ILE A 1 363 ? -14.336 -8.679 -8.936 1.00 96.00 363 ILE A N 1
ATOM 2687 C CA . ILE A 1 363 ? -14.880 -8.874 -7.589 1.00 96.00 363 ILE A CA 1
ATOM 2688 C C . ILE A 1 363 ? -14.226 -10.111 -6.970 1.00 96.00 363 ILE A C 1
ATOM 2690 O O . ILE A 1 363 ? -14.634 -11.238 -7.240 1.00 96.00 363 ILE A O 1
ATOM 2694 N N . VAL A 1 364 ? -13.217 -9.902 -6.122 1.00 94.94 364 VAL A N 1
ATOM 2695 C CA . VAL A 1 364 ? -12.467 -10.977 -5.452 1.00 94.94 364 VAL A CA 1
ATOM 2696 C C . VAL A 1 364 ? -12.993 -11.143 -4.031 1.00 94.94 364 VAL A C 1
ATOM 2698 O O . VAL A 1 364 ? -12.871 -10.236 -3.210 1.00 94.94 364 VAL A O 1
ATOM 2701 N N . ASP A 1 365 ? -13.625 -12.278 -3.730 1.00 90.94 365 ASP A N 1
ATOM 2702 C CA . ASP A 1 365 ? -14.314 -12.529 -2.455 1.00 90.94 365 ASP A CA 1
ATOM 2703 C C . ASP A 1 365 ? -15.278 -11.402 -2.039 1.00 90.94 365 ASP A C 1
ATOM 2705 O O . ASP A 1 365 ? -15.385 -11.071 -0.860 1.00 90.94 365 ASP A O 1
ATOM 2709 N N . GLY A 1 366 ? -15.961 -10.776 -3.003 1.00 91.50 366 GLY A N 1
ATOM 2710 C CA . GLY A 1 366 ? -16.870 -9.644 -2.772 1.00 91.50 366 GLY A CA 1
ATOM 2711 C C . GLY A 1 366 ? -16.189 -8.270 -2.681 1.00 91.50 366 GLY A C 1
ATOM 2712 O O . GLY A 1 366 ? -16.875 -7.262 -2.521 1.00 91.50 366 GLY A O 1
ATOM 2713 N N . LEU A 1 367 ? -14.856 -8.208 -2.746 1.00 95.12 367 LEU A N 1
ATOM 2714 C CA . LEU A 1 367 ? -14.082 -6.970 -2.705 1.00 95.12 367 LEU A CA 1
ATOM 2715 C C . LEU A 1 367 ? -13.838 -6.474 -4.136 1.00 95.12 367 LEU A C 1
ATOM 2717 O O . LEU A 1 367 ? -13.352 -7.253 -4.955 1.00 95.12 367 LEU A O 1
ATOM 2721 N N . PRO A 1 368 ? -14.114 -5.199 -4.458 1.00 97.25 368 PRO A N 1
ATOM 2722 C CA . PRO A 1 368 ? -13.754 -4.651 -5.756 1.00 97.25 368 PRO A CA 1
ATOM 2723 C C . PRO A 1 368 ? -12.245 -4.389 -5.823 1.00 97.25 368 PRO A C 1
ATOM 2725 O O . PRO A 1 368 ? -11.701 -3.534 -5.111 1.00 97.25 368 PRO A O 1
ATOM 2728 N N . VAL A 1 369 ? -11.574 -5.119 -6.707 1.00 97.81 369 VAL A N 1
ATOM 2729 C CA . VAL A 1 369 ? -10.130 -5.069 -6.946 1.00 97.81 369 VAL A C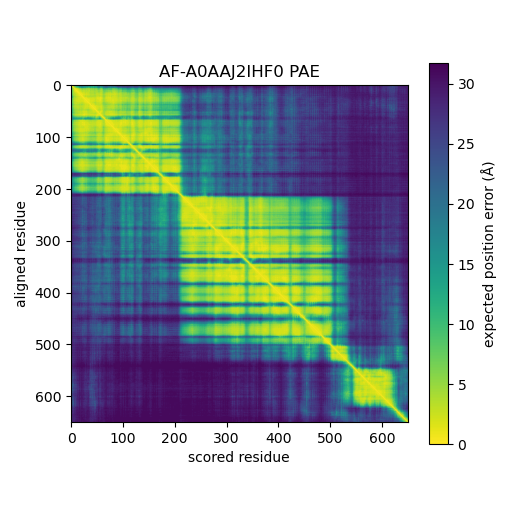A 1
ATOM 2730 C C . VAL A 1 369 ? -9.905 -4.779 -8.421 1.00 97.81 369 VAL A C 1
ATOM 2732 O O . VAL A 1 369 ? -10.567 -5.361 -9.268 1.00 97.81 369 VAL A O 1
ATOM 2735 N N . PHE A 1 370 ? -8.984 -3.882 -8.768 1.00 97.12 370 PHE A N 1
ATOM 2736 C CA . PHE A 1 370 ? -8.636 -3.704 -10.175 1.00 97.12 370 PHE A CA 1
ATOM 2737 C C . PHE A 1 370 ? -8.173 -5.024 -10.788 1.00 97.12 370 PHE A C 1
ATOM 2739 O O . PHE A 1 370 ? -7.434 -5.782 -10.155 1.00 97.12 370 PHE A O 1
ATOM 2746 N N . THR A 1 371 ? -8.572 -5.265 -12.037 1.00 97.12 371 THR A N 1
ATOM 2747 C CA . THR A 1 371 ? -8.002 -6.346 -12.848 1.00 97.12 371 THR A CA 1
ATOM 2748 C C . THR A 1 371 ? -6.475 -6.219 -12.852 1.00 97.12 371 THR A C 1
ATOM 2750 O O . THR A 1 371 ? -5.956 -5.095 -12.759 1.00 97.12 371 THR A O 1
ATOM 2753 N N . PRO A 1 372 ? -5.713 -7.316 -13.008 1.00 96.38 372 PRO A N 1
ATOM 2754 C CA . PRO A 1 372 ? -4.254 -7.237 -13.052 1.00 96.38 372 PRO A CA 1
ATOM 2755 C C . PRO A 1 372 ? -3.737 -6.193 -14.049 1.00 96.38 372 PRO A C 1
ATOM 2757 O O . PRO A 1 372 ? -2.876 -5.374 -13.724 1.00 96.38 372 PRO A O 1
ATOM 2760 N N . ALA A 1 373 ? -4.334 -6.139 -15.242 1.00 94.69 373 ALA A N 1
ATOM 2761 C CA . ALA A 1 373 ? -3.986 -5.168 -16.270 1.00 94.69 373 ALA A CA 1
ATOM 2762 C C . ALA A 1 373 ? -4.276 -3.714 -15.840 1.00 94.69 373 ALA A C 1
ATOM 2764 O O . ALA A 1 373 ? -3.450 -2.828 -16.079 1.00 94.69 373 ALA A O 1
ATOM 2765 N N . ALA A 1 374 ? -5.416 -3.446 -15.190 1.00 93.81 374 ALA A N 1
ATOM 2766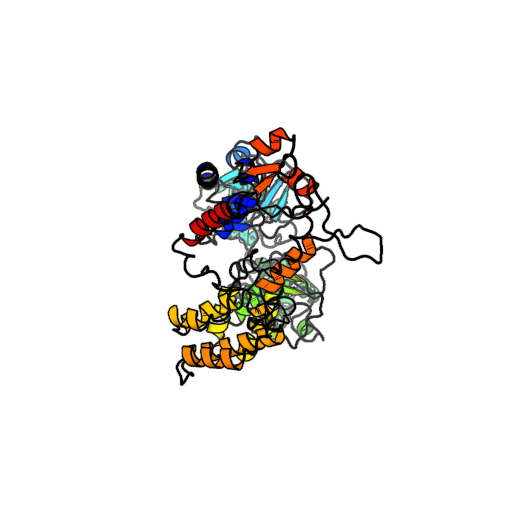 C CA . ALA A 1 374 ? -5.747 -2.117 -14.676 1.00 93.81 374 ALA A CA 1
ATOM 2767 C C . ALA A 1 374 ? -4.819 -1.696 -13.527 1.00 93.81 374 ALA A C 1
ATOM 2769 O O . ALA A 1 374 ? -4.305 -0.576 -13.544 1.00 93.81 374 ALA A O 1
ATOM 2770 N N . ALA A 1 375 ? -4.520 -2.599 -12.589 1.00 93.00 375 ALA A N 1
ATOM 2771 C CA . ALA A 1 375 ? -3.598 -2.347 -11.482 1.00 93.00 375 ALA A CA 1
ATOM 2772 C C . ALA A 1 375 ? -2.173 -2.029 -11.971 1.00 93.00 375 ALA A C 1
ATOM 2774 O O . ALA A 1 375 ? -1.545 -1.092 -11.478 1.00 93.00 375 ALA A O 1
ATOM 2775 N N . ILE A 1 376 ? -1.674 -2.738 -12.990 1.00 91.12 376 ILE A N 1
ATOM 2776 C CA . ILE A 1 376 ? -0.367 -2.464 -13.615 1.00 91.12 376 ILE A CA 1
ATOM 2777 C C . ILE A 1 376 ? -0.360 -1.095 -14.301 1.00 91.12 376 ILE A C 1
ATOM 2779 O O . ILE A 1 376 ? 0.575 -0.310 -14.110 1.00 91.12 376 ILE A O 1
ATOM 2783 N N . ARG A 1 377 ? -1.413 -0.766 -15.067 1.00 87.75 377 ARG A N 1
ATOM 2784 C CA . ARG A 1 377 ? -1.557 0.563 -15.689 1.00 87.75 377 ARG A CA 1
ATOM 2785 C C . ARG A 1 377 ? -1.550 1.668 -14.636 1.00 87.75 377 ARG A C 1
ATOM 2787 O O . ARG A 1 377 ? -0.930 2.710 -14.863 1.00 87.75 377 ARG A O 1
ATOM 2794 N N . ASP A 1 378 ? -2.215 1.426 -13.511 1.00 85.62 378 ASP A N 1
ATOM 2795 C CA . ASP A 1 378 ? -2.300 2.330 -12.369 1.00 85.62 378 ASP A CA 1
ATOM 2796 C C . ASP A 1 378 ? -0.932 2.536 -11.693 1.00 85.62 378 ASP A C 1
ATOM 2798 O O . ASP A 1 378 ? -0.516 3.677 -11.479 1.00 85.62 378 ASP A O 1
ATOM 2802 N N . LEU A 1 379 ? -0.170 1.456 -11.463 1.00 83.94 379 LEU A N 1
ATOM 2803 C CA . LEU A 1 379 ? 1.217 1.514 -10.974 1.00 83.94 379 LEU A CA 1
ATOM 2804 C C . LEU A 1 379 ? 2.122 2.299 -11.920 1.00 83.94 379 LEU A C 1
ATOM 2806 O O . LEU A 1 379 ? 2.865 3.178 -11.486 1.00 83.94 379 LEU A O 1
ATOM 2810 N N . GLY A 1 380 ? 2.026 2.043 -13.225 1.00 77.75 380 GLY A N 1
ATOM 2811 C CA . GLY A 1 380 ? 2.815 2.749 -14.233 1.00 77.75 380 GLY A CA 1
ATOM 2812 C C . GLY A 1 380 ? 2.449 4.229 -14.399 1.00 77.75 380 GLY A C 1
ATOM 2813 O O . GLY A 1 380 ? 3.126 4.948 -15.139 1.00 77.75 380 GLY A O 1
ATOM 2814 N N . GLN A 1 381 ? 1.378 4.709 -13.757 1.00 73.44 381 GLN A N 1
ATOM 2815 C CA . GLN A 1 381 ? 1.061 6.135 -13.653 1.00 73.44 381 GLN A CA 1
ATOM 2816 C C . GLN A 1 381 ? 1.665 6.801 -12.402 1.00 73.44 381 GLN A C 1
ATOM 2818 O O . GLN A 1 381 ? 1.735 8.036 -12.374 1.00 73.44 381 GLN A O 1
ATOM 2823 N N . ASP A 1 382 ? 2.159 6.047 -11.406 1.00 66.25 382 ASP A N 1
ATOM 2824 C CA . ASP A 1 382 ? 2.824 6.610 -10.220 1.00 66.25 382 ASP A CA 1
ATOM 2825 C C . ASP A 1 382 ? 4.225 7.139 -10.557 1.00 66.25 382 ASP A C 1
ATOM 2827 O O . ASP A 1 382 ? 5.270 6.554 -10.278 1.00 66.25 382 ASP A O 1
ATOM 2831 N N . SER A 1 383 ? 4.247 8.331 -11.144 1.00 48.09 383 SER A N 1
ATOM 2832 C CA . SER A 1 383 ? 5.456 9.015 -11.609 1.00 48.09 383 SER A CA 1
ATOM 2833 C C . SER A 1 383 ? 6.378 9.473 -10.470 1.00 48.09 383 SER A C 1
ATOM 2835 O O . SER A 1 383 ? 7.421 10.078 -10.721 1.00 48.09 383 SER A O 1
ATOM 2837 N N . ARG A 1 384 ? 5.995 9.236 -9.208 1.00 50.44 384 ARG A N 1
ATOM 2838 C CA . ARG A 1 384 ? 6.757 9.654 -8.028 1.00 50.44 384 ARG A CA 1
ATOM 2839 C C . ARG A 1 384 ? 7.631 8.539 -7.448 1.00 50.44 384 ARG A C 1
ATOM 2841 O O . ARG A 1 384 ? 8.377 8.855 -6.521 1.00 50.44 384 ARG A O 1
ATOM 2848 N N . GLY A 1 385 ? 7.541 7.305 -7.966 1.00 50.78 385 GLY A N 1
ATOM 2849 C CA . GLY A 1 385 ? 8.371 6.163 -7.555 1.00 50.78 385 GLY A CA 1
ATOM 2850 C C . GLY A 1 385 ? 8.270 5.867 -6.059 1.00 50.78 385 GLY A C 1
ATOM 2851 O O . GLY A 1 385 ? 9.290 5.779 -5.387 1.00 50.78 385 GLY A O 1
ATOM 2852 N N . ARG A 1 386 ? 7.047 5.866 -5.504 1.00 59.78 386 ARG A N 1
ATOM 2853 C CA . ARG A 1 386 ? 6.826 5.796 -4.045 1.00 59.78 386 ARG A CA 1
ATOM 2854 C C . ARG A 1 386 ? 6.264 4.466 -3.554 1.00 59.78 386 ARG A C 1
ATOM 2856 O O . ARG A 1 386 ? 6.034 4.362 -2.353 1.00 59.78 386 ARG A O 1
ATOM 2863 N N . LEU A 1 387 ? 5.939 3.543 -4.456 1.00 64.44 387 LEU A N 1
ATOM 2864 C CA . LEU A 1 387 ? 5.265 2.283 -4.122 1.00 64.44 387 LEU A CA 1
ATOM 2865 C C . LEU A 1 387 ? 6.156 1.055 -4.321 1.00 64.44 387 LEU A C 1
ATOM 2867 O O . LEU A 1 387 ? 5.970 0.070 -3.619 1.00 64.44 387 LEU A O 1
ATOM 2871 N N . VAL A 1 388 ? 7.097 1.113 -5.266 1.00 69.31 388 VAL A N 1
ATOM 2872 C CA . VAL A 1 388 ? 8.038 0.031 -5.575 1.00 69.31 388 VAL A CA 1
ATOM 2873 C C . VAL A 1 388 ? 9.386 0.654 -5.926 1.00 69.31 388 VAL A C 1
ATOM 2875 O O . VAL A 1 388 ? 9.435 1.554 -6.768 1.00 69.31 388 VAL A O 1
ATOM 2878 N N . ASP A 1 389 ? 10.456 0.180 -5.288 1.00 69.12 389 ASP A N 1
ATOM 2879 C CA . ASP A 1 389 ? 11.822 0.668 -5.518 1.00 69.12 389 ASP A CA 1
ATOM 2880 C C . ASP A 1 389 ? 12.387 0.208 -6.874 1.00 69.12 389 ASP A C 1
ATOM 2882 O O . ASP A 1 389 ? 12.974 1.012 -7.602 1.00 69.12 389 ASP A O 1
ATOM 2886 N N . ASP A 1 390 ? 12.165 -1.060 -7.240 1.00 75.38 390 ASP A N 1
ATOM 2887 C CA . ASP A 1 390 ? 12.492 -1.638 -8.552 1.00 75.38 390 ASP A CA 1
ATOM 2888 C C . ASP A 1 390 ? 11.217 -2.037 -9.310 1.00 75.38 390 ASP A C 1
ATOM 2890 O O . ASP A 1 390 ? 10.789 -3.193 -9.320 1.00 75.38 390 ASP A O 1
ATOM 2894 N N . LEU A 1 391 ? 10.579 -1.053 -9.949 1.00 79.38 391 LEU A N 1
ATOM 2895 C CA . LEU A 1 391 ? 9.342 -1.286 -10.698 1.00 79.38 391 LEU A CA 1
ATOM 2896 C C . LEU A 1 391 ? 9.552 -2.192 -11.923 1.00 79.38 391 LEU A C 1
ATOM 2898 O O . LEU A 1 391 ? 8.648 -2.941 -12.288 1.00 79.38 391 LEU A O 1
ATOM 2902 N N . ALA A 1 392 ? 10.726 -2.132 -12.558 1.00 78.62 392 ALA A N 1
ATOM 2903 C CA . ALA A 1 392 ? 11.031 -2.965 -13.719 1.00 78.62 392 ALA A CA 1
ATOM 2904 C C . ALA A 1 392 ? 11.182 -4.436 -13.316 1.00 78.62 392 ALA A C 1
ATOM 2906 O O . ALA A 1 392 ? 10.602 -5.309 -13.961 1.00 78.62 392 ALA A O 1
ATOM 2907 N N . GLY A 1 393 ? 11.894 -4.702 -12.218 1.00 81.75 393 GLY A N 1
ATOM 2908 C CA . GLY A 1 393 ? 11.977 -6.033 -11.633 1.00 81.75 393 GLY A CA 1
ATOM 2909 C C . GLY A 1 393 ? 10.616 -6.569 -11.201 1.00 81.75 393 GLY A C 1
ATOM 2910 O O . GLY A 1 393 ? 10.269 -7.691 -11.554 1.00 81.75 393 GLY A O 1
ATOM 2911 N N . TYR A 1 394 ? 9.810 -5.744 -10.532 1.00 86.00 394 TYR A N 1
ATOM 2912 C CA . TYR A 1 394 ? 8.463 -6.128 -10.106 1.00 86.00 394 TYR A CA 1
ATOM 2913 C C . TYR A 1 394 ? 7.548 -6.478 -11.289 1.00 86.00 394 TYR A C 1
ATOM 2915 O O . TYR A 1 394 ? 6.849 -7.485 -11.256 1.00 86.00 394 TYR A O 1
ATOM 2923 N N . PHE A 1 395 ? 7.577 -5.696 -12.375 1.00 89.31 395 PHE A N 1
ATOM 2924 C CA . PHE A 1 395 ? 6.816 -6.016 -13.588 1.00 89.31 395 PHE A CA 1
ATOM 2925 C C . PHE A 1 395 ? 7.316 -7.279 -14.296 1.00 89.31 395 PHE A C 1
ATOM 2927 O O . PHE A 1 395 ? 6.499 -8.013 -14.846 1.00 89.31 395 PHE A O 1
ATOM 2934 N N . ALA A 1 396 ? 8.620 -7.560 -14.271 1.00 87.50 396 ALA A N 1
ATOM 2935 C CA . ALA A 1 396 ? 9.145 -8.819 -14.794 1.00 87.50 396 ALA A CA 1
ATOM 2936 C C . ALA A 1 396 ? 8.629 -10.022 -13.990 1.00 87.50 396 ALA A C 1
ATOM 2938 O O . ALA A 1 396 ? 8.172 -10.991 -14.590 1.00 87.50 396 ALA A O 1
ATOM 2939 N N . ASP A 1 397 ? 8.629 -9.935 -12.657 1.00 90.44 397 ASP A N 1
ATOM 2940 C CA . ASP A 1 397 ? 8.115 -11.001 -11.787 1.00 90.44 397 ASP A CA 1
ATOM 2941 C C . ASP A 1 397 ? 6.616 -11.249 -12.015 1.00 90.44 397 ASP A C 1
ATOM 2943 O O . ASP A 1 397 ? 6.199 -12.401 -12.129 1.00 90.44 397 ASP A O 1
ATOM 2947 N N . ILE A 1 398 ? 5.822 -10.183 -12.185 1.00 93.06 398 ILE A N 1
ATOM 2948 C CA . ILE A 1 398 ? 4.406 -10.292 -12.572 1.00 93.06 398 ILE A CA 1
ATOM 2949 C C . ILE A 1 398 ? 4.250 -11.000 -13.917 1.00 93.06 398 ILE A C 1
ATOM 2951 O O . ILE A 1 398 ? 3.397 -11.875 -14.050 1.00 93.06 398 ILE A O 1
ATOM 2955 N N . ALA A 1 399 ? 5.041 -10.616 -14.926 1.00 92.19 399 ALA A N 1
ATOM 2956 C CA . ALA A 1 399 ? 4.962 -11.229 -16.248 1.00 92.19 399 ALA A CA 1
ATOM 2957 C C . ALA A 1 399 ? 5.242 -12.736 -16.166 1.00 92.19 399 ALA A C 1
ATOM 2959 O O . ALA A 1 399 ? 4.473 -13.524 -16.710 1.00 92.19 399 ALA A O 1
ATOM 2960 N N . ILE A 1 400 ? 6.293 -13.127 -15.438 1.00 91.00 400 ILE A N 1
ATOM 2961 C CA . ILE A 1 400 ? 6.669 -14.528 -15.211 1.00 91.00 400 ILE A CA 1
ATOM 2962 C C . ILE A 1 400 ? 5.543 -15.280 -14.487 1.00 91.00 400 ILE A C 1
ATOM 2964 O O . ILE A 1 400 ? 5.132 -16.344 -14.940 1.00 91.00 400 ILE A O 1
ATOM 2968 N N . ALA A 1 401 ? 4.991 -14.716 -13.408 1.00 93.38 401 ALA A N 1
ATOM 2969 C CA . ALA A 1 401 ? 3.882 -15.324 -12.667 1.00 93.38 401 ALA A CA 1
ATOM 2970 C C . ALA A 1 401 ? 2.592 -15.446 -13.501 1.00 93.38 401 ALA A C 1
ATOM 2972 O O . ALA A 1 401 ? 1.742 -16.292 -13.223 1.00 93.38 401 ALA A O 1
ATOM 2973 N N . ALA A 1 402 ? 2.437 -14.617 -14.536 1.00 93.75 402 ALA A N 1
ATOM 2974 C CA . ALA A 1 402 ? 1.290 -14.638 -15.432 1.00 93.75 402 ALA A CA 1
ATOM 2975 C C . ALA A 1 402 ? 1.399 -15.650 -16.583 1.00 93.75 402 ALA A C 1
ATOM 2977 O O . ALA A 1 402 ? 0.454 -15.750 -17.366 1.00 93.75 402 ALA A O 1
ATOM 2978 N N . ALA A 1 403 ? 2.509 -16.391 -16.707 1.00 91.38 403 ALA A N 1
ATOM 2979 C CA . ALA A 1 403 ? 2.810 -17.209 -17.887 1.00 91.38 403 ALA A CA 1
ATOM 2980 C C . ALA A 1 403 ? 1.693 -18.201 -18.269 1.00 91.38 403 ALA A C 1
ATOM 2982 O O . ALA A 1 403 ? 1.428 -18.377 -19.460 1.00 91.38 403 ALA A O 1
ATOM 2983 N N . ASP A 1 404 ? 1.015 -18.791 -17.279 1.00 89.25 404 ASP A N 1
ATOM 2984 C CA . ASP A 1 404 ? -0.044 -19.800 -17.461 1.00 89.25 404 ASP A CA 1
ATOM 2985 C C . ASP A 1 404 ? -1.459 -19.284 -17.181 1.00 89.25 404 ASP A C 1
ATOM 2987 O O . ASP A 1 404 ? -2.417 -20.056 -17.098 1.00 89.25 404 ASP A O 1
ATOM 2991 N N . ARG A 1 405 ? -1.622 -17.969 -17.023 1.00 91.69 405 ARG A N 1
ATOM 2992 C CA . ARG A 1 405 ? -2.924 -17.388 -16.706 1.00 91.69 405 ARG A CA 1
ATOM 2993 C C . ARG A 1 405 ? -3.763 -17.111 -17.957 1.00 91.69 405 ARG A C 1
ATOM 2995 O O . ARG A 1 405 ? -3.219 -16.731 -18.993 1.00 91.69 405 ARG A O 1
ATOM 3002 N N . PRO A 1 406 ? -5.103 -17.178 -17.856 1.00 91.69 406 PRO A N 1
ATOM 3003 C CA . PRO A 1 406 ? -5.993 -16.846 -18.971 1.00 91.69 406 PRO A CA 1
ATOM 3004 C C . PRO A 1 406 ? -5.963 -15.356 -19.358 1.00 91.69 406 PRO A C 1
ATOM 3006 O O . PRO A 1 406 ? -6.250 -15.011 -20.499 1.00 91.69 406 PRO A O 1
ATOM 3009 N N . ASP A 1 407 ? -5.600 -14.464 -18.433 1.00 92.62 407 ASP A N 1
ATOM 3010 C CA . ASP A 1 407 ? -5.508 -13.010 -18.628 1.00 92.62 407 ASP A CA 1
ATOM 3011 C C . ASP A 1 407 ? -4.086 -12.527 -18.982 1.00 92.62 407 ASP A C 1
ATOM 3013 O O . ASP A 1 407 ? -3.826 -11.318 -19.016 1.00 92.62 407 ASP A O 1
ATOM 3017 N N . ARG A 1 408 ? -3.166 -13.456 -19.289 1.00 93.94 408 ARG A N 1
ATOM 3018 C CA . ARG A 1 408 ? -1.758 -13.184 -19.623 1.00 93.94 408 ARG A CA 1
ATOM 3019 C C . ARG A 1 408 ? -1.598 -12.072 -20.654 1.00 93.94 408 ARG A C 1
ATOM 3021 O O . ARG A 1 408 ? -0.817 -11.147 -20.444 1.00 93.94 408 ARG A O 1
ATOM 3028 N N . ASP A 1 409 ? -2.338 -12.132 -21.756 1.00 92.62 409 ASP A N 1
ATOM 3029 C CA . ASP A 1 409 ? -2.167 -11.182 -22.860 1.00 92.62 409 ASP A CA 1
ATOM 3030 C C . ASP A 1 409 ? -2.559 -9.751 -22.447 1.00 92.62 409 ASP A C 1
ATOM 3032 O O . ASP A 1 409 ? -1.906 -8.780 -22.841 1.00 92.62 409 ASP A O 1
ATOM 3036 N N . ALA A 1 410 ? -3.564 -9.602 -21.575 1.00 94.38 410 ALA A N 1
ATOM 3037 C CA . ALA A 1 410 ? -3.957 -8.308 -21.020 1.00 94.38 410 ALA A CA 1
ATOM 3038 C C . ALA A 1 410 ? -2.894 -7.750 -20.056 1.00 94.38 410 ALA A C 1
ATOM 3040 O O . ALA A 1 410 ? -2.609 -6.547 -20.075 1.00 94.38 410 ALA A O 1
ATOM 3041 N N . ILE A 1 411 ? -2.278 -8.618 -19.246 1.00 94.69 411 ILE A N 1
ATOM 3042 C CA . ILE A 1 411 ? -1.163 -8.279 -18.347 1.00 94.69 411 ILE A CA 1
ATOM 3043 C C . ILE A 1 411 ? 0.052 -7.817 -19.158 1.00 94.69 411 ILE A C 1
ATOM 3045 O O . ILE A 1 411 ? 0.585 -6.731 -18.918 1.00 94.69 411 ILE A O 1
ATOM 3049 N N . VAL A 1 412 ? 0.452 -8.596 -20.165 1.00 93.06 412 VAL A N 1
ATOM 3050 C CA . VAL A 1 412 ? 1.580 -8.286 -21.053 1.00 93.06 412 VAL A CA 1
ATOM 3051 C C . VAL A 1 412 ? 1.353 -6.960 -21.779 1.00 93.06 412 VAL A C 1
ATOM 3053 O O . VAL A 1 412 ? 2.245 -6.106 -21.804 1.00 93.06 412 VAL A O 1
ATOM 3056 N N . ALA A 1 413 ? 0.149 -6.733 -22.309 1.00 90.94 413 ALA A N 1
ATOM 3057 C CA . ALA A 1 413 ? -0.202 -5.474 -22.956 1.00 90.94 413 ALA A CA 1
ATOM 3058 C C . ALA A 1 413 ? -0.117 -4.277 -21.991 1.00 90.94 413 ALA A C 1
ATOM 3060 O O . ALA A 1 413 ? 0.375 -3.213 -22.379 1.00 90.94 413 ALA A O 1
ATOM 3061 N N . ALA A 1 414 ? -0.550 -4.439 -20.736 1.00 91.81 414 ALA A N 1
ATOM 3062 C CA . ALA A 1 414 ? -0.454 -3.398 -19.715 1.00 91.81 414 ALA A CA 1
ATOM 3063 C C . ALA A 1 414 ? 1.005 -3.060 -19.364 1.00 91.81 414 ALA A C 1
ATOM 3065 O O . ALA A 1 414 ? 1.368 -1.881 -19.357 1.00 91.81 414 ALA A O 1
ATOM 3066 N N . ILE A 1 415 ? 1.854 -4.071 -19.145 1.00 90.12 415 ILE A N 1
ATOM 3067 C CA . ILE A 1 415 ? 3.291 -3.890 -18.870 1.00 90.12 415 ILE A CA 1
ATOM 3068 C C . ILE A 1 415 ? 3.973 -3.184 -20.047 1.00 90.12 415 ILE A C 1
ATOM 3070 O O . ILE A 1 415 ? 4.698 -2.202 -19.859 1.00 90.12 415 ILE A O 1
ATOM 3074 N N . ALA A 1 416 ? 3.698 -3.634 -21.272 1.00 86.44 416 ALA A N 1
ATOM 3075 C CA . ALA A 1 416 ? 4.259 -3.045 -22.480 1.00 86.44 416 ALA A CA 1
ATOM 3076 C C . ALA A 1 416 ? 3.843 -1.576 -22.661 1.00 86.44 416 ALA A C 1
ATOM 3078 O O . ALA A 1 416 ? 4.676 -0.733 -23.003 1.00 86.44 416 ALA A O 1
ATOM 3079 N N . ALA A 1 417 ? 2.582 -1.240 -22.370 1.00 84.94 417 ALA A N 1
ATOM 3080 C CA . ALA A 1 417 ? 2.090 0.136 -22.415 1.00 84.94 417 ALA A CA 1
ATOM 3081 C C . ALA A 1 417 ? 2.794 1.040 -21.388 1.00 84.94 417 ALA A C 1
ATOM 3083 O O . ALA A 1 417 ? 3.052 2.214 -21.663 1.00 84.94 417 ALA A O 1
ATOM 3084 N N . CYS A 1 418 ? 3.134 0.509 -20.210 1.00 79.69 418 CYS A N 1
ATOM 3085 C CA . CYS A 1 418 ? 3.923 1.228 -19.211 1.00 79.69 418 CYS A CA 1
ATOM 3086 C C . CYS A 1 418 ? 5.370 1.449 -19.679 1.00 79.69 418 CYS A C 1
ATOM 3088 O O . CYS A 1 418 ? 5.872 2.570 -19.571 1.00 79.69 418 CYS A O 1
ATOM 3090 N N . GLY A 1 419 ? 6.011 0.422 -20.246 1.00 66.06 419 GLY A N 1
ATOM 3091 C CA . GLY A 1 419 ? 7.391 0.481 -20.743 1.00 66.06 419 GLY A CA 1
ATOM 3092 C C . GLY A 1 419 ? 7.589 1.348 -21.995 1.00 66.06 419 GLY A C 1
ATOM 3093 O O . GLY A 1 419 ? 8.688 1.846 -22.225 1.00 66.06 419 GLY A O 1
ATOM 3094 N N . ALA A 1 420 ? 6.536 1.577 -22.788 1.00 61.72 420 ALA A N 1
ATOM 3095 C CA . ALA A 1 420 ? 6.581 2.394 -24.003 1.00 61.72 420 ALA A CA 1
ATOM 3096 C C . ALA A 1 420 ? 6.534 3.918 -23.758 1.00 61.72 420 ALA A C 1
ATOM 3098 O O . ALA A 1 420 ? 6.735 4.711 -24.686 1.00 61.72 420 ALA A O 1
ATOM 3099 N N . ARG A 1 421 ? 6.254 4.376 -22.528 1.00 61.88 421 ARG A N 1
ATOM 3100 C CA . ARG A 1 421 ? 6.117 5.811 -22.229 1.00 61.88 421 ARG A CA 1
ATOM 3101 C C . ARG A 1 421 ? 7.484 6.510 -22.239 1.00 61.88 421 ARG A C 1
ATOM 3103 O O . ARG A 1 421 ? 8.244 6.455 -21.283 1.00 61.88 421 ARG A O 1
ATOM 3110 N N . LEU A 1 422 ? 7.733 7.288 -23.298 1.00 45.41 422 LEU A N 1
ATOM 3111 C CA . LEU A 1 422 ? 8.964 8.051 -23.601 1.00 45.41 422 LEU A CA 1
ATOM 3112 C C . LEU A 1 422 ? 9.401 9.109 -22.557 1.00 45.41 422 LEU A C 1
ATOM 3114 O O . LEU A 1 422 ? 10.412 9.791 -22.758 1.00 45.41 422 LEU A O 1
ATOM 3118 N N . ARG A 1 423 ? 8.670 9.288 -21.447 1.00 47.22 423 ARG A N 1
ATOM 3119 C CA . ARG A 1 423 ? 9.068 10.185 -20.352 1.00 47.22 423 ARG A CA 1
ATOM 3120 C C . ARG A 1 423 ? 9.845 9.390 -19.307 1.00 47.22 423 ARG A C 1
ATOM 3122 O O . ARG A 1 423 ? 9.283 8.786 -18.404 1.00 47.22 423 ARG A O 1
ATOM 3129 N N . THR A 1 424 ? 11.161 9.429 -19.483 1.00 46.53 424 THR A N 1
ATOM 3130 C CA . THR A 1 424 ? 12.215 8.989 -18.563 1.00 46.53 424 THR A CA 1
ATOM 3131 C C . THR A 1 424 ? 11.819 9.076 -17.083 1.00 46.53 424 THR A C 1
ATOM 3133 O O . THR A 1 424 ? 11.538 10.179 -16.612 1.00 46.53 424 THR A O 1
ATOM 3136 N N . VAL A 1 425 ? 11.864 7.936 -16.373 1.00 47.78 425 VAL A N 1
ATOM 3137 C CA . VAL A 1 425 ? 12.598 7.694 -15.099 1.00 47.78 425 VAL A CA 1
ATOM 3138 C C . VAL A 1 425 ? 12.043 6.484 -14.313 1.00 47.78 425 VAL A C 1
ATOM 3140 O O . VAL A 1 425 ? 12.780 5.952 -13.494 1.00 47.78 425 VAL A O 1
ATOM 3143 N N . VAL A 1 426 ? 10.819 5.989 -14.555 1.00 50.84 426 VAL A N 1
ATOM 3144 C CA . VAL A 1 426 ? 10.188 5.036 -13.601 1.00 50.84 426 VAL A CA 1
ATOM 3145 C C . VAL A 1 426 ? 10.258 3.550 -14.000 1.00 50.84 426 VAL A C 1
ATOM 3147 O O . VAL A 1 426 ? 10.369 2.710 -13.117 1.00 50.84 426 VAL A O 1
ATOM 3150 N N . CYS A 1 427 ? 10.242 3.191 -15.290 1.00 58.38 427 CYS A N 1
ATOM 3151 C CA . CYS A 1 427 ? 10.354 1.790 -15.728 1.00 58.38 427 CYS A CA 1
ATOM 3152 C C . CYS A 1 427 ? 10.980 1.702 -17.129 1.00 58.38 427 CYS A C 1
ATOM 3154 O O . CYS A 1 427 ? 10.534 2.401 -18.039 1.00 58.38 427 CYS A O 1
ATOM 3156 N N . ASP A 1 428 ? 12.023 0.884 -17.299 1.00 68.31 428 ASP A N 1
ATOM 3157 C CA . ASP A 1 428 ? 12.687 0.639 -18.585 1.00 68.31 428 ASP A CA 1
ATOM 3158 C C . ASP A 1 428 ? 12.255 -0.730 -19.124 1.00 68.31 428 ASP A C 1
ATOM 3160 O O . ASP A 1 428 ? 12.568 -1.757 -18.523 1.00 68.31 428 ASP A O 1
ATOM 3164 N N . ALA A 1 429 ? 11.560 -0.757 -20.269 1.00 73.00 429 ALA A N 1
ATOM 3165 C CA . ALA A 1 429 ? 11.147 -2.007 -20.912 1.00 73.00 429 ALA A CA 1
ATOM 3166 C C . ALA A 1 429 ? 12.327 -2.959 -21.166 1.00 73.00 429 ALA A C 1
ATOM 3168 O O . ALA A 1 429 ? 12.145 -4.171 -21.133 1.00 73.00 429 ALA A O 1
ATOM 3169 N N . ARG A 1 430 ? 13.542 -2.430 -21.369 1.00 73.62 430 ARG A N 1
ATOM 3170 C CA . ARG A 1 430 ? 14.745 -3.257 -21.483 1.00 73.62 430 ARG A CA 1
ATOM 3171 C C . ARG A 1 430 ? 15.025 -4.012 -20.183 1.00 73.62 430 ARG A C 1
ATOM 3173 O O . ARG A 1 430 ? 15.288 -5.200 -20.236 1.00 73.62 430 ARG A O 1
ATOM 3180 N N . ALA A 1 431 ? 14.958 -3.345 -19.032 1.00 75.19 431 ALA A N 1
ATOM 3181 C CA . ALA A 1 431 ? 15.222 -3.982 -17.742 1.00 75.19 431 ALA A CA 1
ATOM 3182 C C . ALA A 1 431 ? 14.198 -5.085 -17.423 1.00 75.19 431 ALA A C 1
ATOM 3184 O O . ALA A 1 431 ? 14.567 -6.109 -16.854 1.00 75.19 431 ALA A O 1
ATOM 3185 N N . ILE A 1 432 ? 12.941 -4.902 -17.846 1.00 80.19 432 ILE A N 1
ATOM 3186 C CA . ILE A 1 432 ? 11.903 -5.938 -17.750 1.00 80.19 432 ILE A CA 1
ATOM 3187 C C . ILE A 1 432 ? 12.283 -7.144 -18.621 1.00 80.19 432 ILE A C 1
ATOM 3189 O O . ILE A 1 432 ? 12.370 -8.262 -18.120 1.00 80.19 432 ILE A O 1
ATOM 3193 N N . LEU A 1 433 ? 12.547 -6.914 -19.912 1.00 79.75 433 LEU A N 1
ATOM 3194 C CA . LEU A 1 433 ? 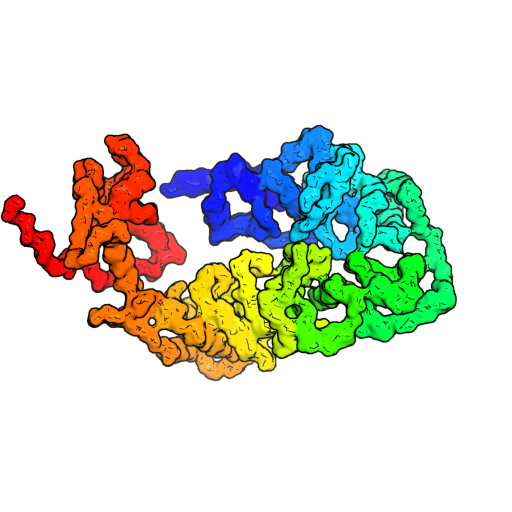12.890 -7.969 -20.873 1.00 79.75 433 LEU A CA 1
ATOM 3195 C C . LEU A 1 433 ? 14.166 -8.723 -20.468 1.00 79.75 433 LEU A C 1
ATOM 3197 O O . LEU A 1 433 ? 14.149 -9.948 -20.420 1.00 79.75 433 LEU A O 1
ATOM 3201 N N . ASP A 1 434 ? 15.230 -8.007 -20.089 1.00 77.38 434 ASP A N 1
ATOM 3202 C CA . ASP A 1 434 ? 16.510 -8.578 -19.640 1.00 77.38 434 ASP A CA 1
ATOM 3203 C C . ASP A 1 434 ? 16.325 -9.544 -18.449 1.00 77.38 434 ASP A C 1
ATOM 3205 O O . ASP A 1 434 ? 17.122 -10.466 -18.274 1.00 77.38 434 ASP A O 1
ATOM 3209 N N . ARG A 1 435 ? 15.312 -9.329 -17.596 1.00 82.69 435 ARG A N 1
ATOM 3210 C CA . ARG A 1 435 ? 15.004 -10.220 -16.468 1.00 82.69 435 ARG A CA 1
ATOM 3211 C C . ARG A 1 435 ? 14.168 -11.421 -16.906 1.00 82.69 435 ARG A C 1
ATOM 3213 O O . ARG A 1 435 ? 14.545 -12.545 -16.593 1.00 82.69 435 ARG A O 1
ATOM 3220 N N . VAL A 1 436 ? 13.096 -11.199 -17.670 1.00 84.56 436 VAL A N 1
ATOM 3221 C CA . VAL A 1 436 ? 12.222 -12.280 -18.168 1.00 84.56 436 VAL A CA 1
ATOM 3222 C C . VAL A 1 436 ? 12.999 -13.264 -19.046 1.00 84.56 436 VAL A C 1
ATOM 3224 O O . VAL A 1 436 ? 12.879 -14.471 -18.873 1.00 84.56 436 VAL A O 1
ATOM 3227 N N . TYR A 1 437 ? 13.853 -12.770 -19.941 1.00 83.44 437 TYR A N 1
ATOM 3228 C CA . TYR A 1 437 ? 14.672 -13.613 -20.812 1.00 83.44 437 TYR A CA 1
ATOM 3229 C C . TYR A 1 437 ? 15.683 -14.470 -20.048 1.00 83.44 437 TYR A C 1
ATOM 3231 O O . TYR A 1 437 ? 15.872 -15.634 -20.390 1.00 83.44 437 TYR A O 1
ATOM 3239 N N . ARG A 1 438 ? 16.294 -13.936 -18.983 1.00 82.44 438 ARG A N 1
ATOM 3240 C CA . ARG A 1 438 ? 17.178 -14.733 -18.121 1.00 82.44 438 ARG A CA 1
ATOM 3241 C C . ARG A 1 438 ? 16.420 -15.851 -17.419 1.00 82.44 438 ARG A C 1
ATOM 3243 O O . ARG A 1 438 ? 16.920 -16.968 -17.354 1.00 82.44 438 ARG A O 1
ATOM 3250 N N . THR A 1 439 ? 15.201 -15.582 -16.954 1.00 85.12 439 THR A N 1
ATOM 3251 C CA . THR A 1 439 ? 14.320 -16.626 -16.410 1.00 85.12 439 THR A CA 1
ATOM 3252 C C . THR A 1 439 ? 13.925 -17.657 -17.471 1.00 85.12 439 THR A C 1
ATOM 3254 O O . THR A 1 439 ? 13.821 -18.836 -17.155 1.00 85.12 439 THR A O 1
ATOM 3257 N N . ALA A 1 440 ? 13.769 -17.238 -18.729 1.00 82.62 440 ALA A N 1
ATOM 3258 C CA . ALA A 1 440 ? 13.500 -18.120 -19.864 1.00 82.62 440 ALA A CA 1
ATOM 3259 C C . ALA A 1 440 ? 14.731 -18.914 -20.360 1.00 82.62 440 ALA A C 1
ATOM 3261 O O . ALA A 1 440 ? 14.608 -19.679 -21.312 1.00 82.62 440 ALA A O 1
ATOM 3262 N N . GLY A 1 441 ? 15.906 -18.746 -19.740 1.00 79.12 441 GLY A N 1
ATOM 3263 C CA . GLY A 1 441 ? 17.122 -19.493 -20.078 1.00 79.12 441 GLY A CA 1
ATOM 3264 C C . GLY A 1 441 ? 17.978 -18.894 -21.201 1.00 79.12 441 GLY A C 1
ATOM 3265 O O . GLY A 1 441 ? 18.888 -19.566 -21.677 1.00 79.12 441 GLY A O 1
ATOM 3266 N N . VAL A 1 442 ? 17.728 -17.647 -21.618 1.00 72.56 442 VAL A N 1
ATOM 3267 C CA . VAL A 1 442 ? 18.558 -16.955 -22.623 1.00 72.56 442 VAL A CA 1
ATOM 3268 C C . VAL A 1 442 ? 19.914 -16.583 -22.014 1.00 72.56 442 VAL A C 1
ATOM 3270 O O . VAL A 1 442 ? 19.972 -15.993 -20.931 1.00 72.56 442 VAL A O 1
ATOM 3273 N N . THR A 1 443 ? 21.004 -16.911 -22.714 1.00 69.06 443 THR A N 1
ATOM 3274 C CA . THR A 1 443 ? 22.376 -16.615 -22.271 1.00 69.06 443 THR A CA 1
ATOM 3275 C C . THR A 1 443 ? 22.705 -15.121 -22.372 1.00 69.06 443 THR A C 1
ATOM 3277 O O . THR A 1 443 ? 22.078 -14.385 -23.132 1.00 69.06 443 THR A O 1
ATOM 3280 N N . ASP A 1 444 ? 23.713 -14.648 -21.630 1.00 60.72 444 ASP A N 1
ATOM 3281 C CA . ASP A 1 444 ? 24.151 -13.244 -21.704 1.00 60.72 444 ASP A CA 1
ATOM 3282 C C . ASP A 1 444 ? 24.667 -12.862 -23.112 1.00 60.72 444 ASP A C 1
ATOM 3284 O O . ASP A 1 444 ? 24.453 -11.729 -23.549 1.00 60.72 444 ASP A O 1
ATOM 3288 N N . ASP A 1 445 ? 25.266 -13.800 -23.854 1.00 55.03 445 ASP A N 1
ATOM 3289 C CA . ASP A 1 445 ? 25.740 -13.586 -25.231 1.00 55.03 445 ASP A CA 1
ATOM 3290 C C . ASP A 1 445 ? 24.570 -13.435 -26.223 1.00 55.03 445 ASP A C 1
ATOM 3292 O O . ASP A 1 445 ? 24.564 -12.529 -27.063 1.00 55.03 445 ASP A O 1
ATOM 3296 N N . ASP A 1 446 ? 23.521 -14.247 -26.072 1.00 55.69 446 ASP A N 1
ATOM 3297 C CA . ASP A 1 446 ? 22.305 -14.157 -26.888 1.00 55.69 446 ASP A CA 1
ATOM 3298 C C . ASP A 1 446 ? 21.438 -12.954 -26.508 1.00 55.69 446 ASP A C 1
ATOM 3300 O O . ASP A 1 446 ? 20.812 -12.333 -27.366 1.00 55.69 446 ASP A O 1
ATOM 3304 N N . LEU A 1 447 ? 21.439 -12.559 -25.233 1.00 56.28 447 LEU A N 1
ATOM 3305 C CA . LEU A 1 447 ? 20.867 -11.294 -24.779 1.00 56.28 447 LEU A CA 1
ATOM 3306 C C . LEU A 1 447 ? 21.582 -10.119 -25.430 1.00 56.28 447 LEU A C 1
ATOM 3308 O O . LEU A 1 447 ? 20.928 -9.172 -25.861 1.00 56.28 447 LEU A O 1
ATOM 3312 N N . LEU A 1 448 ? 22.911 -10.167 -25.545 1.00 47.00 448 LEU A N 1
ATOM 3313 C CA . LEU A 1 448 ? 23.677 -9.146 -26.251 1.00 47.00 448 LEU A CA 1
ATOM 3314 C C . LEU A 1 448 ? 23.294 -9.091 -27.738 1.00 47.00 448 LEU A C 1
ATOM 3316 O O . LEU A 1 448 ? 23.050 -7.991 -28.247 1.00 47.00 448 LEU A O 1
ATOM 3320 N N . ALA A 1 449 ? 23.126 -10.247 -28.386 1.00 42.16 449 ALA A N 1
ATOM 3321 C CA . ALA A 1 449 ? 22.640 -10.357 -29.762 1.00 42.16 449 ALA A CA 1
ATOM 3322 C C . ALA A 1 449 ? 21.186 -9.870 -29.929 1.00 42.16 449 ALA A C 1
ATOM 3324 O O . ALA A 1 449 ? 20.900 -9.135 -30.869 1.00 42.16 449 ALA A O 1
ATOM 3325 N N . ALA A 1 450 ? 20.282 -10.169 -28.990 1.00 44.59 450 ALA A N 1
ATOM 3326 C CA . ALA A 1 450 ? 18.910 -9.655 -28.943 1.00 44.59 450 ALA A CA 1
ATOM 3327 C C . ALA A 1 450 ? 18.859 -8.155 -28.578 1.00 44.59 450 ALA A C 1
ATOM 3329 O O . ALA A 1 450 ? 17.930 -7.434 -28.950 1.00 44.59 450 ALA A O 1
ATOM 3330 N N . THR A 1 451 ? 19.897 -7.631 -27.914 1.00 45.66 451 THR A N 1
ATOM 3331 C CA . THR A 1 451 ? 20.087 -6.201 -27.625 1.00 45.66 451 THR A CA 1
ATOM 3332 C C . THR A 1 451 ? 20.723 -5.419 -28.775 1.00 45.66 451 THR A C 1
ATOM 3334 O O . THR A 1 451 ? 21.414 -4.419 -28.545 1.00 45.66 451 THR A O 1
ATOM 3337 N N . VAL A 1 452 ? 20.356 -5.743 -30.023 1.00 45.22 452 VAL A N 1
ATOM 3338 C CA . VAL A 1 452 ? 20.552 -4.876 -31.210 1.00 45.22 452 VAL A CA 1
ATOM 3339 C C . VAL A 1 452 ? 20.145 -3.413 -30.904 1.00 45.22 452 VAL A C 1
ATOM 3341 O O . VAL A 1 452 ? 20.521 -2.441 -31.566 1.00 45.22 452 VAL A O 1
ATOM 3344 N N . TRP A 1 453 ? 19.299 -3.218 -29.896 1.00 50.16 453 TRP A N 1
ATOM 3345 C CA . TRP A 1 453 ? 18.585 -2.001 -29.590 1.00 50.16 453 TRP A CA 1
ATOM 3346 C C . TRP A 1 453 ? 19.148 -1.375 -28.294 1.00 50.16 453 TRP A C 1
ATOM 3348 O O . TRP A 1 453 ? 18.638 -1.578 -27.196 1.00 50.16 453 TRP A O 1
ATOM 3358 N N . GLY A 1 454 ? 20.245 -0.610 -28.418 1.00 49.62 454 GLY A N 1
ATOM 3359 C CA . GLY A 1 454 ? 20.886 0.123 -27.305 1.00 49.62 454 GLY A CA 1
ATOM 3360 C C . GLY A 1 454 ? 19.934 1.030 -26.497 1.00 49.62 454 GLY A C 1
ATOM 3361 O O . GLY A 1 454 ? 18.801 1.255 -26.898 1.00 49.62 454 GLY A O 1
ATOM 3362 N N . GLY A 1 455 ? 20.385 1.613 -25.376 1.00 50.84 455 GLY A N 1
ATOM 3363 C CA . GLY A 1 455 ? 19.527 2.235 -24.334 1.00 50.84 455 GLY A CA 1
ATOM 3364 C C . GLY A 1 455 ? 18.596 3.405 -24.720 1.00 50.84 455 GLY A C 1
ATOM 3365 O O . GLY A 1 455 ? 17.942 3.969 -23.853 1.00 50.84 455 GLY A O 1
ATOM 3366 N N . LEU A 1 456 ? 18.523 3.794 -25.996 1.00 54.31 456 LEU A N 1
ATOM 3367 C CA . LEU A 1 456 ? 17.596 4.803 -26.529 1.00 54.31 456 LEU A CA 1
ATOM 3368 C C . LEU A 1 456 ? 16.737 4.274 -27.690 1.00 54.31 456 LEU A C 1
ATOM 3370 O O . LEU A 1 456 ? 16.120 5.060 -28.406 1.00 54.31 456 LEU A O 1
ATOM 3374 N N . TRP A 1 457 ? 16.695 2.960 -27.910 1.00 62.16 457 TRP A N 1
ATOM 3375 C CA . TRP A 1 457 ? 16.031 2.356 -29.065 1.00 62.16 457 TRP A CA 1
ATOM 3376 C C . TRP A 1 457 ? 14.541 2.668 -29.166 1.00 62.16 457 TRP A C 1
ATOM 3378 O O . TRP A 1 457 ? 14.030 2.825 -30.270 1.00 62.16 457 TRP A O 1
ATOM 3388 N N . GLN A 1 458 ? 13.858 2.817 -28.030 1.00 61.22 458 GLN A N 1
ATOM 3389 C CA . GLN A 1 458 ? 12.430 3.133 -27.978 1.00 61.22 458 GLN A CA 1
ATOM 3390 C C . GLN A 1 458 ? 12.128 4.458 -28.693 1.00 61.22 458 GLN A C 1
ATOM 3392 O O . GLN A 1 458 ? 11.051 4.632 -29.246 1.00 61.22 458 GLN A O 1
ATOM 3397 N N . ARG A 1 459 ? 13.107 5.375 -28.765 1.00 62.31 459 ARG A N 1
ATOM 3398 C CA . ARG A 1 459 ? 12.984 6.658 -29.476 1.00 62.31 459 ARG A CA 1
ATOM 3399 C C . ARG A 1 459 ? 12.950 6.523 -31.002 1.00 62.31 459 ARG A C 1
ATOM 3401 O O . ARG A 1 459 ? 12.663 7.504 -31.679 1.00 62.31 459 ARG A O 1
ATOM 3408 N N . ARG A 1 460 ? 13.261 5.339 -31.541 1.00 61.53 460 ARG A N 1
ATOM 3409 C CA . ARG A 1 460 ? 13.239 5.039 -32.984 1.00 61.53 460 ARG A CA 1
ATOM 3410 C C . ARG A 1 460 ? 11.840 4.683 -33.494 1.00 61.53 460 ARG A C 1
ATOM 3412 O O . ARG A 1 460 ? 11.629 4.657 -34.703 1.00 61.53 460 ARG A O 1
ATOM 3419 N N . PHE A 1 461 ? 10.905 4.404 -32.586 1.00 65.88 461 PHE A N 1
ATOM 3420 C CA . PHE A 1 461 ? 9.572 3.894 -32.887 1.00 65.88 461 PHE A CA 1
ATOM 3421 C C . PHE A 1 461 ? 8.492 4.756 -32.218 1.00 65.88 461 PHE A C 1
ATOM 3423 O O . PHE A 1 461 ? 8.757 5.487 -31.263 1.00 65.88 461 PHE A O 1
ATOM 3430 N N . THR A 1 462 ? 7.259 4.688 -32.724 1.00 72.06 462 THR A N 1
ATOM 3431 C CA . THR A 1 462 ? 6.103 5.275 -32.029 1.00 72.06 462 THR A CA 1
ATOM 3432 C C . THR A 1 462 ? 5.831 4.511 -30.732 1.00 72.06 462 THR A C 1
ATOM 3434 O O . THR A 1 462 ? 6.203 3.344 -30.618 1.00 72.06 462 THR A O 1
ATOM 3437 N N . ALA A 1 463 ? 5.162 5.141 -29.761 1.00 72.62 463 ALA A N 1
ATOM 3438 C CA . ALA A 1 463 ? 4.809 4.483 -28.499 1.00 72.62 463 ALA A CA 1
ATOM 3439 C C . ALA A 1 463 ? 4.016 3.183 -28.735 1.00 72.62 463 ALA A C 1
ATOM 3441 O O . ALA A 1 463 ? 4.383 2.147 -28.189 1.00 72.62 463 ALA A O 1
ATOM 3442 N N . ASP A 1 464 ? 3.031 3.208 -29.638 1.00 73.50 464 ASP A N 1
ATOM 3443 C CA . ASP A 1 464 ? 2.244 2.024 -30.016 1.00 73.50 464 ASP A CA 1
ATOM 3444 C C . ASP A 1 464 ? 3.120 0.911 -30.597 1.00 73.50 464 ASP A C 1
ATOM 3446 O O . ASP A 1 464 ? 2.929 -0.272 -30.313 1.00 73.50 464 ASP A O 1
ATOM 3450 N N . ARG A 1 465 ? 4.131 1.282 -31.390 1.00 76.06 465 ARG A N 1
ATOM 3451 C CA . ARG A 1 465 ? 5.045 0.313 -31.987 1.00 76.06 465 ARG A CA 1
ATOM 3452 C C . ARG A 1 465 ? 5.994 -0.277 -30.946 1.00 76.06 465 ARG A C 1
ATOM 3454 O O . ARG A 1 465 ? 6.198 -1.486 -30.961 1.00 76.06 465 ARG A O 1
ATOM 3461 N N . VAL A 1 466 ? 6.524 0.533 -30.025 1.00 75.44 466 VAL A N 1
ATOM 3462 C CA . VAL A 1 466 ? 7.312 0.046 -28.876 1.00 75.44 466 VAL A CA 1
ATOM 3463 C C . VAL A 1 466 ? 6.477 -0.907 -28.029 1.00 75.44 466 VAL A C 1
ATOM 3465 O O . VAL A 1 466 ? 6.946 -1.997 -27.719 1.00 75.44 466 VAL A O 1
ATOM 3468 N N . GLN A 1 467 ? 5.238 -0.534 -27.706 1.00 81.00 467 GLN A N 1
ATOM 3469 C CA . GLN A 1 467 ? 4.316 -1.380 -26.954 1.00 81.00 467 GLN A CA 1
ATOM 3470 C C . GLN A 1 467 ? 4.099 -2.721 -27.661 1.00 81.00 467 GLN A C 1
ATOM 3472 O O . GLN A 1 467 ? 4.237 -3.763 -27.031 1.00 81.00 467 GLN A O 1
ATOM 3477 N N . HIS A 1 468 ? 3.817 -2.716 -28.966 1.00 81.44 468 HIS A N 1
ATOM 3478 C CA . HIS A 1 468 ? 3.632 -3.949 -29.730 1.00 81.44 468 HIS A CA 1
ATOM 3479 C C . HIS A 1 468 ? 4.879 -4.845 -29.705 1.00 81.44 468 HIS A C 1
ATOM 3481 O O . HIS A 1 468 ? 4.770 -6.050 -29.486 1.00 81.44 468 HIS A O 1
ATOM 3487 N N . ILE A 1 469 ? 6.067 -4.259 -29.882 1.00 77.25 469 ILE A N 1
ATOM 3488 C CA . ILE A 1 469 ? 7.333 -5.001 -29.867 1.00 77.25 469 ILE A CA 1
ATOM 3489 C C . ILE A 1 469 ? 7.583 -5.615 -28.489 1.00 77.25 469 ILE A C 1
ATOM 3491 O O . ILE A 1 469 ? 7.860 -6.805 -28.401 1.00 77.25 469 ILE A O 1
ATOM 3495 N N . VAL A 1 470 ? 7.437 -4.833 -27.417 1.00 81.62 470 VAL A N 1
ATOM 3496 C CA . VAL A 1 470 ? 7.630 -5.314 -26.041 1.00 81.62 470 VAL A CA 1
ATOM 3497 C C . VAL A 1 470 ? 6.613 -6.403 -25.697 1.00 81.62 470 VAL A C 1
ATOM 3499 O O . VAL A 1 470 ? 6.998 -7.431 -25.154 1.00 81.62 470 VAL A O 1
ATOM 3502 N N . ALA A 1 471 ? 5.337 -6.214 -26.044 1.00 86.12 471 ALA A N 1
ATOM 3503 C CA . ALA A 1 471 ? 4.285 -7.191 -25.774 1.00 86.12 471 ALA A CA 1
ATOM 3504 C C . ALA A 1 471 ? 4.537 -8.523 -26.493 1.00 86.12 471 ALA A C 1
ATOM 3506 O O . ALA A 1 471 ? 4.444 -9.589 -25.889 1.00 86.12 471 ALA A O 1
ATOM 3507 N N . THR A 1 472 ? 4.903 -8.463 -27.773 1.00 84.31 472 THR A N 1
ATOM 3508 C CA . THR A 1 472 ? 5.188 -9.667 -28.562 1.00 84.31 472 THR A CA 1
ATOM 3509 C C . THR A 1 472 ? 6.417 -10.388 -28.006 1.00 84.31 472 THR A C 1
ATOM 3511 O O . THR A 1 472 ? 6.382 -11.597 -27.809 1.00 84.31 472 THR A O 1
ATOM 3514 N N . ALA A 1 473 ? 7.472 -9.647 -27.665 1.00 82.62 473 ALA A N 1
ATOM 3515 C CA . ALA A 1 473 ? 8.710 -10.221 -27.155 1.00 82.62 473 ALA A CA 1
ATOM 3516 C C . ALA A 1 473 ? 8.533 -10.873 -25.770 1.00 82.62 473 ALA A C 1
ATOM 3518 O O . ALA A 1 473 ? 9.033 -11.970 -25.531 1.00 82.62 473 ALA A O 1
ATOM 3519 N N . LEU A 1 474 ? 7.759 -10.233 -24.884 1.00 87.25 474 LEU A N 1
ATOM 3520 C C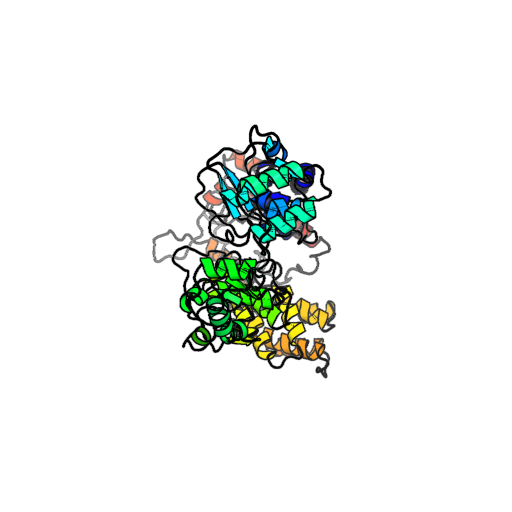A . LEU A 1 474 ? 7.341 -10.830 -23.616 1.00 87.25 474 LEU A CA 1
ATOM 3521 C C . LEU A 1 474 ? 6.531 -12.106 -23.846 1.00 87.25 474 LEU A C 1
ATOM 3523 O O . LEU A 1 474 ? 6.812 -13.108 -23.206 1.00 87.25 474 LEU A O 1
ATOM 3527 N N . SER A 1 475 ? 5.566 -12.092 -24.769 1.00 89.00 475 SER A N 1
ATOM 3528 C CA . SER A 1 475 ? 4.709 -13.257 -25.030 1.00 89.00 475 SER A CA 1
ATOM 3529 C C . SER A 1 475 ? 5.524 -14.483 -25.449 1.00 89.00 475 SER A C 1
ATOM 3531 O O . SER A 1 475 ? 5.342 -15.550 -24.872 1.00 89.00 475 SER A O 1
ATOM 3533 N N . VAL A 1 476 ? 6.482 -14.308 -26.370 1.00 85.06 476 VAL A N 1
ATOM 3534 C CA . VAL A 1 476 ? 7.377 -15.392 -26.814 1.00 85.06 476 VAL A CA 1
ATOM 3535 C C . VAL A 1 476 ? 8.189 -15.947 -25.640 1.00 85.06 476 VAL A C 1
ATOM 3537 O O . VAL A 1 476 ? 8.235 -17.157 -25.442 1.00 85.06 476 VAL A O 1
ATOM 3540 N N . ALA A 1 477 ? 8.783 -15.079 -24.816 1.00 86.25 477 ALA A N 1
ATOM 3541 C CA . ALA A 1 477 ? 9.562 -15.525 -23.661 1.00 86.25 477 ALA A CA 1
ATOM 3542 C C . ALA A 1 477 ? 8.707 -16.238 -22.599 1.00 86.25 477 ALA A C 1
ATOM 3544 O O . ALA A 1 477 ? 9.155 -17.213 -21.999 1.00 86.25 477 ALA A O 1
ATOM 3545 N N . LEU A 1 478 ? 7.472 -15.781 -22.376 1.00 88.94 478 LEU A N 1
ATOM 3546 C CA . LEU A 1 478 ? 6.539 -16.429 -21.454 1.00 88.94 478 LEU A CA 1
ATOM 3547 C C . LEU A 1 478 ? 6.060 -17.788 -21.973 1.00 88.94 478 LEU A C 1
ATOM 3549 O O . LEU A 1 478 ? 5.879 -18.702 -21.174 1.00 88.94 478 LEU A O 1
ATOM 3553 N N . ASP A 1 479 ? 5.893 -17.954 -23.286 1.00 88.12 479 ASP A N 1
ATOM 3554 C CA . ASP A 1 479 ? 5.622 -19.266 -23.881 1.00 88.12 479 ASP A CA 1
ATOM 3555 C C . ASP A 1 479 ? 6.796 -20.230 -23.697 1.00 88.12 479 ASP A C 1
ATOM 3557 O O . ASP A 1 479 ? 6.570 -21.405 -23.410 1.00 88.12 479 ASP A O 1
ATOM 3561 N N . THR A 1 480 ? 8.039 -19.749 -23.766 1.00 87.31 480 THR A N 1
ATOM 3562 C CA . THR A 1 480 ? 9.215 -20.560 -23.415 1.00 87.31 480 THR A CA 1
ATOM 3563 C C . THR A 1 480 ? 9.219 -20.949 -21.939 1.00 87.31 480 THR A C 1
ATOM 3565 O O . THR A 1 480 ? 9.395 -22.125 -21.632 1.00 87.31 480 THR A O 1
ATOM 3568 N N . ILE A 1 481 ? 8.967 -20.003 -21.026 1.00 86.19 481 ILE A N 1
ATOM 3569 C CA . ILE A 1 481 ? 8.906 -20.268 -19.575 1.00 86.19 481 ILE A CA 1
ATOM 3570 C C . ILE A 1 481 ? 7.829 -21.306 -19.242 1.00 86.19 481 ILE A C 1
ATOM 3572 O O . ILE A 1 481 ? 8.053 -22.187 -18.418 1.00 86.19 481 ILE A O 1
ATOM 3576 N N . ALA A 1 482 ? 6.683 -21.236 -19.914 1.00 87.62 482 ALA A N 1
ATOM 3577 C CA . ALA A 1 482 ? 5.594 -22.188 -19.745 1.00 87.62 482 ALA A CA 1
ATOM 3578 C C . ALA A 1 482 ? 5.799 -23.529 -20.480 1.00 87.62 482 ALA A C 1
ATOM 3580 O O . ALA A 1 482 ? 4.898 -24.367 -20.498 1.00 87.62 482 ALA A O 1
ATOM 3581 N N . GLY A 1 483 ? 6.941 -23.734 -21.147 1.00 84.88 483 GLY A N 1
ATOM 3582 C CA . GLY A 1 483 ? 7.233 -24.957 -21.901 1.00 84.88 483 GLY A CA 1
ATOM 3583 C C . GLY A 1 483 ? 6.386 -25.146 -23.166 1.00 84.88 483 GLY A C 1
ATOM 3584 O O . GLY A 1 483 ? 6.260 -26.264 -23.658 1.00 84.88 483 GLY A O 1
ATOM 3585 N N . ARG A 1 484 ? 5.787 -24.072 -23.696 1.00 83.19 484 ARG A N 1
ATOM 3586 C CA . ARG A 1 484 ? 4.981 -24.069 -24.931 1.00 83.19 484 ARG A CA 1
ATOM 3587 C C . ARG A 1 484 ? 5.778 -23.706 -26.186 1.00 83.19 484 ARG A C 1
ATOM 3589 O O . ARG A 1 484 ? 5.249 -23.824 -27.289 1.00 83.19 484 ARG A O 1
ATOM 3596 N N . ALA A 1 485 ? 7.019 -23.243 -26.040 1.00 76.44 485 ALA A N 1
ATOM 3597 C CA . ALA A 1 485 ? 7.865 -22.892 -27.177 1.00 76.44 485 ALA A CA 1
ATOM 3598 C C . ALA A 1 485 ? 8.391 -24.144 -27.901 1.00 76.44 485 ALA A C 1
ATOM 3600 O O . ALA A 1 485 ? 8.915 -25.057 -27.267 1.00 76.44 485 ALA A O 1
ATOM 3601 N N . GLY A 1 486 ? 8.255 -24.169 -29.232 1.00 62.09 486 GLY A N 1
ATOM 3602 C CA . GLY A 1 486 ? 8.762 -25.250 -30.088 1.00 62.09 486 GLY A CA 1
ATOM 3603 C C . GLY A 1 486 ? 10.164 -25.014 -30.663 1.00 62.09 486 GLY A C 1
ATOM 3604 O O . GLY A 1 486 ? 10.846 -25.982 -30.982 1.00 62.09 486 GLY A O 1
ATOM 3605 N N . ASP A 1 487 ? 10.597 -23.752 -30.756 1.00 66.31 487 ASP A N 1
ATOM 3606 C CA . ASP A 1 487 ? 11.855 -23.326 -31.385 1.00 66.31 487 ASP A CA 1
ATOM 3607 C C . ASP A 1 487 ? 12.781 -22.611 -30.383 1.00 66.31 487 ASP A C 1
ATOM 3609 O O . ASP A 1 487 ? 12.347 -22.177 -29.312 1.00 66.31 487 ASP A O 1
ATOM 3613 N N . ASP A 1 488 ? 14.057 -22.447 -30.752 1.00 75.38 488 ASP A N 1
ATOM 3614 C CA . ASP A 1 488 ? 15.028 -21.662 -29.981 1.00 75.38 488 ASP A CA 1
ATOM 3615 C C . ASP A 1 488 ? 14.545 -20.209 -29.784 1.00 75.38 488 ASP A C 1
ATOM 3617 O O . ASP A 1 488 ? 14.279 -19.466 -30.741 1.00 75.38 488 ASP A O 1
ATOM 3621 N N . LEU A 1 489 ? 14.425 -19.807 -28.515 1.00 71.50 489 LEU A N 1
ATOM 3622 C CA . LEU A 1 489 ? 13.932 -18.494 -28.100 1.00 71.50 489 LEU A CA 1
ATOM 3623 C C . LEU A 1 489 ? 14.824 -17.375 -28.651 1.00 71.50 489 LEU A C 1
ATOM 3625 O O . LEU A 1 489 ? 14.310 -16.372 -29.148 1.00 71.50 489 LEU A O 1
ATOM 3629 N N . SER A 1 490 ? 16.145 -17.561 -28.622 1.00 65.06 490 SER A N 1
ATOM 3630 C CA . SER A 1 490 ? 17.115 -16.575 -29.104 1.00 65.06 490 SER A CA 1
ATOM 3631 C C . SER A 1 490 ? 16.932 -16.304 -30.601 1.00 65.06 490 SER A C 1
ATOM 3633 O O . SER A 1 490 ? 16.757 -15.150 -31.006 1.00 65.06 490 SER A O 1
ATOM 3635 N N . ALA A 1 491 ? 16.863 -17.355 -31.424 1.00 68.81 491 ALA A N 1
ATOM 3636 C CA . ALA A 1 491 ? 16.600 -17.235 -32.859 1.00 68.81 491 ALA A CA 1
ATOM 3637 C C . ALA A 1 491 ? 15.238 -16.586 -33.170 1.00 68.81 491 ALA A C 1
ATOM 3639 O O . ALA A 1 491 ? 15.139 -15.723 -34.051 1.00 68.81 491 ALA A O 1
ATOM 3640 N N . THR A 1 492 ? 14.194 -16.956 -32.423 1.00 71.50 492 THR A N 1
ATOM 3641 C CA . THR A 1 492 ? 12.840 -16.405 -32.589 1.00 71.50 492 THR A CA 1
ATOM 3642 C C . THR A 1 492 ? 12.807 -14.908 -32.283 1.00 71.50 492 THR A C 1
ATOM 3644 O O . THR A 1 492 ? 12.248 -14.125 -33.055 1.00 71.50 492 THR A O 1
ATOM 3647 N N . LEU A 1 493 ? 13.450 -14.485 -31.190 1.00 67.69 493 LEU A N 1
ATOM 3648 C CA . LEU A 1 493 ? 13.550 -13.077 -30.806 1.00 67.69 493 LEU A CA 1
ATOM 3649 C C . LEU A 1 493 ? 14.328 -12.262 -31.845 1.00 67.69 493 LEU A C 1
ATOM 3651 O O . LEU A 1 493 ? 13.882 -11.172 -32.206 1.00 67.69 493 LEU A O 1
ATOM 3655 N N . VAL A 1 494 ? 15.438 -12.787 -32.373 1.00 65.56 494 VAL A N 1
ATOM 3656 C CA . VAL A 1 494 ? 16.227 -12.117 -33.423 1.00 65.56 494 VAL A CA 1
ATOM 3657 C C . VAL A 1 494 ? 15.386 -11.902 -34.684 1.00 65.56 494 VAL A C 1
ATOM 3659 O O . VAL A 1 494 ? 15.226 -10.759 -35.117 1.00 65.56 494 VAL A O 1
ATOM 3662 N N . GLN A 1 495 ? 14.750 -12.949 -35.220 1.00 67.94 495 GLN A N 1
ATOM 3663 C CA . GLN A 1 495 ? 13.899 -12.829 -36.413 1.00 67.94 495 GLN A CA 1
ATOM 3664 C C . GLN A 1 495 ? 12.702 -11.897 -36.186 1.00 67.94 495 GLN A C 1
ATOM 3666 O O . GLN A 1 495 ? 12.311 -11.128 -37.071 1.00 67.94 495 GLN A O 1
ATOM 3671 N N . MET A 1 496 ? 12.098 -11.953 -34.997 1.00 66.12 496 MET A N 1
ATOM 3672 C CA . MET A 1 496 ? 10.986 -11.088 -34.621 1.00 66.12 496 MET A CA 1
ATOM 3673 C C . MET A 1 496 ? 11.419 -9.618 -34.583 1.00 66.12 496 MET A C 1
ATOM 3675 O O . MET A 1 496 ? 10.696 -8.755 -35.090 1.00 66.12 496 MET A O 1
ATOM 3679 N N . LEU A 1 497 ? 12.580 -9.318 -34.000 1.00 60.75 497 LEU A N 1
ATOM 3680 C CA . LEU A 1 497 ? 13.128 -7.965 -33.919 1.00 60.75 497 LEU A CA 1
ATOM 3681 C C . LEU A 1 497 ? 13.544 -7.440 -35.299 1.00 60.75 497 LEU A C 1
ATOM 3683 O O . LEU A 1 497 ? 13.282 -6.275 -35.599 1.00 60.75 497 LEU A O 1
ATOM 3687 N N . GLU A 1 498 ? 14.098 -8.287 -36.168 1.00 61.78 498 GLU A N 1
ATOM 3688 C CA . GLU A 1 498 ? 14.414 -7.950 -37.564 1.00 61.78 498 GLU A CA 1
ATOM 3689 C C . GLU A 1 498 ? 13.153 -7.634 -38.381 1.00 61.78 498 GLU A C 1
ATOM 3691 O O . GLU A 1 498 ? 13.080 -6.592 -39.035 1.00 61.78 498 GLU A O 1
ATOM 3696 N N . ARG A 1 499 ? 12.109 -8.471 -38.283 1.00 61.84 499 ARG A N 1
ATOM 3697 C CA . ARG A 1 499 ? 10.817 -8.256 -38.964 1.00 61.84 499 ARG A CA 1
ATOM 3698 C C . ARG A 1 499 ? 10.076 -7.029 -38.453 1.00 61.84 499 ARG A C 1
ATOM 3700 O O . ARG A 1 499 ? 9.432 -6.321 -39.226 1.00 61.84 499 ARG A O 1
ATOM 3707 N N . ASN A 1 500 ? 10.142 -6.767 -37.148 1.00 55.00 500 ASN A N 1
ATOM 3708 C CA . ASN A 1 500 ? 9.455 -5.626 -36.556 1.00 55.00 500 ASN A CA 1
ATOM 3709 C C . ASN A 1 500 ? 10.244 -4.309 -36.649 1.00 55.00 500 ASN A C 1
ATOM 3711 O O . ASN A 1 500 ? 9.654 -3.239 -36.452 1.00 55.00 500 ASN A O 1
ATOM 3715 N N . GLY A 1 501 ? 11.535 -4.388 -36.977 1.00 52.53 501 GLY A N 1
ATOM 3716 C CA . GLY A 1 501 ? 12.526 -3.319 -36.949 1.00 52.53 501 GLY A CA 1
ATOM 3717 C C . GLY A 1 501 ? 12.725 -2.545 -38.251 1.00 52.53 501 GLY A C 1
ATOM 3718 O O . GLY A 1 501 ? 13.867 -2.253 -38.599 1.00 52.53 501 GLY A O 1
ATOM 3719 N N . GLN A 1 502 ? 11.664 -2.104 -38.936 1.00 53.56 502 GLN A N 1
ATOM 3720 C CA . GLN A 1 502 ? 11.809 -1.003 -39.904 1.00 53.56 502 GLN A CA 1
ATOM 3721 C C . GLN A 1 502 ? 12.029 0.321 -39.150 1.00 53.56 502 GLN A C 1
ATOM 3723 O O . GLN A 1 502 ? 11.142 1.166 -39.031 1.00 53.56 502 GLN A O 1
ATOM 3728 N N . ALA A 1 503 ? 13.217 0.478 -38.564 1.00 52.56 503 ALA A N 1
ATOM 3729 C CA . ALA A 1 503 ? 13.672 1.739 -38.004 1.00 52.56 503 ALA A CA 1
ATOM 3730 C C . ALA A 1 503 ? 13.714 2.799 -39.119 1.00 52.56 503 ALA A C 1
ATOM 3732 O O . ALA A 1 503 ? 14.025 2.508 -40.273 1.00 52.56 503 ALA A O 1
ATOM 3733 N N . ARG A 1 504 ? 13.392 4.055 -38.803 1.00 56.16 504 ARG A N 1
ATOM 3734 C CA . ARG A 1 504 ? 13.513 5.136 -39.792 1.00 56.16 504 ARG A CA 1
ATOM 3735 C C . ARG A 1 504 ? 14.993 5.390 -40.075 1.00 56.16 504 ARG A C 1
ATOM 3737 O O . ARG A 1 504 ? 15.774 5.519 -39.131 1.00 56.16 504 ARG A O 1
ATOM 3744 N N . LYS A 1 505 ? 15.396 5.475 -41.347 1.00 60.56 505 LYS A N 1
ATOM 3745 C CA . LYS A 1 505 ? 16.731 5.981 -41.706 1.00 60.56 505 LYS A CA 1
ATOM 3746 C C . LYS A 1 505 ? 16.823 7.469 -41.370 1.00 60.56 505 LYS A C 1
ATOM 3748 O O . LYS A 1 505 ? 15.812 8.166 -41.298 1.00 60.56 505 LYS A O 1
ATOM 3753 N N . CYS A 1 506 ? 18.035 7.940 -41.111 1.00 57.56 506 CYS A N 1
ATOM 3754 C CA . CYS A 1 506 ? 18.301 9.353 -40.906 1.00 57.56 506 CYS A CA 1
ATOM 3755 C C . CYS A 1 506 ? 17.826 10.166 -42.117 1.00 57.56 506 CYS A C 1
ATOM 3757 O O . CYS A 1 506 ? 18.117 9.820 -43.254 1.00 57.56 506 CYS A O 1
ATOM 3759 N N . VAL A 1 507 ? 17.155 11.288 -41.863 1.00 70.25 507 VAL A N 1
ATOM 3760 C CA . VAL A 1 507 ? 16.658 12.228 -42.882 1.00 70.25 507 VAL A CA 1
ATOM 3761 C C . VAL A 1 507 ? 17.778 12.953 -43.646 1.00 70.25 507 VAL A C 1
ATOM 3763 O O . VAL A 1 507 ? 17.508 13.717 -44.564 1.00 70.25 507 VAL A O 1
ATOM 3766 N N . VAL A 1 508 ? 19.040 12.763 -43.253 1.00 62.59 508 VAL A N 1
ATOM 3767 C CA . VAL A 1 508 ? 20.187 13.360 -43.950 1.00 62.59 508 VAL A CA 1
ATOM 3768 C C . VAL A 1 508 ? 20.521 12.494 -45.169 1.00 62.59 508 VAL A C 1
ATOM 3770 O O . VAL A 1 508 ? 20.727 11.294 -44.977 1.00 62.59 508 VAL A O 1
ATOM 3773 N N . PRO A 1 509 ? 20.577 13.069 -46.388 1.00 58.22 509 PRO A N 1
ATOM 3774 C CA . PRO A 1 509 ? 20.952 12.343 -47.602 1.00 58.22 509 PRO A CA 1
ATOM 3775 C C . PRO A 1 509 ? 22.271 11.586 -47.422 1.00 58.22 509 PRO A C 1
ATOM 3777 O O . PRO A 1 509 ? 23.161 12.071 -46.728 1.00 58.22 509 PRO A O 1
ATOM 3780 N N . GLU A 1 510 ? 22.368 10.385 -47.998 1.00 62.59 510 GLU A N 1
ATOM 3781 C CA . GLU A 1 510 ? 23.553 9.503 -47.928 1.00 62.59 510 GLU A CA 1
ATOM 3782 C C . GLU A 1 510 ? 23.923 9.008 -46.514 1.00 62.59 510 GLU A C 1
ATOM 3784 O O . GLU A 1 510 ? 24.898 8.283 -46.322 1.00 62.59 510 GLU A O 1
ATOM 3789 N N . CYS A 1 511 ? 23.111 9.319 -45.498 1.00 54.88 511 CYS A N 1
ATOM 3790 C CA . CYS A 1 511 ? 23.281 8.773 -44.162 1.00 54.88 511 CYS A CA 1
ATOM 3791 C C . CYS A 1 511 ? 22.540 7.440 -44.025 1.00 54.88 511 CYS A C 1
ATOM 3793 O O . CYS A 1 511 ? 21.319 7.392 -43.870 1.00 54.88 511 CYS A O 1
ATOM 3795 N N . GLU A 1 512 ? 23.289 6.342 -43.993 1.00 47.78 512 GLU A N 1
ATOM 3796 C CA . GLU A 1 512 ? 22.712 5.002 -43.825 1.00 47.78 512 GLU A CA 1
ATOM 3797 C C . GLU A 1 512 ? 22.346 4.657 -42.371 1.00 47.78 512 GLU A C 1
ATOM 3799 O O . GLU A 1 512 ? 21.786 3.598 -42.092 1.00 47.78 512 GLU A O 1
ATOM 3804 N N . TRP A 1 513 ? 22.625 5.562 -41.430 1.00 45.75 513 TRP A N 1
ATOM 3805 C CA . TRP A 1 513 ? 22.393 5.345 -40.006 1.00 45.75 513 TRP A CA 1
ATOM 3806 C C . TRP A 1 513 ? 20.933 5.559 -39.607 1.00 45.75 513 TRP A C 1
ATOM 3808 O O . TRP A 1 513 ? 20.236 6.436 -40.115 1.00 45.75 513 TRP A O 1
ATOM 3818 N N . TRP A 1 514 ? 20.486 4.807 -38.605 1.00 51.09 514 TRP A N 1
ATOM 3819 C CA . TRP A 1 514 ? 19.127 4.898 -38.077 1.00 51.09 514 TRP A CA 1
ATOM 3820 C C . TRP A 1 514 ? 18.867 6.214 -37.335 1.00 51.09 514 TRP A C 1
ATOM 3822 O O . TRP A 1 514 ? 19.683 6.668 -36.524 1.00 51.09 514 TRP A O 1
ATOM 3832 N N . ALA A 1 515 ? 17.697 6.801 -37.573 1.00 53.94 515 ALA A N 1
ATOM 3833 C CA . ALA A 1 515 ? 17.201 7.947 -36.835 1.00 53.94 515 ALA A CA 1
ATOM 3834 C C . ALA A 1 515 ? 16.918 7.569 -35.374 1.00 53.94 515 ALA A C 1
ATOM 3836 O O . ALA A 1 515 ? 16.313 6.540 -35.089 1.00 53.94 515 ALA A O 1
ATOM 3837 N N . VAL A 1 516 ? 17.359 8.410 -34.441 1.00 47.72 516 VAL A N 1
ATOM 3838 C CA . VAL A 1 516 ? 17.177 8.232 -32.987 1.00 47.72 516 VAL A CA 1
ATOM 3839 C C . VAL A 1 516 ? 16.560 9.457 -32.316 1.00 47.72 516 VAL A C 1
ATOM 3841 O O . VAL A 1 516 ? 16.137 9.376 -31.164 1.00 47.72 516 VAL A O 1
ATOM 3844 N N . GLU A 1 517 ? 16.525 10.600 -33.009 1.00 47.06 517 GLU A N 1
ATOM 3845 C CA . GLU A 1 517 ? 15.968 11.848 -32.497 1.00 47.06 517 GLU A CA 1
ATOM 3846 C C . GLU A 1 517 ? 15.531 12.767 -33.647 1.00 47.06 517 GLU A C 1
ATOM 3848 O O . GLU A 1 517 ? 16.361 13.156 -34.464 1.00 47.06 517 GLU A O 1
ATOM 3853 N N . GLN A 1 518 ? 14.244 13.139 -33.692 1.00 55.66 518 GLN A N 1
ATOM 3854 C CA . GLN A 1 518 ? 13.679 14.072 -34.690 1.00 55.66 518 GLN A CA 1
ATOM 3855 C C . GLN A 1 518 ? 14.071 13.708 -36.140 1.00 55.66 518 GLN A C 1
ATOM 3857 O O . GLN A 1 518 ? 14.622 14.532 -36.869 1.00 55.66 518 GLN A O 1
ATOM 3862 N N . ASP A 1 519 ? 13.858 12.438 -36.504 1.00 59.00 519 ASP A N 1
ATOM 3863 C CA . ASP A 1 519 ? 14.204 11.826 -37.799 1.00 59.00 519 ASP A CA 1
ATOM 3864 C C . ASP A 1 519 ? 15.703 11.884 -38.176 1.00 59.00 519 ASP A C 1
ATOM 3866 O O . ASP A 1 519 ? 16.079 11.612 -39.310 1.00 59.00 519 ASP A O 1
ATOM 3870 N N . ARG A 1 520 ? 16.607 12.177 -37.230 1.00 59.72 520 ARG A N 1
ATOM 3871 C CA . ARG A 1 520 ? 18.067 12.212 -37.442 1.00 59.72 520 ARG A CA 1
ATOM 3872 C C . ARG A 1 520 ? 18.790 11.156 -36.615 1.00 59.72 520 ARG A C 1
ATOM 3874 O O . ARG A 1 520 ? 18.360 10.811 -35.511 1.00 59.72 520 ARG A O 1
ATOM 3881 N N . CYS A 1 521 ? 19.903 10.637 -37.135 1.00 60.12 521 CYS A N 1
ATOM 3882 C CA . CYS A 1 521 ? 20.796 9.767 -36.368 1.00 60.12 521 CYS A CA 1
ATOM 3883 C C . CYS A 1 521 ? 21.462 10.541 -35.219 1.00 60.12 521 CYS A C 1
ATOM 3885 O O . CYS A 1 521 ? 21.412 11.772 -35.165 1.00 60.12 521 CYS A O 1
ATOM 3887 N N . SER A 1 522 ? 22.099 9.827 -34.288 1.00 47.66 522 SER A N 1
ATOM 3888 C CA . SER A 1 522 ? 22.717 10.434 -33.100 1.00 47.66 522 SER A CA 1
ATOM 3889 C C . SER A 1 522 ? 23.737 11.507 -33.481 1.00 47.66 522 SER A C 1
ATOM 3891 O O . SER A 1 522 ? 23.722 12.590 -32.899 1.00 47.66 522 SER A O 1
ATOM 3893 N N . ALA A 1 523 ? 24.561 11.239 -34.497 1.00 50.69 523 ALA A N 1
ATOM 3894 C CA . ALA A 1 523 ? 25.555 12.172 -35.013 1.00 50.69 523 ALA A CA 1
ATOM 3895 C C . ALA A 1 523 ? 24.906 13.455 -3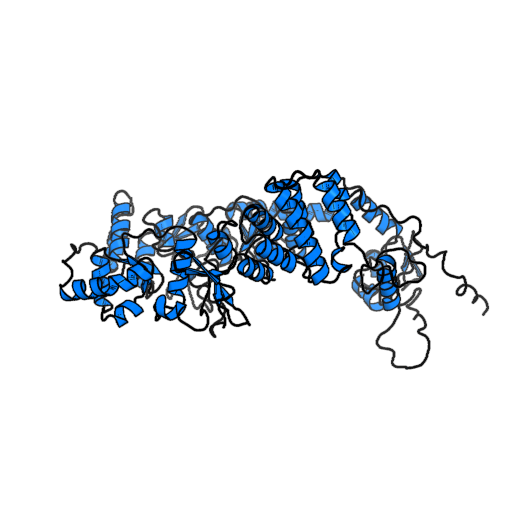5.559 1.00 50.69 523 ALA A C 1
ATOM 3897 O O . ALA A 1 523 ? 25.219 14.547 -35.088 1.00 50.69 523 ALA A O 1
ATOM 3898 N N . HIS A 1 524 ? 23.923 13.338 -36.454 1.00 58.53 524 HIS A N 1
ATOM 3899 C CA . HIS A 1 524 ? 23.246 14.495 -37.046 1.00 58.53 524 HIS A CA 1
ATOM 3900 C C . HIS A 1 524 ? 22.344 15.257 -36.059 1.00 58.53 524 HIS A C 1
ATOM 3902 O O . HIS A 1 524 ? 22.170 16.468 -36.184 1.00 58.53 524 HIS A O 1
ATOM 3908 N N . ALA A 1 525 ? 21.794 14.592 -35.040 1.00 54.12 525 ALA A N 1
ATOM 3909 C CA . ALA A 1 525 ? 21.067 15.252 -33.956 1.00 54.12 525 ALA A CA 1
ATOM 3910 C C . ALA A 1 525 ? 22.009 16.021 -33.010 1.00 54.12 525 ALA A C 1
ATOM 3912 O O . ALA A 1 525 ? 21.650 17.077 -32.485 1.00 54.12 525 ALA A O 1
ATOM 3913 N N . ILE A 1 526 ? 23.220 15.506 -32.771 1.00 51.34 526 ILE A N 1
ATOM 3914 C CA . ILE A 1 526 ? 24.277 16.217 -32.037 1.00 51.34 526 ILE A CA 1
ATOM 3915 C C . ILE A 1 526 ? 24.776 17.410 -32.859 1.00 51.34 526 ILE A C 1
ATOM 3917 O O . ILE A 1 526 ? 24.883 18.504 -32.313 1.00 51.34 526 ILE A O 1
ATOM 3921 N N . GLN A 1 527 ? 25.003 17.229 -34.160 1.00 60.06 527 GLN A N 1
ATOM 3922 C CA . GLN A 1 527 ? 25.425 18.290 -35.072 1.00 60.06 527 GLN A CA 1
ATOM 3923 C C . GLN A 1 527 ? 24.404 19.431 -35.134 1.00 60.06 527 GLN A C 1
ATOM 3925 O O . GLN A 1 527 ? 24.756 20.565 -34.837 1.00 60.06 527 GLN A O 1
ATOM 3930 N N . ARG A 1 528 ? 23.116 19.137 -35.346 1.00 60.91 528 ARG A N 1
ATOM 3931 C CA . ARG A 1 528 ? 22.052 20.156 -35.328 1.00 60.91 528 ARG A CA 1
ATOM 3932 C C . ARG A 1 528 ? 21.970 20.919 -34.001 1.00 60.91 528 ARG A C 1
ATOM 3934 O O . ARG A 1 528 ? 21.627 22.098 -33.975 1.00 60.91 528 ARG A O 1
ATOM 3941 N N . ARG A 1 529 ? 22.242 20.249 -32.873 1.00 55.69 529 ARG A N 1
ATOM 3942 C CA . ARG A 1 529 ? 22.309 20.905 -31.555 1.00 55.69 529 ARG A CA 1
ATOM 3943 C C . ARG A 1 529 ? 23.517 21.828 -31.443 1.00 55.69 529 ARG A C 1
ATOM 3945 O O . ARG A 1 529 ? 23.368 22.902 -30.881 1.00 55.69 529 ARG A O 1
ATOM 3952 N N . ARG A 1 530 ? 24.668 21.435 -31.995 1.00 55.06 530 ARG A N 1
ATOM 3953 C CA . ARG A 1 530 ? 25.869 22.280 -32.079 1.00 55.06 530 ARG A CA 1
ATOM 3954 C C . ARG A 1 530 ? 25.639 23.493 -32.986 1.00 55.06 530 ARG A C 1
ATOM 3956 O O . ARG A 1 530 ? 25.963 24.597 -32.582 1.00 55.06 530 ARG A O 1
ATOM 3963 N N . GLU A 1 531 ? 24.987 23.308 -34.132 1.00 52.66 531 GLU A N 1
ATOM 3964 C CA . GLU A 1 531 ? 24.618 24.388 -35.063 1.00 52.66 531 GLU A CA 1
ATOM 3965 C C . GLU A 1 531 ? 23.620 25.380 -34.440 1.00 52.66 531 GLU A C 1
ATOM 3967 O O . GLU A 1 531 ? 23.753 26.585 -34.613 1.00 52.66 531 GLU A O 1
ATOM 3972 N N . ARG A 1 532 ? 22.659 24.903 -33.634 1.00 51.97 532 ARG A N 1
ATOM 3973 C CA . ARG A 1 532 ? 21.739 25.775 -32.874 1.00 51.97 532 ARG A CA 1
ATOM 3974 C C . ARG A 1 532 ? 22.423 26.637 -31.815 1.00 51.97 532 ARG A C 1
ATOM 3976 O O . ARG A 1 532 ? 21.880 27.678 -31.471 1.00 51.97 532 ARG A O 1
ATOM 3983 N N . VAL A 1 533 ? 23.555 26.191 -31.269 1.00 47.31 533 VAL A N 1
ATOM 3984 C CA . VAL A 1 533 ? 24.313 26.911 -30.227 1.00 47.31 533 VAL A CA 1
ATOM 3985 C C . VAL A 1 533 ? 25.145 28.061 -30.826 1.00 47.31 533 VAL A C 1
ATOM 3987 O O . VAL A 1 533 ? 25.626 28.909 -30.086 1.00 47.31 533 VAL A O 1
ATOM 3990 N N . LEU A 1 534 ? 25.236 28.155 -32.160 1.00 48.06 534 LEU A N 1
ATOM 3991 C CA . LEU A 1 534 ? 25.908 29.242 -32.887 1.00 48.06 534 LEU A CA 1
ATOM 3992 C C . LEU A 1 534 ? 24.984 30.435 -33.228 1.00 48.06 534 LEU A C 1
ATOM 3994 O O . LEU A 1 534 ? 25.427 31.364 -33.899 1.00 48.06 534 LEU A O 1
ATOM 3998 N N . LEU A 1 535 ? 23.713 30.425 -32.799 1.00 49.31 535 LEU A N 1
ATOM 3999 C CA . LEU A 1 535 ? 22.695 31.423 -33.166 1.00 49.31 535 LEU A CA 1
ATOM 4000 C C . LEU A 1 535 ? 22.153 32.168 -31.930 1.00 49.31 535 LEU A C 1
ATOM 4002 O O . LEU A 1 535 ? 21.689 31.536 -30.981 1.00 49.31 535 LEU A O 1
ATOM 4006 N N . ASP A 1 536 ? 22.175 33.505 -31.959 1.00 43.84 536 ASP A N 1
ATOM 4007 C CA . ASP A 1 536 ? 21.593 34.382 -30.928 1.00 43.84 536 ASP A CA 1
ATOM 4008 C C . ASP A 1 536 ? 20.060 34.497 -31.116 1.00 43.84 536 ASP A C 1
ATOM 4010 O O . ASP A 1 536 ? 19.621 34.922 -32.186 1.00 43.84 536 ASP A O 1
ATOM 4014 N N . PRO A 1 537 ? 19.210 34.161 -30.123 1.00 48.47 537 PRO A N 1
ATOM 4015 C CA . PRO A 1 537 ? 17.757 34.353 -30.218 1.00 48.47 537 PRO A CA 1
ATOM 4016 C C . PRO A 1 537 ? 17.306 35.823 -30.149 1.00 48.47 537 PRO A C 1
ATOM 4018 O O . PRO A 1 537 ? 16.122 36.096 -30.339 1.00 48.47 537 PRO A O 1
ATOM 4021 N N . SER A 1 538 ? 18.207 36.752 -29.818 1.00 47.44 538 SER A N 1
ATOM 4022 C CA . SER A 1 538 ? 17.890 38.145 -29.455 1.00 47.44 538 SER A CA 1
ATOM 4023 C C . SER A 1 538 ? 18.144 39.158 -30.577 1.00 47.44 538 SER A C 1
ATOM 4025 O O . SER A 1 538 ? 17.823 40.335 -30.416 1.00 47.44 538 SER A O 1
ATOM 4027 N N . GLY A 1 539 ? 18.727 38.730 -31.699 1.00 44.09 539 GLY A N 1
ATOM 4028 C CA . GLY A 1 539 ? 18.977 39.583 -32.858 1.00 44.09 539 GLY A CA 1
ATOM 4029 C C . GLY A 1 539 ? 17.694 39.821 -33.643 1.00 44.09 539 GLY A C 1
ATOM 4030 O O . GLY A 1 539 ? 17.350 39.046 -34.533 1.00 44.09 539 GLY A O 1
ATOM 4031 N N . VAL A 1 540 ? 16.970 40.885 -33.309 1.00 46.62 540 VAL A N 1
ATOM 4032 C CA . VAL A 1 540 ? 15.966 41.458 -34.205 1.00 46.62 540 VAL A CA 1
ATOM 4033 C C . VAL A 1 540 ? 16.720 42.014 -35.409 1.00 46.62 540 VAL A C 1
ATOM 4035 O O . VAL A 1 540 ? 17.292 43.086 -35.311 1.00 46.62 540 VAL A O 1
ATOM 4038 N N . ASP A 1 541 ? 16.784 41.239 -36.489 1.00 39.59 541 ASP A N 1
ATOM 4039 C CA . ASP A 1 541 ? 16.638 41.737 -37.856 1.00 39.59 541 ASP A CA 1
ATOM 4040 C C . ASP A 1 541 ? 16.341 40.570 -38.804 1.00 39.59 541 ASP A C 1
ATOM 4042 O O . ASP A 1 541 ? 17.094 39.610 -38.969 1.00 39.59 541 ASP A O 1
ATOM 4046 N N . SER A 1 542 ? 15.157 40.640 -39.402 1.00 48.69 542 SER A N 1
ATOM 4047 C CA . SER A 1 542 ? 14.673 39.688 -40.394 1.00 48.69 542 SER A CA 1
ATOM 4048 C C . SER A 1 542 ? 15.267 40.079 -41.746 1.00 48.69 542 SER A C 1
ATOM 4050 O O . SER A 1 542 ? 14.744 41.016 -42.337 1.00 48.69 542 SER A O 1
ATOM 4052 N N . SER A 1 543 ? 16.348 39.429 -42.211 1.00 45.28 543 SER A N 1
ATOM 4053 C CA . SER A 1 543 ? 16.697 39.235 -43.650 1.00 45.28 543 SER A CA 1
ATOM 4054 C C . SER A 1 543 ? 18.184 39.009 -43.999 1.00 45.28 543 SER A C 1
ATOM 4056 O O . SER A 1 543 ? 18.533 39.105 -45.175 1.00 45.28 543 SER A O 1
ATOM 4058 N N . THR A 1 544 ? 19.069 38.610 -43.081 1.00 41.91 544 THR A N 1
ATOM 4059 C CA . THR A 1 544 ? 20.462 38.294 -43.468 1.00 41.91 544 THR A CA 1
ATOM 4060 C C . THR A 1 544 ? 20.978 37.016 -42.820 1.00 41.91 544 THR A C 1
ATOM 4062 O O . THR A 1 544 ? 20.724 36.740 -41.650 1.00 41.91 544 THR A O 1
ATOM 4065 N N . THR A 1 545 ? 21.673 36.207 -43.622 1.00 41.22 545 THR A N 1
ATOM 4066 C CA . THR A 1 545 ? 22.322 34.942 -43.258 1.00 41.22 545 THR A CA 1
ATOM 4067 C C . THR A 1 545 ? 23.050 35.060 -41.912 1.00 41.22 545 THR A C 1
ATOM 4069 O O . THR A 1 545 ? 23.813 36.011 -41.737 1.00 41.22 545 THR A O 1
ATOM 4072 N N . PRO A 1 546 ? 22.846 34.131 -40.960 1.00 44.56 546 PRO A N 1
ATOM 4073 C CA . PRO A 1 546 ? 23.427 34.247 -39.630 1.00 44.56 546 PRO A CA 1
ATOM 4074 C C . PRO A 1 546 ? 24.952 34.154 -39.695 1.00 44.56 546 PRO A C 1
ATOM 4076 O O . PRO A 1 546 ? 25.512 33.100 -39.995 1.00 44.56 546 PRO A O 1
ATOM 4079 N N . THR A 1 547 ? 25.628 35.264 -39.416 1.00 46.88 547 THR A N 1
ATOM 4080 C CA . THR A 1 547 ? 27.085 35.331 -39.329 1.00 46.88 547 THR A CA 1
ATOM 4081 C C . THR A 1 547 ? 27.551 34.975 -37.911 1.00 46.88 547 THR A C 1
ATOM 4083 O O . THR A 1 547 ? 26.955 35.430 -36.931 1.00 46.88 547 THR A O 1
ATOM 4086 N N . PRO A 1 548 ? 28.613 34.162 -37.756 1.00 52.50 548 PRO A N 1
ATOM 4087 C CA . PRO A 1 548 ? 29.169 33.842 -36.444 1.00 52.50 548 PRO A CA 1
ATOM 4088 C C . PRO A 1 548 ? 29.628 35.116 -35.715 1.00 52.50 548 PRO A C 1
ATOM 4090 O O . PRO A 1 548 ? 30.344 35.942 -36.280 1.00 52.50 548 PRO A O 1
ATOM 4093 N N . ARG A 1 549 ? 29.239 35.290 -34.445 1.00 58.66 549 ARG A N 1
ATOM 4094 C CA . ARG A 1 549 ? 29.642 36.452 -33.632 1.00 58.66 549 ARG A CA 1
ATOM 4095 C C . ARG A 1 549 ? 30.992 36.198 -32.960 1.00 58.66 549 ARG A C 1
ATOM 4097 O O . ARG A 1 549 ? 31.148 35.206 -32.248 1.00 58.66 549 ARG A O 1
ATOM 4104 N N . ARG A 1 550 ? 31.958 37.109 -33.121 1.00 62.22 550 ARG A N 1
ATOM 4105 C CA . ARG A 1 550 ? 33.236 37.043 -32.386 1.00 62.22 550 ARG A CA 1
ATOM 4106 C C . ARG A 1 550 ? 33.035 37.310 -30.891 1.00 62.22 550 ARG A C 1
ATOM 4108 O O . ARG A 1 550 ? 32.246 38.171 -30.502 1.00 62.22 550 ARG A O 1
ATOM 4115 N N . SER A 1 551 ? 33.758 36.572 -30.054 1.00 70.69 551 SER A N 1
ATOM 4116 C CA . SER A 1 551 ? 33.787 36.722 -28.598 1.00 70.69 551 SER A CA 1
ATOM 4117 C C . SER A 1 551 ? 35.240 36.720 -28.126 1.00 70.69 551 SER A C 1
ATOM 4119 O O . SER A 1 551 ? 35.831 35.659 -27.929 1.00 70.69 551 SER A O 1
ATOM 4121 N N . GLY A 1 552 ? 35.815 37.919 -27.995 1.00 77.62 552 GLY A N 1
ATOM 4122 C CA . GLY A 1 552 ? 37.244 38.096 -27.730 1.00 77.62 552 GLY A CA 1
ATOM 4123 C C . GLY A 1 552 ? 38.099 37.437 -28.817 1.00 77.62 552 GLY A C 1
ATOM 4124 O O . GLY A 1 552 ? 37.866 37.666 -30.004 1.00 77.62 552 GLY A O 1
ATOM 4125 N N . HIS A 1 553 ? 39.040 36.586 -28.409 1.00 72.38 553 HIS A N 1
ATOM 4126 C CA . HIS A 1 553 ? 39.901 35.800 -29.302 1.00 72.38 553 HIS A CA 1
ATOM 4127 C C . HIS A 1 553 ? 39.239 34.528 -29.867 1.00 72.38 553 HIS A C 1
ATOM 4129 O O . HIS A 1 553 ? 39.878 33.799 -30.620 1.00 72.38 553 HIS A O 1
ATOM 4135 N N . GLY A 1 554 ? 37.970 34.261 -29.536 1.00 71.44 554 GLY A N 1
ATOM 4136 C CA . GLY A 1 554 ? 37.211 33.108 -30.026 1.00 71.44 554 GLY A CA 1
ATOM 4137 C C . GLY A 1 554 ? 35.855 33.481 -30.631 1.00 71.44 554 GLY A C 1
ATOM 4138 O O . GLY A 1 554 ? 35.593 34.629 -31.006 1.00 71.44 554 GLY A O 1
ATOM 4139 N N . TRP A 1 555 ? 34.960 32.499 -30.718 1.00 69.25 555 TRP A N 1
ATOM 4140 C CA . TRP A 1 555 ? 33.605 32.669 -31.251 1.00 69.25 555 TRP A CA 1
ATOM 4141 C C . TRP A 1 555 ? 32.562 32.484 -30.150 1.00 69.25 555 TRP A C 1
ATOM 4143 O O . TRP A 1 555 ? 32.705 31.646 -29.261 1.00 69.25 555 TRP A O 1
ATOM 4153 N N . TRP A 1 556 ? 31.496 33.280 -30.185 1.00 66.19 556 TRP A N 1
ATOM 4154 C CA . TRP A 1 556 ? 30.431 33.191 -29.192 1.00 66.19 556 TRP A CA 1
ATOM 4155 C C . TRP A 1 556 ? 29.750 31.815 -29.256 1.00 66.19 556 TRP A C 1
ATOM 4157 O O . TRP A 1 556 ? 29.412 31.330 -30.333 1.00 66.19 556 TRP A O 1
ATOM 4167 N N . GLY A 1 557 ? 29.586 31.165 -28.103 1.00 66.56 557 GLY A N 1
ATOM 4168 C CA . GLY A 1 557 ? 29.013 29.820 -28.001 1.00 66.56 557 GLY A CA 1
ATOM 4169 C C . GLY A 1 557 ? 29.965 28.669 -28.338 1.00 66.56 557 GLY A C 1
ATOM 4170 O O . GLY A 1 557 ? 29.600 27.509 -28.133 1.00 66.56 557 GLY A O 1
ATOM 4171 N N . HIS A 1 558 ? 31.190 28.953 -28.793 1.00 71.81 558 HIS A N 1
ATOM 4172 C CA . HIS A 1 558 ? 32.127 27.944 -29.280 1.00 71.81 558 HIS A CA 1
ATOM 4173 C C . HIS A 1 558 ? 33.493 28.050 -28.603 1.00 71.81 558 HIS A C 1
ATOM 4175 O O . HIS A 1 558 ? 34.149 29.074 -28.695 1.00 71.81 558 HIS A O 1
ATOM 4181 N N . LEU A 1 559 ? 33.937 26.968 -27.964 1.00 75.56 559 LEU A N 1
ATOM 4182 C CA . LEU A 1 559 ? 35.284 26.864 -27.409 1.00 75.56 559 LEU A CA 1
ATOM 4183 C C . LEU A 1 559 ? 36.246 26.391 -28.508 1.00 75.56 559 LEU A C 1
ATOM 4185 O O . LEU A 1 559 ? 36.096 25.261 -28.972 1.00 75.56 559 LEU A O 1
ATOM 4189 N N . ASP A 1 560 ? 37.204 27.236 -28.894 1.00 67.44 560 ASP A N 1
ATOM 4190 C CA . ASP A 1 560 ? 38.269 26.898 -29.852 1.00 67.44 560 ASP A CA 1
ATOM 4191 C C . ASP A 1 560 ? 39.169 25.810 -29.250 1.00 67.44 560 ASP A C 1
ATOM 4193 O O . ASP A 1 560 ? 39.919 26.073 -28.311 1.00 67.44 560 ASP A O 1
ATOM 4197 N N . ASP A 1 561 ? 39.031 24.584 -29.755 1.00 72.88 561 ASP A N 1
ATOM 4198 C CA . ASP A 1 561 ? 39.717 23.366 -29.318 1.00 72.88 561 ASP A CA 1
ATOM 4199 C C . ASP A 1 561 ? 40.380 22.727 -30.542 1.00 72.88 561 ASP A C 1
ATOM 4201 O O . ASP A 1 561 ? 39.685 22.284 -31.459 1.00 72.88 561 ASP A O 1
ATOM 4205 N N . ASP A 1 562 ? 41.712 22.681 -30.565 1.00 60.69 562 ASP A N 1
ATOM 4206 C CA . ASP A 1 562 ? 42.484 22.086 -31.670 1.00 60.69 562 ASP A CA 1
ATOM 4207 C C . ASP A 1 562 ? 42.698 20.573 -31.499 1.00 60.69 562 ASP A C 1
ATOM 4209 O O . ASP A 1 562 ? 43.327 19.930 -32.339 1.00 60.69 562 ASP A O 1
ATOM 4213 N N . GLY A 1 563 ? 42.167 19.993 -30.420 1.00 49.75 563 GLY A N 1
ATOM 4214 C CA . GLY A 1 563 ? 42.380 18.599 -30.059 1.00 49.75 563 GLY A CA 1
ATOM 4215 C C . GLY A 1 563 ? 43.283 18.444 -28.842 1.00 49.75 563 GLY A C 1
ATOM 4216 O O . GLY A 1 563 ? 42.936 17.686 -27.940 1.00 49.75 563 GLY A O 1
ATOM 4217 N N . GLU A 1 564 ? 44.391 19.181 -28.759 1.00 56.38 564 GLU A N 1
ATOM 4218 C CA . GLU A 1 564 ? 45.359 19.087 -27.654 1.00 56.38 564 GLU A CA 1
ATOM 4219 C C . GLU A 1 564 ? 45.209 20.239 -26.655 1.00 56.38 564 GLU A C 1
ATOM 4221 O O . GLU A 1 564 ? 45.371 20.057 -25.442 1.00 56.38 564 GLU A O 1
ATOM 4226 N N . THR A 1 565 ? 44.837 21.419 -27.144 1.00 60.38 565 THR A N 1
ATOM 4227 C CA . THR A 1 565 ? 44.719 22.663 -26.389 1.00 60.38 565 THR A CA 1
ATOM 4228 C C . THR A 1 565 ? 43.483 23.466 -26.799 1.00 60.38 565 THR A C 1
ATOM 4230 O O . THR A 1 565 ? 42.992 23.386 -27.923 1.00 60.38 565 THR A O 1
ATOM 4233 N N . ILE A 1 566 ? 42.975 24.260 -25.861 1.00 78.31 566 ILE A N 1
ATOM 4234 C CA . ILE A 1 566 ? 41.871 25.199 -26.044 1.00 78.31 566 ILE A CA 1
ATOM 4235 C C . ILE A 1 566 ? 42.361 26.636 -25.889 1.00 78.31 566 ILE A C 1
ATOM 4237 O O . ILE A 1 566 ? 43.141 26.912 -24.976 1.00 78.31 566 ILE A O 1
ATOM 4241 N N . ALA A 1 567 ? 41.896 27.553 -26.734 1.00 76.50 567 ALA A N 1
ATOM 4242 C CA . ALA A 1 567 ? 42.233 28.971 -26.609 1.00 76.50 567 ALA A CA 1
ATOM 4243 C C . ALA A 1 567 ? 41.356 29.670 -25.560 1.00 76.50 567 ALA A C 1
ATOM 4245 O O . ALA A 1 567 ? 40.133 29.499 -25.517 1.00 76.50 567 ALA A O 1
ATOM 4246 N N . CYS A 1 568 ? 41.976 30.494 -24.717 1.00 82.69 568 CYS A N 1
ATOM 4247 C CA . CYS A 1 568 ? 41.254 31.430 -23.866 1.00 82.69 568 CYS A CA 1
ATOM 4248 C C . CYS A 1 568 ? 40.699 32.577 -24.720 1.00 82.69 568 CYS A C 1
ATOM 4250 O O . CYS A 1 568 ? 41.418 33.201 -25.493 1.00 82.69 568 CYS A O 1
ATOM 4252 N N . HIS A 1 569 ? 39.420 32.898 -24.567 1.00 83.25 569 HIS A N 1
ATOM 4253 C CA . HIS A 1 569 ? 38.764 33.963 -25.319 1.00 83.25 569 HIS A CA 1
ATOM 4254 C C . HIS A 1 569 ? 39.132 35.358 -24.796 1.00 83.25 569 HIS A C 1
ATOM 4256 O O . HIS A 1 569 ? 38.966 36.326 -25.531 1.00 83.25 569 HIS A O 1
ATOM 4262 N N . GLU A 1 570 ? 39.646 35.473 -23.567 1.00 82.06 570 GLU A N 1
ATOM 4263 C CA . GLU A 1 570 ? 40.057 36.755 -22.974 1.00 82.06 570 GLU A CA 1
ATOM 4264 C C . GLU A 1 570 ? 41.497 37.145 -23.357 1.00 82.06 570 GLU A C 1
ATOM 4266 O O . GLU A 1 570 ? 41.766 38.328 -23.528 1.00 82.06 570 GLU A O 1
ATOM 4271 N N . CYS A 1 571 ? 42.412 36.182 -23.548 1.00 78.50 571 CYS A N 1
ATOM 4272 C CA . CYS A 1 571 ? 43.828 36.470 -23.849 1.00 78.50 571 CYS A CA 1
ATOM 4273 C C . CYS A 1 571 ? 44.414 35.762 -25.079 1.00 78.50 571 CYS A C 1
ATOM 4275 O O . CYS A 1 571 ? 45.541 36.053 -25.466 1.00 78.50 571 CYS A O 1
ATOM 4277 N N . GLY A 1 572 ? 43.695 34.819 -25.691 1.00 74.88 572 GLY A N 1
ATOM 4278 C CA . GLY A 1 572 ? 44.147 34.085 -26.879 1.00 74.88 572 GLY A CA 1
ATOM 4279 C C . GLY A 1 572 ? 45.197 33.000 -26.616 1.00 74.88 572 GLY A C 1
ATOM 4280 O O . GLY A 1 572 ? 45.476 32.204 -27.512 1.00 74.88 572 GLY A O 1
ATOM 4281 N N . GLU A 1 573 ? 45.755 32.917 -25.405 1.00 75.19 573 GLU A N 1
ATOM 4282 C CA . GLU A 1 573 ? 46.695 31.857 -25.034 1.00 75.19 573 GLU A CA 1
ATOM 4283 C C . GLU A 1 573 ? 46.009 30.483 -25.006 1.00 75.19 573 GLU A C 1
ATOM 4285 O O . GLU A 1 573 ? 44.826 30.354 -24.668 1.00 75.19 573 GLU A O 1
ATOM 4290 N N . ARG A 1 574 ? 46.761 29.440 -25.374 1.00 78.06 574 ARG A N 1
ATOM 4291 C CA . ARG A 1 574 ? 46.248 28.071 -25.499 1.00 78.06 574 ARG A CA 1
ATOM 4292 C C . ARG A 1 574 ? 46.630 27.218 -24.294 1.00 78.06 574 ARG A C 1
ATOM 4294 O O . ARG A 1 574 ? 47.785 27.177 -23.879 1.00 78.06 574 ARG A O 1
ATOM 4301 N N . PHE A 1 575 ? 45.662 26.477 -23.764 1.00 79.81 575 PHE A N 1
ATOM 4302 C CA . PHE A 1 575 ? 45.811 25.659 -22.561 1.00 79.81 575 PHE A CA 1
ATOM 4303 C C . PHE A 1 575 ? 45.223 24.272 -22.765 1.00 79.81 575 PHE A C 1
ATOM 4305 O O . PHE A 1 575 ? 44.196 24.112 -23.409 1.00 79.81 575 PHE A O 1
ATOM 4312 N N . ARG A 1 576 ? 45.777 23.243 -22.121 1.00 76.81 576 ARG A N 1
ATOM 4313 C CA . ARG A 1 576 ? 45.112 21.924 -22.093 1.00 76.81 576 ARG A CA 1
ATOM 4314 C C . ARG A 1 576 ? 43.825 21.935 -21.256 1.00 76.81 576 ARG A C 1
ATOM 4316 O O . ARG A 1 576 ? 42.911 21.145 -21.475 1.00 76.81 576 ARG A O 1
ATOM 4323 N N . ALA A 1 577 ? 43.743 22.842 -20.286 1.00 84.12 577 ALA A N 1
ATOM 4324 C CA . ALA A 1 577 ? 42.556 23.112 -19.488 1.00 84.12 577 ALA A CA 1
ATOM 4325 C C . ALA A 1 577 ? 42.593 24.556 -18.987 1.00 84.12 577 ALA A C 1
ATOM 4327 O O . ALA A 1 577 ? 43.600 24.965 -18.412 1.00 84.12 577 ALA A O 1
ATOM 4328 N N . LEU A 1 578 ? 41.493 25.297 -19.132 1.00 85.06 578 LEU A N 1
ATOM 4329 C CA . LEU A 1 578 ? 41.346 26.596 -18.474 1.00 85.06 578 LEU A CA 1
ATOM 4330 C C . LEU A 1 578 ? 40.987 26.329 -17.012 1.00 85.06 578 LEU A C 1
ATOM 4332 O O . LEU A 1 578 ? 39.833 26.075 -16.650 1.00 85.06 578 LEU A O 1
ATOM 4336 N N . THR A 1 579 ? 42.016 26.290 -16.174 1.00 85.19 579 THR A N 1
ATOM 4337 C CA . THR A 1 579 ? 41.884 26.057 -14.739 1.00 85.19 579 THR A CA 1
ATOM 4338 C C . THR A 1 579 ? 41.398 27.315 -14.028 1.00 85.19 579 THR A C 1
ATOM 4340 O O . THR A 1 579 ? 41.532 28.431 -14.524 1.00 85.19 579 THR A O 1
ATOM 4343 N N . ARG A 1 580 ? 40.880 27.139 -12.806 1.00 82.12 580 ARG A N 1
ATOM 4344 C CA . ARG A 1 580 ? 40.489 28.255 -11.931 1.00 82.12 580 ARG A CA 1
ATOM 4345 C C . ARG A 1 580 ? 41.600 29.307 -11.808 1.00 82.12 580 ARG A C 1
ATOM 4347 O O . ARG A 1 580 ? 41.314 30.484 -11.916 1.00 82.12 580 ARG A O 1
ATOM 4354 N N . THR A 1 581 ? 42.849 28.871 -11.649 1.00 83.38 581 THR A N 1
ATOM 4355 C CA . THR A 1 581 ? 44.012 29.757 -11.484 1.00 83.38 581 THR A CA 1
ATOM 4356 C C . THR A 1 581 ? 44.274 30.652 -12.691 1.00 83.38 581 THR A C 1
ATOM 4358 O O . THR A 1 581 ? 44.736 31.767 -12.511 1.00 83.38 581 THR A O 1
ATOM 4361 N N . HIS A 1 582 ? 43.991 30.179 -13.907 1.00 80.94 582 HIS A N 1
ATOM 4362 C CA . HIS A 1 582 ? 44.121 30.999 -15.110 1.00 80.94 582 HIS A CA 1
ATOM 4363 C C . HIS A 1 582 ? 42.913 31.928 -15.282 1.00 80.94 582 HIS A C 1
ATOM 4365 O O . HIS A 1 582 ? 43.069 33.095 -15.595 1.00 80.94 582 HIS A O 1
ATOM 4371 N N . LEU A 1 583 ? 41.694 31.459 -15.012 1.00 86.19 583 LEU A N 1
ATOM 4372 C CA . LEU A 1 583 ? 40.512 32.324 -15.110 1.00 86.19 583 LEU A CA 1
ATOM 4373 C C . LEU A 1 583 ? 40.522 33.465 -14.073 1.00 86.19 583 LEU A C 1
ATOM 4375 O O . LEU A 1 583 ? 40.021 34.553 -14.348 1.00 86.19 583 LEU A O 1
ATOM 4379 N N . GLU A 1 584 ? 41.161 33.247 -12.921 1.00 84.62 584 GLU A N 1
ATOM 4380 C CA . GLU A 1 584 ? 41.396 34.272 -11.898 1.00 84.62 584 GLU A CA 1
ATOM 4381 C C . GLU A 1 584 ? 42.325 35.398 -12.365 1.00 84.62 584 GLU A C 1
ATOM 4383 O O . GLU A 1 584 ? 42.177 36.511 -11.877 1.00 84.62 584 GLU A O 1
ATOM 4388 N N . THR A 1 585 ? 43.207 35.184 -13.353 1.00 85.69 585 THR A N 1
ATOM 4389 C CA . THR A 1 585 ? 43.991 36.293 -13.940 1.00 85.69 585 THR A CA 1
ATOM 4390 C C . THR A 1 585 ? 43.139 37.237 -14.788 1.00 85.69 585 THR A C 1
ATOM 4392 O O . THR A 1 585 ? 43.608 38.302 -15.178 1.00 85.69 585 THR A O 1
ATOM 4395 N N . HIS A 1 586 ? 41.897 36.845 -15.081 1.00 81.75 586 HIS A N 1
ATOM 4396 C CA . HIS A 1 586 ? 40.896 37.649 -15.775 1.00 81.75 586 HIS A CA 1
ATOM 4397 C C . HIS A 1 586 ? 39.731 38.053 -14.860 1.00 81.75 586 HIS A C 1
ATOM 4399 O O . HIS A 1 586 ? 38.712 38.515 -15.365 1.00 81.75 586 HIS A O 1
ATOM 4405 N N . ASP A 1 587 ? 39.853 37.852 -13.541 1.00 84.06 587 ASP A N 1
ATOM 4406 C CA . ASP A 1 587 ? 38.789 38.091 -12.556 1.00 84.06 587 ASP A CA 1
ATOM 4407 C C . ASP A 1 587 ? 37.474 37.350 -12.880 1.00 84.06 587 ASP A C 1
ATOM 4409 O O . ASP A 1 587 ? 36.373 37.832 -12.604 1.00 84.06 587 ASP A O 1
ATOM 4413 N N . LEU A 1 588 ? 37.569 36.159 -13.485 1.00 83.81 588 LEU A N 1
ATOM 4414 C CA . LEU A 1 588 ? 36.413 35.364 -13.900 1.00 83.81 588 LEU A CA 1
ATOM 4415 C C . LEU A 1 588 ? 36.388 33.996 -13.221 1.00 83.81 588 LEU A C 1
ATOM 4417 O O . LEU A 1 588 ? 37.385 33.281 -13.133 1.00 83.81 588 LEU A O 1
ATOM 4421 N N . THR A 1 589 ? 35.197 33.546 -12.831 1.00 84.88 589 THR A N 1
ATOM 4422 C CA . THR A 1 589 ? 34.963 32.123 -12.552 1.00 84.88 589 THR A CA 1
ATOM 4423 C C . THR A 1 589 ? 34.653 31.352 -13.839 1.00 84.88 589 THR A C 1
ATOM 4425 O O . THR A 1 589 ? 34.177 31.907 -14.826 1.00 84.88 589 THR A O 1
ATOM 4428 N N . ALA A 1 590 ? 34.811 30.022 -13.835 1.00 81.19 590 ALA A N 1
ATOM 4429 C CA . ALA A 1 590 ? 34.460 29.178 -14.988 1.00 81.19 590 ALA A CA 1
ATOM 4430 C C . ALA A 1 590 ? 32.991 29.306 -15.432 1.00 81.19 590 ALA A C 1
ATOM 4432 O O . ALA A 1 590 ? 32.677 29.080 -16.600 1.00 81.19 590 ALA A O 1
ATOM 4433 N N . ARG A 1 591 ? 32.084 29.653 -14.512 1.00 80.31 591 ARG A N 1
ATOM 4434 C CA . ARG A 1 591 ? 30.666 29.883 -14.815 1.00 80.31 591 ARG A CA 1
ATOM 4435 C C . ARG A 1 591 ? 30.462 31.231 -15.505 1.00 80.31 591 ARG A C 1
ATOM 4437 O O . ARG A 1 591 ? 29.737 31.289 -16.497 1.00 80.31 591 ARG A O 1
ATOM 4444 N N . GLU A 1 592 ? 31.109 32.276 -14.992 1.00 81.00 592 GLU A N 1
ATOM 4445 C CA . GLU A 1 592 ? 31.057 33.641 -15.532 1.00 81.00 592 GLU A CA 1
ATOM 4446 C C . GLU A 1 592 ? 31.753 33.736 -16.884 1.00 81.00 592 GLU A C 1
ATOM 4448 O O . GLU A 1 592 ? 31.167 34.275 -17.814 1.00 81.00 592 GLU A O 1
ATOM 4453 N N . TYR A 1 593 ? 32.921 33.111 -17.040 1.00 85.00 593 TYR A N 1
ATOM 4454 C CA . TYR A 1 593 ? 33.621 32.979 -18.317 1.00 85.00 593 TYR A CA 1
ATOM 4455 C C . TYR A 1 593 ? 32.713 32.351 -19.388 1.00 85.00 593 TYR A C 1
ATOM 4457 O O . TYR A 1 593 ? 32.508 32.905 -20.466 1.00 85.00 593 TYR A O 1
ATOM 4465 N N . LYS A 1 594 ? 32.067 31.222 -19.070 1.00 82.31 594 LYS A N 1
ATOM 4466 C CA . LYS A 1 594 ? 31.129 30.563 -19.990 1.00 82.31 594 LYS A CA 1
ATOM 4467 C C . LYS A 1 594 ? 29.912 31.423 -20.312 1.00 82.31 594 LYS A C 1
ATOM 4469 O O . LYS A 1 594 ? 29.501 31.491 -21.463 1.00 82.31 594 LYS A O 1
ATOM 4474 N N . GLN A 1 595 ? 29.344 32.087 -19.308 1.00 81.44 595 GLN A N 1
ATOM 4475 C CA . GLN A 1 595 ? 28.196 32.970 -19.495 1.00 81.44 595 GLN A CA 1
ATOM 4476 C C . GLN A 1 595 ? 28.552 34.171 -20.382 1.00 81.44 595 GLN A C 1
ATOM 4478 O O . GLN A 1 595 ? 27.783 34.516 -21.275 1.00 81.44 595 GLN A O 1
ATOM 4483 N N . ARG A 1 596 ? 29.733 34.758 -20.176 1.00 79.06 596 ARG A N 1
ATOM 4484 C CA . ARG A 1 596 ? 30.254 35.901 -20.932 1.00 79.06 596 ARG A CA 1
ATOM 4485 C C . ARG A 1 596 ? 30.508 35.560 -22.399 1.00 79.06 596 ARG A C 1
ATOM 4487 O O . ARG A 1 596 ? 30.157 36.346 -23.275 1.00 79.06 596 ARG A O 1
ATOM 4494 N N . HIS A 1 597 ? 31.040 34.372 -22.677 1.00 79.12 597 HIS A N 1
ATOM 4495 C CA . HIS A 1 597 ? 31.333 33.923 -24.043 1.00 79.12 597 HIS A CA 1
ATOM 4496 C C . HIS A 1 597 ? 30.220 33.083 -24.684 1.00 79.12 597 HIS A C 1
ATOM 4498 O O . HIS A 1 597 ? 30.425 32.514 -25.753 1.00 79.12 597 HIS A O 1
ATOM 4504 N N . GLY A 1 598 ? 29.049 32.972 -24.047 1.00 68.38 598 GLY A N 1
ATOM 4505 C CA . GLY A 1 598 ? 27.918 32.188 -24.560 1.00 68.38 598 GLY A CA 1
ATOM 4506 C C . GLY A 1 598 ? 28.133 30.673 -24.565 1.00 68.38 598 GLY A C 1
ATOM 4507 O O . GLY A 1 598 ? 27.315 29.936 -25.108 1.00 68.38 598 GLY A O 1
ATOM 4508 N N . ILE A 1 599 ? 29.222 30.184 -23.969 1.00 78.69 599 ILE A N 1
ATOM 4509 C CA . ILE A 1 599 ? 29.559 28.763 -23.921 1.00 78.69 599 ILE A CA 1
ATOM 4510 C C . ILE A 1 599 ? 28.569 28.054 -22.991 1.00 78.69 599 ILE A C 1
ATOM 4512 O O . ILE A 1 599 ? 28.343 28.449 -21.845 1.00 78.69 599 ILE A O 1
ATOM 4516 N N . GLU A 1 600 ? 27.980 26.963 -23.473 1.00 69.81 600 GLU A N 1
ATOM 4517 C CA . GLU A 1 600 ? 26.982 26.211 -22.720 1.00 69.81 600 GLU A CA 1
ATOM 4518 C C . GLU A 1 600 ? 27.573 25.680 -21.399 1.00 69.81 600 GLU A C 1
ATOM 4520 O O . GLU A 1 600 ? 28.647 25.076 -21.369 1.00 69.81 600 GLU A O 1
ATOM 4525 N N . GLN A 1 601 ? 26.862 25.861 -20.281 1.00 74.38 601 GLN A N 1
ATOM 4526 C CA . GLN A 1 601 ? 27.414 25.619 -18.936 1.00 74.38 601 GLN A CA 1
ATOM 4527 C C . GLN A 1 601 ? 27.925 24.179 -18.722 1.00 74.38 601 GLN A C 1
ATOM 4529 O O . GLN A 1 601 ? 28.868 23.954 -17.958 1.00 74.38 601 GLN A O 1
ATOM 4534 N N . ARG A 1 602 ? 27.354 23.211 -19.453 1.00 68.06 602 ARG A N 1
ATOM 4535 C CA . ARG A 1 602 ? 27.739 21.790 -19.440 1.00 68.06 602 ARG A CA 1
ATOM 4536 C C . ARG A 1 602 ? 29.041 21.464 -20.188 1.00 68.06 602 ARG A C 1
ATOM 4538 O O . ARG A 1 602 ? 29.573 20.376 -19.991 1.00 68.06 602 ARG A O 1
ATOM 4545 N N . ILE A 1 603 ? 29.551 22.357 -21.041 1.00 71.00 603 ILE A N 1
ATOM 4546 C CA . ILE A 1 603 ? 30.801 22.147 -21.787 1.00 71.00 603 ILE A CA 1
ATOM 4547 C C . ILE A 1 603 ? 31.978 22.319 -20.823 1.00 71.00 603 ILE A C 1
ATOM 4549 O O . ILE A 1 603 ? 32.078 23.328 -20.130 1.00 71.00 603 ILE A O 1
ATOM 4553 N N . GLY A 1 604 ? 32.865 21.328 -20.731 1.00 79.38 604 GLY A N 1
ATOM 4554 C CA . GLY A 1 604 ? 34.076 21.425 -19.911 1.00 79.38 604 GLY A CA 1
ATOM 4555 C C . GLY A 1 604 ? 35.131 22.304 -20.582 1.00 79.38 604 GLY A C 1
ATOM 4556 O O . GLY A 1 604 ? 35.406 22.105 -21.762 1.00 79.38 604 GLY A O 1
ATOM 4557 N N . LEU A 1 605 ? 35.746 23.228 -19.834 1.00 87.50 605 LEU A N 1
ATOM 4558 C CA . LEU A 1 605 ? 36.858 24.070 -20.305 1.00 87.50 605 LEU A CA 1
ATOM 4559 C C . LEU A 1 605 ? 38.183 23.288 -20.287 1.00 87.50 605 LEU A C 1
ATOM 4561 O O . LEU A 1 605 ? 39.142 23.650 -19.610 1.00 87.50 605 LEU A O 1
ATOM 4565 N N . VAL A 1 606 ? 38.192 22.153 -20.974 1.00 80.94 606 VAL A N 1
ATOM 4566 C CA . VAL A 1 606 ? 39.343 21.261 -21.134 1.00 80.94 606 VAL A CA 1
ATOM 4567 C C . VAL A 1 606 ? 39.411 20.816 -22.584 1.00 80.94 606 VAL A C 1
ATOM 4569 O O . VAL A 1 606 ? 38.353 20.663 -23.208 1.00 80.94 606 VAL A O 1
ATOM 4572 N N . SER A 1 607 ? 40.626 20.591 -23.080 1.00 71.44 607 SER A N 1
ATOM 4573 C CA . SER A 1 607 ? 40.860 20.125 -24.441 1.00 71.44 607 SER A CA 1
ATOM 4574 C C . SER A 1 607 ? 40.274 18.746 -24.686 1.00 71.44 607 SER A C 1
ATOM 4576 O O . SER A 1 607 ? 39.980 17.973 -23.757 1.00 71.44 607 SER A O 1
ATOM 4578 N N . THR A 1 608 ? 40.093 18.442 -25.963 1.00 62.16 608 THR A N 1
ATOM 4579 C CA . THR A 1 608 ? 39.545 17.165 -26.395 1.00 62.16 608 THR A CA 1
ATOM 4580 C C . THR A 1 608 ? 40.437 15.995 -25.971 1.00 62.16 608 THR A C 1
ATOM 4582 O O . THR A 1 608 ? 39.887 15.028 -25.460 1.00 62.16 608 THR A O 1
ATOM 4585 N N . GLU A 1 609 ? 41.770 16.099 -25.995 1.00 59.12 609 GLU A N 1
ATOM 4586 C CA . GLU A 1 609 ? 42.700 15.070 -25.493 1.00 59.12 609 GLU A CA 1
ATOM 4587 C C . GLU A 1 609 ? 42.471 14.770 -24.000 1.00 59.12 609 GLU A C 1
ATOM 4589 O O . GLU A 1 609 ? 42.378 13.611 -23.593 1.00 59.12 609 GLU A O 1
ATOM 4594 N N . ILE A 1 610 ? 42.317 15.798 -23.154 1.00 64.62 610 ILE A N 1
ATOM 4595 C CA . ILE A 1 610 ? 42.051 15.601 -21.719 1.00 64.62 610 ILE A CA 1
ATOM 4596 C C . ILE A 1 610 ? 40.667 14.989 -21.499 1.00 64.62 610 ILE A C 1
ATOM 4598 O O . ILE A 1 610 ? 40.504 14.098 -20.658 1.00 64.62 610 ILE A O 1
ATOM 4602 N N . ARG A 1 611 ? 39.667 15.441 -22.258 1.00 62.28 611 ARG A N 1
ATOM 4603 C CA . ARG A 1 611 ? 38.304 14.900 -22.216 1.00 62.28 611 ARG A CA 1
ATOM 4604 C C . ARG A 1 611 ? 38.274 13.439 -22.670 1.00 62.28 611 ARG A C 1
ATOM 4606 O O . ARG A 1 611 ? 37.618 12.624 -22.026 1.00 62.28 611 ARG A O 1
ATOM 4613 N N . GLU A 1 612 ? 39.018 13.104 -23.719 1.00 52.16 612 GLU A N 1
ATOM 4614 C CA . GLU A 1 612 ? 39.188 11.757 -24.263 1.00 52.16 612 GLU A CA 1
ATOM 4615 C C . GLU A 1 612 ? 39.978 10.862 -23.317 1.00 52.16 612 GLU A C 1
ATOM 4617 O O . GLU A 1 612 ? 39.576 9.727 -23.118 1.00 52.16 612 GLU A O 1
ATOM 4622 N N . ARG A 1 613 ? 41.026 11.353 -22.648 1.00 49.28 613 ARG A N 1
ATOM 4623 C CA . ARG A 1 613 ? 41.775 10.598 -21.630 1.00 49.28 613 ARG A CA 1
ATOM 4624 C C . ARG A 1 613 ? 40.923 10.319 -20.387 1.00 49.28 613 ARG A C 1
ATOM 4626 O O . ARG A 1 613 ? 40.990 9.222 -19.837 1.00 49.28 613 ARG A O 1
ATOM 4633 N N . GLN A 1 614 ? 40.090 11.269 -19.956 1.00 52.94 614 GLN A N 1
ATOM 4634 C CA . GLN A 1 614 ? 39.115 11.055 -18.877 1.00 52.94 614 GLN A CA 1
ATOM 4635 C C . GLN A 1 614 ? 38.011 10.077 -19.300 1.00 52.94 614 GLN A C 1
ATOM 4637 O O . GLN A 1 614 ? 37.645 9.198 -18.522 1.00 52.94 614 GLN A O 1
ATOM 4642 N N . GLN A 1 615 ? 37.523 10.172 -20.540 1.00 46.62 615 GLN A N 1
ATOM 4643 C CA . GLN A 1 615 ? 36.615 9.180 -21.122 1.00 46.62 615 GLN A CA 1
ATOM 4644 C C . GLN A 1 615 ? 37.281 7.810 -21.274 1.00 46.62 615 GLN A C 1
ATOM 4646 O O . GLN A 1 615 ? 36.633 6.810 -21.003 1.00 46.62 615 GLN A O 1
ATOM 4651 N N . HIS A 1 616 ? 38.564 7.752 -21.628 1.00 37.53 616 HIS A N 1
ATOM 4652 C CA . HIS A 1 616 ? 39.353 6.532 -21.748 1.00 37.53 616 HIS A CA 1
ATOM 4653 C C . HIS A 1 616 ? 39.551 5.883 -20.380 1.00 37.53 616 HIS A C 1
ATOM 4655 O O . HIS A 1 616 ? 39.376 4.686 -20.268 1.00 37.53 616 HIS A O 1
ATOM 4661 N N . GLN A 1 617 ? 39.787 6.648 -19.309 1.00 43.84 617 GLN A N 1
ATOM 4662 C CA . GLN A 1 617 ? 39.819 6.110 -17.940 1.00 43.84 617 GLN A CA 1
ATOM 4663 C C . GLN A 1 617 ? 38.456 5.574 -17.467 1.00 43.84 617 GLN A C 1
ATOM 4665 O O . GLN A 1 617 ? 38.402 4.612 -16.704 1.00 43.84 617 GLN A O 1
ATOM 4670 N N . VAL A 1 618 ? 37.351 6.166 -17.934 1.00 43.06 618 VAL A N 1
ATOM 4671 C CA . VAL A 1 618 ? 35.991 5.632 -17.734 1.00 43.06 618 VAL A CA 1
ATOM 4672 C C . VAL A 1 618 ? 35.745 4.393 -18.615 1.00 43.06 618 VAL A C 1
ATOM 4674 O O . VAL A 1 618 ? 35.066 3.460 -18.189 1.00 43.06 618 VAL A O 1
ATOM 4677 N N . ALA A 1 619 ? 36.331 4.347 -19.812 1.00 34.72 619 ALA A N 1
ATOM 4678 C CA . ALA A 1 619 ? 36.242 3.235 -20.757 1.00 34.72 619 ALA A CA 1
ATOM 4679 C C . ALA A 1 619 ? 37.152 2.049 -20.390 1.00 34.72 619 ALA A C 1
ATOM 4681 O O . ALA A 1 619 ? 36.796 0.919 -20.687 1.00 34.72 619 ALA A O 1
ATOM 4682 N N . THR A 1 620 ? 38.277 2.259 -19.701 1.00 35.06 620 THR A N 1
ATOM 4683 C CA . THR A 1 620 ? 39.172 1.197 -19.206 1.00 35.06 620 THR A CA 1
ATOM 4684 C C . THR A 1 620 ? 38.750 0.656 -17.840 1.00 35.06 620 THR A C 1
ATOM 4686 O O . THR A 1 620 ? 39.447 -0.173 -17.261 1.00 35.06 620 THR A O 1
ATOM 4689 N N . ASN A 1 621 ? 37.614 1.112 -17.301 1.00 38.72 621 ASN A N 1
ATOM 4690 C CA . ASN A 1 621 ? 36.947 0.446 -16.190 1.00 38.72 621 ASN A CA 1
ATOM 4691 C C . ASN A 1 621 ? 36.331 -0.875 -16.710 1.00 38.72 621 ASN A C 1
ATOM 4693 O O . ASN A 1 621 ? 35.509 -0.819 -17.630 1.00 38.72 621 ASN A O 1
ATOM 4697 N N . PRO A 1 622 ? 36.686 -2.045 -16.141 1.00 37.62 622 PRO A N 1
ATOM 4698 C CA . PRO A 1 622 ? 36.340 -3.362 -16.691 1.00 37.62 622 PRO A CA 1
ATOM 4699 C C . PRO A 1 622 ? 34.835 -3.687 -16.763 1.00 37.62 622 PRO A C 1
ATOM 4701 O O . PRO A 1 622 ? 34.471 -4.742 -17.264 1.00 37.62 622 PRO A O 1
ATOM 4704 N N . ARG A 1 623 ? 33.941 -2.799 -16.297 1.00 40.19 623 ARG A N 1
ATOM 4705 C CA . ARG A 1 623 ? 32.475 -2.936 -16.430 1.00 40.19 623 ARG A CA 1
ATOM 4706 C C . ARG A 1 623 ? 31.848 -2.155 -17.594 1.00 40.19 623 ARG A C 1
ATOM 4708 O O . ARG A 1 623 ? 30.653 -2.296 -17.832 1.00 40.19 623 ARG A O 1
ATOM 4715 N N . THR A 1 624 ? 32.600 -1.314 -18.304 1.00 39.66 624 THR A N 1
ATOM 4716 C CA . THR A 1 624 ? 32.050 -0.393 -19.326 1.00 39.66 624 THR A CA 1
ATOM 4717 C C . THR A 1 624 ? 32.770 -0.444 -20.677 1.00 39.66 624 THR A C 1
ATOM 4719 O O . THR A 1 624 ? 32.435 0.326 -21.580 1.00 39.66 624 THR A O 1
ATOM 4722 N N . SER A 1 625 ? 33.732 -1.352 -20.837 1.00 34.69 625 SER A N 1
ATOM 4723 C CA . SER A 1 625 ? 34.789 -1.277 -21.851 1.00 34.69 625 SER A CA 1
ATOM 4724 C C . SER A 1 625 ? 34.420 -1.696 -23.277 1.00 34.69 625 SER A C 1
ATOM 4726 O O . SER A 1 625 ? 35.157 -1.353 -24.196 1.00 34.69 625 SER A O 1
ATOM 4728 N N . GLU A 1 626 ? 33.275 -2.329 -23.536 1.00 40.28 626 GLU A N 1
ATOM 4729 C CA . GLU A 1 626 ? 32.921 -2.719 -24.918 1.00 40.28 626 GLU A CA 1
ATOM 4730 C C . GLU A 1 626 ? 32.016 -1.717 -25.652 1.00 40.28 626 GLU A C 1
ATOM 4732 O O . GLU A 1 626 ? 31.876 -1.765 -26.874 1.00 40.28 626 GLU A O 1
ATOM 4737 N N . ARG A 1 627 ? 31.449 -0.733 -24.943 1.00 40.25 627 ARG A N 1
ATOM 4738 C CA . ARG A 1 627 ? 30.410 0.171 -25.476 1.00 40.25 627 ARG A CA 1
ATOM 4739 C C . ARG A 1 627 ? 30.906 1.422 -26.214 1.00 40.25 627 ARG A C 1
ATOM 4741 O O . ARG A 1 627 ? 30.077 2.219 -26.649 1.00 40.25 627 ARG A O 1
ATOM 4748 N N . PHE A 1 628 ? 32.217 1.624 -26.362 1.00 34.28 628 PHE A N 1
ATOM 4749 C CA . PHE A 1 628 ? 32.786 2.902 -26.826 1.00 34.28 628 PHE A CA 1
ATOM 4750 C C . PHE A 1 628 ? 33.772 2.802 -28.000 1.00 34.28 628 PHE A C 1
ATOM 4752 O O . PHE A 1 628 ? 34.619 3.682 -28.161 1.00 34.28 628 PHE A O 1
ATOM 4759 N N . ARG A 1 629 ? 33.663 1.797 -28.882 1.00 36.28 629 ARG A N 1
ATOM 4760 C CA . ARG A 1 629 ? 34.384 1.886 -30.165 1.00 36.28 629 ARG A CA 1
ATOM 4761 C C . ARG A 1 629 ? 33.811 3.047 -30.987 1.00 36.28 629 ARG A C 1
ATOM 4763 O O . ARG A 1 629 ? 32.642 3.034 -31.368 1.00 36.28 629 ARG A O 1
ATOM 4770 N N . ARG A 1 630 ? 34.633 4.078 -31.219 1.00 37.38 630 ARG A N 1
ATOM 4771 C CA . ARG A 1 630 ? 34.329 5.188 -32.135 1.00 37.38 630 ARG A CA 1
ATOM 4772 C C . ARG A 1 630 ? 34.054 4.649 -33.539 1.00 37.38 630 ARG A C 1
ATOM 4774 O O . ARG A 1 630 ? 34.717 3.719 -33.986 1.00 37.38 630 ARG A O 1
ATOM 4781 N N . ASN A 1 631 ? 33.112 5.289 -34.230 1.00 36.56 631 ASN A N 1
ATOM 4782 C CA . ASN A 1 631 ? 32.892 5.110 -35.662 1.00 36.56 631 ASN A CA 1
ATOM 4783 C C . ASN A 1 631 ? 34.149 5.586 -36.428 1.00 36.56 631 ASN A C 1
ATOM 4785 O O . ASN A 1 631 ? 34.475 6.772 -36.324 1.00 36.56 631 ASN A O 1
ATOM 4789 N N . PRO A 1 632 ? 34.847 4.716 -37.180 1.00 40.41 632 PRO A N 1
ATOM 4790 C CA . PRO A 1 632 ? 36.028 5.094 -37.959 1.00 40.41 632 PRO A CA 1
ATOM 4791 C C . PRO A 1 632 ? 35.717 6.052 -39.124 1.00 40.41 632 PRO A C 1
ATOM 4793 O O . PRO A 1 632 ? 36.629 6.713 -39.605 1.00 40.41 632 PRO A O 1
ATOM 4796 N N . ASN A 1 633 ? 34.440 6.199 -39.503 1.00 41.22 633 ASN A N 1
ATOM 4797 C CA . ASN A 1 633 ? 33.962 7.096 -40.563 1.00 41.22 633 ASN A CA 1
ATOM 4798 C C . ASN A 1 633 ? 33.289 8.370 -40.015 1.00 41.22 633 ASN A C 1
ATOM 4800 O O . ASN A 1 633 ? 32.448 8.971 -40.682 1.00 41.22 633 ASN A O 1
ATOM 4804 N N . ALA A 1 634 ? 33.570 8.763 -38.768 1.00 40.19 634 ALA A N 1
ATOM 4805 C CA . ALA A 1 634 ? 33.114 10.056 -38.265 1.00 40.19 634 ALA A CA 1
ATOM 4806 C C . ALA A 1 634 ? 33.897 11.180 -38.976 1.00 40.19 634 ALA A C 1
ATOM 4808 O O . ALA A 1 634 ? 35.126 11.168 -38.881 1.00 40.19 634 ALA A O 1
ATOM 4809 N N . PRO A 1 635 ? 33.231 12.138 -39.654 1.00 36.72 635 PRO A N 1
ATOM 4810 C CA . PRO A 1 635 ? 33.931 13.225 -40.330 1.00 36.72 635 PRO A CA 1
ATOM 4811 C C . PRO A 1 635 ? 34.738 14.027 -39.309 1.00 36.72 635 PRO A C 1
ATOM 4813 O O . PRO A 1 635 ? 34.232 14.397 -38.239 1.00 36.72 635 PRO A O 1
ATOM 4816 N N . ARG A 1 636 ? 36.015 14.248 -39.619 1.00 39.19 636 ARG A N 1
ATOM 4817 C CA . ARG A 1 636 ? 36.907 15.102 -38.833 1.00 39.19 636 ARG A CA 1
ATOM 4818 C C . ARG A 1 636 ? 36.693 16.550 -39.263 1.00 39.19 636 ARG A C 1
ATOM 4820 O O . ARG A 1 636 ? 36.196 16.821 -40.349 1.00 39.19 636 ARG A O 1
ATOM 4827 N N . LEU A 1 637 ? 37.076 17.503 -38.412 1.00 33.88 637 LEU A N 1
ATOM 4828 C CA . LEU A 1 637 ? 36.957 18.939 -38.713 1.00 33.88 637 LEU A CA 1
ATOM 4829 C C . LEU A 1 637 ? 37.699 19.340 -40.009 1.00 33.88 637 LEU A C 1
ATOM 4831 O O . LEU A 1 637 ? 37.365 20.345 -40.624 1.00 33.88 637 LEU A O 1
ATOM 4835 N N . THR A 1 638 ? 38.677 18.531 -40.425 1.00 39.97 638 THR A N 1
ATOM 4836 C CA . THR A 1 638 ? 39.433 18.639 -41.680 1.00 39.97 638 THR A CA 1
ATOM 4837 C C . THR A 1 638 ? 38.623 18.330 -42.938 1.00 39.97 638 THR A C 1
ATOM 4839 O O . THR A 1 638 ? 39.076 18.665 -44.026 1.00 39.97 638 THR A O 1
ATOM 4842 N N . ASP A 1 639 ? 37.444 17.718 -42.806 1.00 41.47 639 ASP A N 1
ATOM 4843 C CA . ASP A 1 639 ? 36.654 17.213 -43.936 1.00 41.47 639 ASP A CA 1
ATOM 4844 C C . ASP A 1 639 ? 35.525 18.186 -44.347 1.00 41.47 639 ASP A C 1
ATOM 4846 O O . ASP A 1 639 ? 34.647 17.844 -45.138 1.00 41.47 639 ASP A O 1
ATOM 4850 N N . LEU A 1 640 ? 35.523 19.409 -43.802 1.00 37.38 640 LEU A N 1
ATOM 4851 C CA . LEU A 1 640 ? 34.635 20.494 -44.229 1.00 37.38 640 LEU A CA 1
ATOM 4852 C C . LEU A 1 640 ? 35.190 21.165 -45.504 1.00 37.38 640 LEU A C 1
ATOM 4854 O O . LEU A 1 640 ? 36.404 21.348 -45.607 1.00 37.38 640 LEU A O 1
ATOM 4858 N N . PRO A 1 641 ? 34.340 21.580 -46.467 1.00 34.31 641 PRO A N 1
ATOM 4859 C CA . PRO A 1 641 ? 34.808 22.267 -47.666 1.00 34.31 641 PRO A CA 1
ATOM 4860 C C . PRO A 1 641 ? 35.577 23.549 -47.312 1.00 34.31 641 PRO A C 1
ATOM 4862 O O . PRO A 1 641 ? 35.109 24.356 -46.509 1.00 34.31 641 PRO A O 1
ATOM 4865 N N . SER A 1 642 ? 36.731 23.751 -47.955 1.00 40.12 642 SER A N 1
ATOM 4866 C CA . SER A 1 642 ? 37.731 24.805 -47.701 1.00 40.12 642 SER A CA 1
ATOM 4867 C C . SER A 1 642 ? 37.278 26.258 -47.940 1.00 40.12 642 SER A C 1
ATOM 4869 O O . SER A 1 642 ? 38.110 27.157 -47.987 1.00 40.12 642 SER A O 1
ATOM 4871 N N . ALA A 1 643 ? 35.977 26.536 -48.033 1.00 38.97 643 ALA A N 1
ATOM 4872 C CA . ALA A 1 643 ? 35.431 27.864 -48.332 1.00 38.97 643 ALA A CA 1
ATOM 4873 C C . ALA A 1 643 ? 35.532 28.885 -47.172 1.00 38.97 643 ALA A C 1
ATOM 4875 O O . ALA A 1 643 ? 34.907 29.938 -47.229 1.00 38.97 643 ALA A O 1
ATOM 4876 N N . LEU A 1 644 ? 36.295 28.588 -46.114 1.00 37.97 644 LEU A N 1
ATOM 4877 C CA . LEU A 1 644 ? 36.537 29.483 -44.971 1.00 37.97 644 LEU A CA 1
ATOM 4878 C C . LEU A 1 644 ? 38.025 29.831 -44.769 1.00 37.97 644 LEU A C 1
ATOM 4880 O O . LEU A 1 644 ? 38.357 30.473 -43.775 1.00 37.97 644 LEU A O 1
ATOM 4884 N N . LEU A 1 645 ? 38.916 29.411 -45.678 1.00 39.50 645 LEU A N 1
ATOM 4885 C CA . LEU A 1 645 ? 40.351 29.738 -45.623 1.00 39.50 645 LEU A CA 1
ATOM 4886 C C . LEU A 1 645 ? 40.778 30.849 -46.595 1.00 39.50 645 LEU A C 1
ATOM 4888 O O . LEU A 1 645 ? 41.855 31.412 -46.414 1.00 39.50 645 LEU A O 1
ATOM 4892 N N . ASP A 1 646 ? 39.924 31.236 -47.542 1.00 37.12 646 ASP A N 1
ATOM 4893 C CA . ASP A 1 646 ? 40.189 32.352 -48.455 1.00 37.12 646 ASP A CA 1
ATOM 4894 C C . ASP A 1 646 ? 39.567 33.653 -47.930 1.00 37.12 646 ASP A C 1
ATOM 4896 O O . ASP A 1 646 ? 38.629 34.200 -48.501 1.00 37.12 646 ASP A O 1
ATOM 4900 N N . ASP A 1 647 ? 40.101 34.150 -46.816 1.00 37.59 647 ASP A N 1
ATOM 4901 C CA . ASP A 1 647 ? 40.135 35.596 -46.558 1.00 37.59 647 ASP A CA 1
ATOM 4902 C C . ASP A 1 647 ? 41.399 35.958 -45.764 1.00 37.59 647 ASP A C 1
ATOM 4904 O O . ASP A 1 647 ? 41.372 36.459 -44.640 1.00 37.59 647 ASP A O 1
ATOM 4908 N N . GLN A 1 648 ? 42.551 35.625 -46.351 1.00 42.19 648 GLN A N 1
ATOM 4909 C CA . GLN A 1 648 ? 43.830 36.239 -46.003 1.00 42.19 648 GLN A CA 1
ATOM 4910 C C . GLN A 1 648 ? 44.261 37.200 -47.111 1.00 42.19 648 GLN A C 1
ATOM 4912 O O . GLN A 1 648 ? 45.276 36.987 -47.768 1.00 42.19 648 GLN A O 1
ATOM 4917 N N . SER A 1 649 ? 43.502 38.280 -47.313 1.00 37.97 649 SER A N 1
ATOM 4918 C CA . SER A 1 649 ? 44.045 39.483 -47.953 1.00 37.97 649 SER A CA 1
ATOM 4919 C C . SER A 1 649 ? 43.156 40.719 -47.768 1.00 37.97 649 SER A C 1
ATOM 4921 O O . SER A 1 649 ? 42.559 41.179 -48.739 1.00 37.97 649 SER A O 1
ATOM 4923 N N . ARG A 1 650 ? 43.133 41.296 -46.556 1.00 33.84 650 ARG A N 1
ATOM 4924 C CA . ARG A 1 650 ? 43.428 42.719 -46.243 1.00 33.84 650 ARG A CA 1
ATOM 4925 C C . ARG A 1 650 ? 42.895 43.158 -44.886 1.00 33.84 650 ARG A C 1
ATOM 4927 O O . ARG A 1 650 ? 41.728 42.853 -44.576 1.00 33.84 650 ARG A O 1
#

Secondary structure (DSSP, 8-state):
-HHHHHHHHHHHHHTHHHHHHTTTEEEHHHHHHTT--HHHHHHHHHTTSEEEEETTEEEES-PPP-SHHHHHHHHHHHHSTTS-HHHHHTSSS-SEEE-HHHHHHHTTS---SS-PPPEEEEES--S--B-SS-EEEEESSPP-GGGEEEETTEEEE-HHHHHHHHHHH-TTTSTTSHHHHH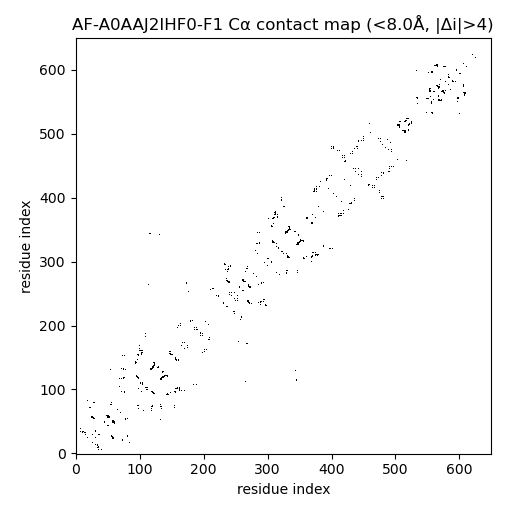HHHHHHGGG-TTHHHHHHHHHHHT--S----PPPPHHHHHHHHHTHHHHHHTTTEEEHHHHHHTT--HHHHHHHHHTTSEEEEETTEEEETTS---SHHHHHHHHHHHH-SSS-HHHHHTSSS-SEEE-HHHHHHHTTSSPPPSSSPEEEESS--SS-----SS-EEEE-SSPP-GGGEEEETTEEEE-HHHHHHHHTT-TT--S-S-HHHHHHHHHHHTTT-TTHHHHHHHHHHHHT--S-SS--HHHHHHHHHHHTT--HHHHHHHT-S-TTGGGGS-HHHHHHHHHHHHHHHHHHHTT---S-HHHHHHHHHHHH--PPBPSSTT--SBP-BTTB-HHHHHHHHHHHTT--TT---TTS--PPPEETTEETTB--B-SS-EE-TTT--EESB--HHHHGGGT--HHHHHHHTT--TTS-SB-HHHHHHHHHHHHTSTTTTTTT---TTPPPGGGS-STTS-----

Nearest PDB structures (foldseek):
  6y8q-assembly3_C  TM=5.514E-01  e=7.808E-05  Streptococcus agalactiae
  6y8q-assembly4_D  TM=5.762E-01  e=9.253E-04  Streptococcus agalactiae

Foldseek 3Di:
DVVVVVVLVVLVVVCVVLCVLLVQKAFQLRSVVSVCDPVNVVVCVVVQQWDDDDDRMIGGPDDDDPDLVSLLSVVVCVVCNNDTLCRQVPDQAHAKAFAAQSLLVLVVQDHRLELFQTEIEGEDDDPDAADLRHGYQYDPDTHDCVQWDQDSSGTYGDLLSRLLSCLVRVPQKANLQVLVSLLSSLVSCVPPPCNVSSVVSNVVSVHDNDDDLDPQDVVLVVLVVVCVVLCVLLQQKAFLQNSVVSVQHSVNVSSCVVNQQWDDHTRRMIGGNPGDQDDLVSLLSVLVCVVDRNDGLVRQVPDQAHQKAFAAQSLCVLVVLFHRFPGATEIEGADDDPPGQDDGSRYGYDYDVDTHHCVQWDQRSSGTHGDLLSRLLVNLPPPVCPGDVANLVRLLSSLLSCLPPPCNLSSLLSNLLSCLPPDDDHYHLLSSLVSLQVLLVQDPVLNVVLPPQPPQNSLQDHSVLSSVLSSVLSNLSSCSSVVNDPDDNSVVSNVSCVVSPPGQAAPDPPGRAGDRPPSHHPLVVVVVVLVVLQDDPPDPDPDDDDDFDQQALHTAQDFQAPQQWTAQSPPRDTDQACDQVNVVVVVDDPQRSCVSRSHDSPDGRGHNNVVVVVVVVVCPPVVNPPPDDDDPPDDDPVNDPPPPVPPPDD